Protein AF-A0A1Q9C215-F1 (afdb_monomer_lite)

Organism: Symbiodinium microadriaticum (NCBI:txid2951)

Secondary structure (DSSP, 8-state):
-PPPHHHH------GGGS-TTTTBTTTTTTTTSSPPSS-EEEEEEEEB-TTS-B-TT-EEEEE---TTS--SSTT---SS---TT---EEEEE--TT-EEEEEEEPPPPEEETTSSSEEEPSEEEEEEE-SSTT-EEEEEEEETT-GGGGG-TTGGG---HHHHHTTEEPB-TTT-BTTTEEEEEEEE------TT----TTHHHHH-TTTTT-TTSSSS-TTS-SB-SS-SS-EEEEEEEEE-TTS-B-TT-EEEEE---TTS--TTSTT--TTB--EEEEE--TTT-EEEEEEE-PPPEE-GGGPEEPSEEEEEEE-TT--SPEEEEEEETTS--TT-TTGGG-SSTHHHHTTEEEEEETTEEE--EESSSSSS-SS-HHHHHHHHHHHHT----HHHHHHHHHHHSSSHHHHHHHHHTTSPTTTTTTT--HHHHHHHHHHHHHHHHHHHHHHHHHHHHHHHHHHHHHHTTSEEEEEETTEEEEEEEHHHHHHHHHHHHHHHHHHHHHHHHHHSB-----TTSS-GGGGGGHHHHHHHHHHHHT-B--SS--SS--HHHHHHHHHHHHHHHHHHHHHHHHHHHTSTTT--EEESS-EE-SS-TT-EE-HHHHHHHHHHHHHHHHHHHHHHTT---TT--HHHHHHHHHHHHHHHHHHHHHHHHHHHHHHTEEEESPPP-

pLDDT: mean 89.18, std 11.11, range [39.22, 98.88]

Sequence (681 aa):
MESSPSEETGPTFGHSKLGPLDNNLVLNWTKGAAPAVGERILMHGRVLDEMGRPVRNTLIEIWQANAGGRYRHKKDTYFAPLDPNFGGCGRTVTDENGYYEFLTVRPGAYPWPNGGNDWRPMHIHISIYGNSFGQRLITQMYFEGDPLINHCPIAATIKDRSQLDRLVAPLDFSKSRPLDFLAYKFKLDILIETPSQTAGPYVHIGLMPTYAGNAGYYDEEIGTTPIQGDVKGDIIEIVGSVYDGTGWAMRDALIESWQCDAGGIFPGTEGADPAFTGHCRFAADADSGEFTLRTVKPGRYKGRGGVESAPHISLWVVSRGINIGLNTRLYLEDEDNSKDPLLNRIEQRHRVETLVAKKTGEGKYRFDIRLQGEGVGLFDADTAETAAEAIETAEIDLDDIARGMSQDGVPVPRLVDQLKAVAPDNVVHKGATSQDVMDTALALTLREASDLLSQRLVALYRSFEDVEKRFGDEPLMGRTRMQAATKIKVRDRVQTWRLPLNDHLARLSELRPRVEKVQIGGASGDRKALGQKADRVVAEIAAALRLAPTDKAWHATRDGVAEYAGYLSLVSGTLGKFGQDVALMTQQGIEEITLSGGGGSSAMPHKKNPVGAELLVTLAQFNAVQVSAMHHSVVHEQERSGKAWTLEWMVLPQMLMATARAIAVAHTICESIDHIGSVQS

Foldseek 3Di:
DPDWPQFQAAFFDDQVQFDPCQQEQQALLVVNPGGADAAKEKEKEFAAEPVQAGQFRKKKKKFAAGQQRFAPFPPTPFPGDDTPRGLGMGMDTAHNRRMDIHIHHFHQKDFDPPDPTAIDWTKMWMWIDGRHPVLTDIAIAAEPPTPNCVRHPLNVQQPDVVVSVLSYWYWDPVPADPPHHTYTYRYNRYSDDTSSQAPDLCVCSTQPVVLSVNPPSTPDHPQQAQFQDDAPADKAKEKEFEAEALRDTFQSKKKKKAAAGQQRHHPPDPPGTPRGRRIHIWGQHNPPRMIMHIHHFGHWYATPVRQIAKGKMWMWMDGVVCSDIDIAIAHEPPTPRPRHPVLVPPPPVVVSVLRYWDDPDDSYTYHYHYPHHDVADPDRNVLVVQLVVQLVPFDDDPVQLVVCCVVPVASVVSVQVSSCVRGDPQPGQQQFDRVLVVLLVVLLVVVVLLVVLLVLLVVLLVLLVVVCVVFQQFWAFDDDPNDTDDIDGPVVVSCLLRVVSVVLSVLSVVLSLVRSAGAGQGPQFPSPSVPPSSQVVQVVVCVVSVGHGDPTGCQLQCVSVLSVLVSLLSLLLSLLVVLVVVQVCVDPVNVQWDFDDFDADPVDRPDGHSVLSVLSNVLSVLSVVLSVLLVVLSDADHRHRSVSVVSSVVRSVSSSVSSSVSSVSSSVRSVGTPHGHGDDD

Radius of gyration: 33.39 Å; chains: 1; bounding box: 75×53×101 Å

Structure (mmCIF, N/CA/C/O backbone):
data_AF-A0A1Q9C215-F1
#
_entry.id   AF-A0A1Q9C215-F1
#
loop_
_atom_site.group_PDB
_atom_site.id
_atom_site.type_symbol
_atom_site.label_atom_id
_atom_site.label_alt_id
_atom_site.label_comp_id
_atom_site.label_asym_id
_atom_site.label_entity_id
_atom_site.label_seq_id
_atom_site.pdbx_PDB_ins_code
_atom_site.Cartn_x
_atom_site.Cartn_y
_atom_site.Cartn_z
_atom_site.occupancy
_atom_site.B_iso_or_equiv
_atom_site.auth_seq_id
_atom_site.auth_comp_id
_atom_site.auth_asym_id
_atom_site.auth_atom_id
_atom_site.pdbx_PDB_model_num
ATOM 1 N N . MET A 1 1 ? -6.775 21.787 17.202 1.00 45.78 1 MET A N 1
ATOM 2 C CA . MET A 1 1 ? -7.801 21.643 18.259 1.00 45.78 1 MET A CA 1
ATOM 3 C C . MET A 1 1 ? -7.055 21.700 19.581 1.00 45.78 1 MET A C 1
ATOM 5 O O . MET A 1 1 ? -5.932 21.216 19.595 1.00 45.78 1 MET A O 1
ATOM 9 N N . GLU A 1 2 ? -7.605 22.302 20.636 1.00 51.81 2 GLU A N 1
ATOM 10 C CA . GLU A 1 2 ? -7.108 21.978 21.981 1.00 51.81 2 GLU A CA 1
ATOM 11 C C . GLU A 1 2 ? -7.575 20.557 22.308 1.00 51.81 2 GLU A C 1
ATOM 13 O O . GLU A 1 2 ? -8.730 20.213 22.047 1.00 51.81 2 GLU A O 1
ATOM 18 N N . SER A 1 3 ? -6.654 19.722 22.772 1.00 57.09 3 SER A N 1
ATOM 19 C CA . SER A 1 3 ? -6.893 18.342 23.183 1.00 57.09 3 SER A CA 1
ATOM 20 C C . SER A 1 3 ? -7.773 18.298 24.439 1.00 57.09 3 SER A C 1
ATOM 22 O O . SER A 1 3 ? -7.721 19.183 25.294 1.00 57.09 3 SER A O 1
ATOM 24 N N . SER A 1 4 ? -8.653 17.302 24.542 1.00 66.50 4 SER A N 1
ATOM 25 C CA . SER A 1 4 ? -9.504 17.137 25.727 1.00 66.50 4 SER A CA 1
ATOM 26 C C . SER A 1 4 ? -8.744 16.433 26.862 1.00 66.50 4 SER A C 1
ATOM 28 O O . SER A 1 4 ? -7.839 15.657 26.583 1.00 66.50 4 SER A O 1
ATOM 30 N N . PRO A 1 5 ? -9.104 16.622 28.147 1.00 68.81 5 PRO A N 1
ATOM 31 C CA . PRO A 1 5 ? -8.491 15.885 29.255 1.00 68.81 5 PRO A CA 1
ATOM 32 C C . PRO A 1 5 ? -8.407 14.362 29.069 1.00 68.81 5 PRO A C 1
ATOM 34 O O . PRO A 1 5 ? -7.411 13.771 29.473 1.00 68.81 5 PRO A O 1
ATOM 37 N N . SER A 1 6 ? -9.381 13.721 28.411 1.00 70.12 6 SER A N 1
ATOM 38 C CA . SER A 1 6 ? -9.317 12.284 28.094 1.00 70.12 6 SER A CA 1
ATOM 39 C C . SER A 1 6 ? -8.244 11.921 27.052 1.00 70.12 6 SER A C 1
ATOM 41 O O . SER A 1 6 ? -7.842 10.764 26.971 1.00 70.12 6 SER A O 1
ATOM 43 N N . GLU A 1 7 ? -7.758 12.901 26.286 1.00 70.62 7 GLU A N 1
ATOM 44 C CA . GLU A 1 7 ? -6.697 12.799 25.271 1.00 70.62 7 GLU A CA 1
ATOM 45 C C . GLU A 1 7 ? -5.353 13.375 25.742 1.00 70.62 7 GLU A C 1
ATOM 47 O O . GLU A 1 7 ? -4.335 13.138 25.094 1.00 70.62 7 GLU A O 1
ATOM 52 N N . GLU A 1 8 ? -5.341 14.137 26.840 1.00 74.19 8 GLU A N 1
ATOM 53 C CA . GLU A 1 8 ? -4.144 14.735 27.455 1.00 74.19 8 GLU A CA 1
ATOM 54 C C . GLU A 1 8 ? -3.658 13.962 28.685 1.00 74.19 8 GLU A C 1
ATOM 56 O O . GLU A 1 8 ? -2.496 14.088 29.066 1.00 74.19 8 GLU A O 1
ATOM 61 N N . THR A 1 9 ? -4.531 13.166 29.305 1.00 79.00 9 THR A N 1
ATOM 62 C CA . THR A 1 9 ? -4.205 12.313 30.454 1.00 79.00 9 THR A CA 1
ATOM 63 C C . THR A 1 9 ? -4.104 10.853 30.038 1.00 79.00 9 THR A C 1
ATOM 65 O O . THR A 1 9 ? -4.641 10.435 29.010 1.00 79.00 9 THR A O 1
ATOM 68 N N . GLY A 1 10 ? -3.396 10.064 30.834 1.00 81.69 10 GLY A N 1
ATOM 69 C CA . GLY A 1 10 ? -3.265 8.631 30.641 1.00 81.69 10 GLY A CA 1
ATOM 70 C C . GLY A 1 10 ? -3.068 7.913 31.972 1.00 81.69 10 GLY A C 1
ATOM 71 O O . GLY A 1 10 ? -2.892 8.562 33.009 1.00 81.69 10 GLY A O 1
ATOM 72 N N . PRO A 1 11 ? -3.098 6.574 31.953 1.00 81.19 11 PRO A N 1
ATOM 73 C CA . PRO A 1 11 ? -2.863 5.782 33.146 1.00 81.19 11 PRO A CA 1
ATOM 74 C C . PRO A 1 11 ? -1.467 6.028 33.716 1.00 81.19 11 PRO A C 1
ATOM 76 O O . PRO A 1 11 ? -0.482 6.121 32.986 1.00 81.19 11 PRO A O 1
ATOM 79 N N . THR A 1 12 ? -1.384 6.087 35.044 1.00 75.50 12 THR A N 1
ATOM 80 C CA . THR A 1 12 ? -0.114 6.193 35.764 1.00 75.50 12 THR A CA 1
ATOM 81 C C . THR A 1 12 ? 0.219 4.863 36.430 1.00 75.50 12 THR A C 1
ATOM 83 O O . THR A 1 12 ? -0.612 4.246 37.105 1.00 75.50 12 THR A O 1
ATOM 86 N N . PHE A 1 13 ? 1.454 4.406 36.237 1.00 77.69 13 PHE A N 1
ATOM 87 C CA . PHE A 1 13 ? 1.935 3.137 36.772 1.00 77.69 13 PHE A CA 1
ATOM 88 C C . PHE A 1 13 ? 3.093 3.411 37.731 1.00 77.69 13 PHE A C 1
ATOM 90 O O . PHE A 1 13 ? 4.128 3.945 37.346 1.00 77.69 13 PHE A O 1
ATOM 97 N N . GLY A 1 14 ? 2.898 3.090 39.010 1.00 65.94 14 GLY A N 1
ATOM 98 C CA . GLY A 1 14 ? 3.939 3.230 40.027 1.00 65.94 14 GLY A CA 1
ATOM 99 C C . GLY A 1 14 ? 4.871 2.018 40.058 1.00 65.94 14 GLY A C 1
ATOM 100 O O . GLY A 1 14 ? 4.427 0.892 39.839 1.00 65.94 14 GLY A O 1
ATOM 101 N N . HIS A 1 15 ? 6.141 2.234 40.416 1.00 69.69 15 HIS A N 1
ATOM 102 C CA . HIS A 1 15 ? 7.137 1.162 40.578 1.00 69.69 15 HIS A CA 1
ATOM 103 C C . HIS A 1 15 ? 6.714 0.071 41.578 1.00 69.69 15 HIS A C 1
ATOM 105 O O . HIS A 1 15 ? 7.126 -1.074 41.437 1.00 69.69 15 HIS A O 1
ATOM 111 N N . SER A 1 16 ? 5.873 0.398 42.564 1.00 70.50 16 SER A N 1
ATOM 112 C CA . SER A 1 16 ? 5.394 -0.546 43.581 1.00 70.50 16 SER A CA 1
ATOM 113 C C . SER A 1 16 ? 4.451 -1.630 43.051 1.00 70.50 16 SER A C 1
ATOM 115 O O . SER A 1 16 ? 4.222 -2.604 43.759 1.00 70.50 16 SER A O 1
ATOM 117 N N . LYS A 1 17 ? 3.907 -1.475 41.835 1.00 73.62 17 LYS A N 1
ATOM 118 C CA . LYS A 1 17 ? 3.015 -2.461 41.198 1.00 73.62 17 LYS A CA 1
ATOM 119 C C . LYS A 1 17 ? 3.767 -3.553 40.424 1.00 73.62 17 LYS A C 1
ATOM 121 O O . LYS A 1 17 ? 3.137 -4.458 39.884 1.00 73.62 17 LYS A O 1
ATOM 126 N N . LEU A 1 18 ? 5.095 -3.448 40.308 1.00 87.12 18 LEU A N 1
ATOM 127 C CA . LEU A 1 18 ? 5.924 -4.380 39.541 1.00 87.12 18 LEU A CA 1
ATOM 128 C C . LEU A 1 18 ? 6.739 -5.287 40.464 1.00 87.12 18 LEU A C 1
ATOM 130 O O . LEU A 1 18 ? 7.278 -4.841 41.477 1.00 87.12 18 LEU A O 1
ATOM 134 N N . GLY A 1 19 ? 6.857 -6.558 40.086 1.00 88.25 19 GLY A N 1
ATOM 135 C CA . GLY A 1 19 ? 7.698 -7.523 40.783 1.00 88.25 19 GLY A CA 1
ATOM 136 C C . GLY A 1 19 ? 9.192 -7.233 40.580 1.00 88.25 19 GLY A C 1
ATOM 137 O O . GLY A 1 19 ? 9.591 -6.705 39.539 1.00 88.25 19 GLY A O 1
ATOM 138 N N . PRO A 1 20 ? 10.063 -7.623 41.531 1.00 90.00 20 PRO A N 1
ATOM 139 C CA . PRO A 1 20 ? 11.499 -7.325 41.480 1.00 90.00 20 PRO A CA 1
ATOM 140 C C . PRO A 1 20 ? 12.235 -7.993 40.308 1.00 90.00 20 PRO A C 1
ATOM 142 O O . PRO A 1 20 ? 13.363 -7.617 40.001 1.00 90.00 20 PRO A O 1
ATOM 145 N N . LEU A 1 21 ? 11.624 -9.001 39.677 1.00 93.44 21 LEU A N 1
ATOM 146 C CA . LEU A 1 21 ? 12.174 -9.700 38.518 1.00 93.44 21 LEU A CA 1
ATOM 147 C C . LEU A 1 21 ? 11.455 -9.346 37.212 1.00 93.44 21 LEU A C 1
ATOM 149 O O . LEU A 1 21 ? 11.858 -9.855 36.175 1.00 93.44 21 LEU A O 1
ATOM 153 N N . ASP A 1 22 ? 10.432 -8.488 37.206 1.00 94.38 22 ASP A N 1
ATOM 154 C CA . ASP A 1 22 ? 9.565 -8.289 36.033 1.00 94.38 22 ASP A CA 1
ATOM 155 C C . ASP A 1 22 ? 10.322 -7.801 34.783 1.00 94.38 22 ASP A C 1
ATOM 157 O O . ASP A 1 22 ? 9.926 -8.129 33.660 1.00 94.38 22 ASP A O 1
ATOM 161 N N . ASN A 1 23 ? 11.441 -7.093 34.963 1.00 95.44 23 ASN A N 1
ATOM 162 C CA . ASN A 1 23 ? 12.329 -6.641 33.889 1.00 95.44 23 ASN A CA 1
ATOM 163 C C . ASN A 1 23 ? 13.528 -7.582 33.622 1.00 95.44 23 ASN A C 1
ATOM 165 O O . ASN A 1 23 ? 14.365 -7.302 32.765 1.00 95.44 23 ASN A O 1
ATOM 169 N N . ASN A 1 24 ? 13.623 -8.709 34.328 1.00 97.06 24 ASN A N 1
ATOM 170 C CA . ASN A 1 24 ? 14.667 -9.719 34.181 1.00 97.06 24 ASN A CA 1
ATOM 171 C C . ASN A 1 24 ? 14.078 -11.019 33.616 1.00 97.06 24 ASN A C 1
ATOM 173 O O . ASN A 1 24 ? 13.837 -11.990 34.335 1.00 97.06 24 ASN A O 1
ATOM 177 N N . LEU A 1 25 ? 13.886 -11.048 32.299 1.00 96.44 25 LEU A N 1
ATOM 178 C CA . LEU A 1 25 ? 13.333 -12.180 31.554 1.00 96.44 25 LEU A CA 1
ATOM 179 C C . LEU A 1 25 ? 14.208 -13.436 31.617 1.00 96.44 25 LEU A C 1
ATOM 181 O O . LEU A 1 25 ? 13.744 -14.528 31.300 1.00 96.44 25 LEU A O 1
ATOM 185 N N . VAL A 1 26 ? 15.467 -13.306 32.045 1.00 96.81 26 VAL A N 1
ATOM 186 C CA . VAL A 1 26 ? 16.323 -14.469 32.299 1.00 96.81 26 VAL A CA 1
ATOM 187 C C . VAL A 1 26 ? 15.824 -15.270 33.504 1.00 96.81 26 VAL A C 1
ATOM 189 O O . VAL A 1 26 ? 16.043 -16.475 33.541 1.00 96.81 26 VAL A O 1
ATOM 192 N N . LEU A 1 27 ? 15.173 -14.630 34.483 1.00 96.31 27 LEU A N 1
ATOM 193 C CA . LEU A 1 27 ? 14.804 -15.256 35.759 1.00 96.31 27 LEU A CA 1
ATOM 194 C C . LEU A 1 27 ? 13.320 -15.137 36.125 1.00 96.31 27 LEU A C 1
ATOM 196 O O . LEU A 1 27 ? 12.880 -15.846 37.029 1.00 96.31 27 LEU A O 1
ATOM 200 N N . ASN A 1 28 ? 12.554 -14.255 35.480 1.00 94.19 28 ASN A N 1
ATOM 201 C CA . ASN A 1 28 ? 11.190 -13.933 35.904 1.00 94.19 28 ASN A CA 1
ATOM 202 C C . ASN A 1 28 ? 10.240 -15.131 35.840 1.00 94.19 28 ASN A C 1
ATOM 204 O O . ASN A 1 28 ? 9.531 -15.400 36.804 1.00 94.19 28 ASN A O 1
ATOM 208 N N . TRP A 1 29 ? 10.301 -15.908 34.762 1.00 93.06 29 TRP A N 1
ATOM 209 C CA . TRP A 1 29 ? 9.425 -17.051 34.538 1.00 93.06 29 TRP A CA 1
ATOM 210 C C . TRP A 1 29 ? 9.592 -18.150 35.587 1.00 93.06 29 TRP A C 1
ATOM 212 O O . TRP A 1 29 ? 8.617 -18.707 36.083 1.00 93.06 29 TRP A O 1
ATOM 222 N N . THR A 1 30 ? 10.834 -18.449 35.963 1.00 92.12 30 THR A N 1
ATOM 223 C CA . THR A 1 30 ? 11.145 -19.477 36.964 1.00 92.12 30 THR A CA 1
ATOM 224 C C . THR A 1 30 ? 11.215 -18.913 38.380 1.00 92.12 30 THR A C 1
ATOM 226 O O . THR A 1 30 ? 11.571 -19.640 39.308 1.00 92.12 30 THR A O 1
ATOM 229 N N . LYS A 1 31 ? 10.934 -17.614 38.553 1.00 90.75 31 LYS A N 1
ATOM 230 C CA . LYS A 1 31 ? 11.094 -16.870 39.809 1.00 90.75 31 LYS A CA 1
ATOM 231 C C . LYS A 1 31 ? 12.471 -17.108 40.452 1.00 90.75 31 LYS A C 1
ATOM 233 O O . LYS A 1 31 ? 12.595 -17.281 41.661 1.00 90.75 31 LYS A O 1
ATOM 238 N N . GLY A 1 32 ? 13.514 -17.145 39.618 1.00 90.69 32 GLY A N 1
ATOM 239 C CA . GLY A 1 32 ? 14.905 -17.345 40.031 1.00 90.69 32 GLY A CA 1
ATOM 240 C C . GLY A 1 32 ? 15.370 -18.800 40.162 1.00 90.69 32 GLY A C 1
ATOM 241 O O . GLY A 1 32 ? 16.547 -19.011 40.448 1.00 90.69 32 GLY A O 1
ATOM 242 N N . ALA A 1 33 ? 14.512 -19.801 39.935 1.00 92.75 33 ALA A N 1
ATOM 243 C CA . ALA A 1 33 ? 14.892 -21.209 40.092 1.00 92.75 33 ALA A CA 1
ATOM 244 C C . ALA A 1 33 ? 15.869 -21.708 39.011 1.00 92.75 33 ALA A C 1
ATOM 246 O O . ALA A 1 33 ? 16.728 -22.541 39.295 1.00 92.75 33 ALA A O 1
ATOM 247 N N . ALA A 1 34 ? 15.753 -21.206 37.778 1.00 95.19 34 ALA A N 1
ATOM 248 C CA . ALA A 1 34 ? 16.660 -21.547 36.683 1.00 95.19 34 ALA A CA 1
ATOM 249 C C . ALA A 1 34 ? 16.709 -20.434 35.621 1.00 95.19 34 ALA A C 1
ATOM 251 O O . ALA A 1 34 ? 15.662 -19.875 35.288 1.00 95.19 34 ALA A O 1
ATOM 252 N N . PRO A 1 35 ? 17.888 -20.110 35.061 1.00 96.50 35 PRO A N 1
ATOM 253 C CA . PRO A 1 35 ? 17.991 -19.100 34.020 1.00 96.50 35 PRO A CA 1
ATOM 254 C C . PRO A 1 35 ? 17.468 -19.603 32.670 1.00 96.50 35 PRO A C 1
ATOM 256 O O . PRO A 1 35 ? 17.592 -20.786 32.335 1.00 96.50 35 PRO A O 1
ATOM 259 N N . ALA A 1 36 ? 16.939 -18.673 31.878 1.00 96.62 36 ALA A N 1
ATOM 260 C CA . ALA A 1 36 ? 16.670 -18.869 30.458 1.00 96.62 36 ALA A CA 1
ATOM 261 C C . ALA A 1 36 ? 17.938 -19.255 29.678 1.00 96.62 36 ALA A C 1
ATOM 263 O O . ALA A 1 36 ? 19.052 -18.831 30.002 1.00 96.62 36 ALA A O 1
ATOM 264 N N . VAL A 1 37 ? 17.756 -20.044 28.624 1.00 96.00 37 VAL A N 1
ATOM 265 C CA . VAL A 1 37 ? 18.805 -20.554 27.745 1.00 96.00 37 VAL A CA 1
ATOM 266 C C . VAL A 1 37 ? 18.940 -19.646 26.525 1.00 96.00 37 VAL A C 1
ATOM 268 O O . VAL A 1 37 ? 18.013 -19.477 25.734 1.00 96.00 37 VAL A O 1
ATOM 271 N N . GLY A 1 38 ? 20.132 -19.083 26.345 1.00 95.50 38 GLY A N 1
ATOM 272 C CA . GLY A 1 38 ? 20.459 -18.229 25.210 1.00 95.50 38 GLY A CA 1
ATOM 273 C C . GLY A 1 38 ? 21.568 -17.239 25.536 1.00 95.50 38 GLY A C 1
ATOM 274 O O . GLY A 1 38 ? 22.023 -17.137 26.675 1.00 95.50 38 GLY A O 1
ATOM 275 N N . GLU A 1 39 ? 22.001 -16.494 24.525 1.00 96.19 39 GLU A N 1
ATOM 276 C CA . GLU A 1 39 ? 22.910 -15.367 24.717 1.00 96.19 39 GLU A CA 1
ATOM 277 C C . GLU A 1 39 ? 22.205 -14.279 25.527 1.00 96.19 39 GLU A C 1
ATOM 279 O O . GLU A 1 39 ? 21.186 -13.752 25.086 1.00 96.19 39 GLU A O 1
ATOM 284 N N . ARG A 1 40 ? 22.719 -13.945 26.712 1.00 97.88 40 ARG A N 1
ATOM 285 C CA . ARG A 1 40 ? 22.117 -12.910 27.556 1.00 97.88 40 ARG A CA 1
ATOM 286 C C . ARG A 1 40 ? 22.404 -11.534 26.970 1.00 97.88 40 ARG A C 1
ATOM 288 O O . ARG A 1 40 ? 23.525 -11.254 26.544 1.00 97.88 40 ARG A O 1
ATOM 295 N N . ILE A 1 41 ? 21.400 -10.668 27.006 1.00 98.12 41 ILE A N 1
ATOM 296 C CA . ILE A 1 41 ? 21.505 -9.284 26.561 1.00 98.12 41 ILE A CA 1
ATOM 297 C C . ILE A 1 41 ? 20.871 -8.326 27.568 1.00 98.12 41 ILE A C 1
ATOM 299 O O . ILE A 1 41 ? 19.859 -8.643 28.196 1.00 98.12 41 ILE A O 1
ATOM 303 N N . LEU A 1 42 ? 21.451 -7.134 27.682 1.00 98.25 42 LEU A N 1
ATOM 304 C CA . LEU A 1 42 ? 20.843 -5.986 28.343 1.00 98.25 42 LEU A CA 1
ATOM 305 C C . LEU A 1 42 ? 20.259 -5.057 27.277 1.00 98.25 42 LEU A C 1
ATOM 307 O O . LEU A 1 42 ? 20.991 -4.367 26.571 1.00 98.25 42 LEU A O 1
ATOM 311 N N . MET A 1 43 ? 18.939 -5.021 27.166 1.00 97.31 43 MET A N 1
ATOM 312 C CA . MET A 1 43 ? 18.245 -4.009 26.377 1.00 97.31 43 MET A CA 1
ATOM 313 C C . MET A 1 43 ? 18.034 -2.782 27.260 1.00 97.31 43 MET A C 1
ATOM 315 O O . MET A 1 43 ? 17.453 -2.906 28.333 1.00 97.31 43 MET A O 1
ATOM 319 N N . HIS A 1 44 ? 18.471 -1.601 26.833 1.00 96.44 44 HIS A N 1
ATOM 320 C CA . HIS A 1 44 ? 18.267 -0.378 27.614 1.00 96.44 44 HIS A CA 1
ATOM 321 C C . HIS A 1 44 ? 18.075 0.849 26.728 1.00 96.44 44 HIS A C 1
ATOM 323 O O . HIS A 1 44 ? 18.462 0.863 25.560 1.00 96.44 44 HIS A O 1
ATOM 329 N N . GLY A 1 45 ? 17.507 1.914 27.287 1.00 93.69 45 GLY A N 1
ATOM 330 C CA . GLY A 1 45 ? 17.234 3.121 26.518 1.00 93.69 45 GLY A CA 1
ATOM 331 C C . GLY A 1 45 ? 16.675 4.261 27.351 1.00 93.69 45 GLY A C 1
ATOM 332 O O . GLY A 1 45 ? 16.701 4.229 28.579 1.00 93.69 45 GLY A O 1
ATOM 333 N N . ARG A 1 46 ? 16.186 5.289 26.657 1.00 91.44 46 ARG A N 1
ATOM 334 C CA . ARG A 1 46 ? 15.370 6.359 27.236 1.00 91.44 46 ARG A CA 1
ATOM 335 C C . ARG A 1 46 ? 14.125 6.556 26.390 1.00 91.44 46 ARG A C 1
ATOM 337 O O . ARG A 1 46 ? 14.207 6.404 25.173 1.00 91.44 46 ARG A O 1
ATOM 344 N N . VAL A 1 47 ? 13.019 6.908 27.034 1.00 88.56 47 VAL A N 1
ATOM 345 C CA . VAL A 1 47 ? 11.798 7.375 26.372 1.00 88.56 47 VAL A CA 1
ATOM 346 C C . VAL A 1 47 ? 11.765 8.892 26.460 1.00 88.56 47 VAL A C 1
ATOM 348 O O . VAL A 1 47 ? 11.757 9.452 27.560 1.00 88.56 47 VAL A O 1
ATOM 351 N N . LEU A 1 48 ? 11.773 9.550 25.304 1.00 85.69 48 LEU A N 1
ATOM 352 C CA . LEU A 1 48 ? 11.715 11.004 25.192 1.00 85.69 48 LEU A CA 1
ATOM 353 C C . LEU A 1 48 ? 10.452 11.418 24.427 1.00 85.69 48 LEU A C 1
ATOM 355 O O . LEU A 1 48 ? 9.993 10.704 23.535 1.00 85.69 48 LEU A O 1
ATOM 359 N N . ASP A 1 49 ? 9.883 12.566 24.785 1.00 79.94 49 ASP A N 1
ATOM 360 C CA . ASP A 1 49 ? 8.809 13.184 24.009 1.00 79.94 49 ASP A CA 1
ATOM 361 C C . ASP A 1 49 ? 9.353 13.918 22.769 1.00 79.94 49 ASP A C 1
ATOM 363 O O . ASP A 1 49 ? 10.560 14.008 22.548 1.00 79.94 49 ASP A O 1
ATOM 367 N N . GLU A 1 50 ? 8.458 14.478 21.952 1.00 74.38 50 GLU A N 1
ATOM 368 C CA . GLU A 1 50 ? 8.813 15.204 20.720 1.00 74.38 50 GLU A CA 1
ATOM 369 C C . GLU A 1 50 ? 9.723 16.430 20.939 1.00 74.38 50 GLU A C 1
ATOM 371 O O . GLU A 1 50 ? 10.366 16.899 20.002 1.00 74.38 50 GLU A O 1
ATOM 376 N N . MET A 1 51 ? 9.806 16.935 22.174 1.00 79.44 51 MET A N 1
ATOM 377 C CA . MET A 1 51 ? 10.665 18.052 22.574 1.00 79.44 51 MET A CA 1
ATOM 378 C C . MET A 1 51 ? 11.978 17.569 23.213 1.00 79.44 51 MET A C 1
ATOM 380 O O . MET A 1 51 ? 12.745 18.377 23.741 1.00 79.44 51 MET A O 1
ATOM 384 N N . GLY A 1 52 ? 12.240 16.258 23.202 1.00 80.81 52 GLY A N 1
ATOM 385 C CA . GLY A 1 52 ? 13.414 15.637 23.811 1.00 80.81 52 GLY A CA 1
ATOM 386 C C . GLY A 1 52 ? 13.362 15.572 25.340 1.00 80.81 52 GLY A C 1
ATOM 387 O O . GLY A 1 52 ? 14.397 15.354 25.975 1.00 80.81 52 GLY A O 1
ATOM 388 N N . ARG A 1 53 ? 12.192 15.780 25.959 1.00 86.81 53 ARG A N 1
ATOM 389 C CA . ARG A 1 53 ? 12.036 15.722 27.419 1.00 86.81 53 ARG A CA 1
ATOM 390 C C . ARG A 1 53 ? 11.794 14.279 27.868 1.00 86.81 53 ARG A C 1
ATOM 392 O O . ARG A 1 53 ? 11.045 13.564 27.205 1.00 86.81 53 ARG A O 1
ATOM 399 N N . PRO A 1 54 ? 12.366 13.846 29.003 1.00 88.62 54 PRO A N 1
ATOM 400 C CA . PRO A 1 54 ? 12.106 12.520 29.546 1.00 88.62 54 PRO A CA 1
ATOM 401 C C . PRO A 1 54 ? 10.630 12.233 29.831 1.00 88.62 54 PRO A C 1
ATOM 403 O O . PRO A 1 54 ? 9.970 12.993 30.543 1.00 88.62 54 PRO A O 1
ATOM 406 N N . VAL A 1 55 ? 10.143 11.088 29.348 1.00 87.31 55 VAL A N 1
ATOM 407 C CA . VAL A 1 55 ? 8.847 10.526 29.745 1.00 87.31 55 VAL A CA 1
ATOM 408 C C . VAL A 1 55 ? 9.078 9.622 30.955 1.00 87.31 55 VAL A C 1
ATOM 410 O O . VAL A 1 55 ? 9.481 8.465 30.830 1.00 87.31 55 VAL A O 1
ATOM 413 N N . ARG A 1 56 ? 8.885 10.185 32.147 1.00 88.38 56 ARG A N 1
ATOM 414 C CA . ARG A 1 56 ? 9.050 9.502 33.441 1.00 88.38 56 ARG A CA 1
ATOM 415 C C . ARG A 1 56 ? 7.807 8.713 33.842 1.00 88.38 56 ARG A C 1
ATOM 417 O O . ARG A 1 56 ? 6.700 9.094 33.468 1.00 88.38 56 ARG A O 1
ATOM 424 N N . ASN A 1 57 ? 7.983 7.698 34.686 1.00 86.88 57 ASN A N 1
ATOM 425 C CA . ASN A 1 57 ? 6.901 6.881 35.241 1.00 86.88 57 ASN A CA 1
ATOM 426 C C . ASN A 1 57 ? 5.981 6.249 34.177 1.00 86.88 57 ASN A C 1
ATOM 428 O O . ASN A 1 57 ? 4.804 6.002 34.447 1.00 86.88 57 ASN A O 1
ATOM 432 N N . THR A 1 58 ? 6.499 5.998 32.969 1.00 87.56 58 THR A N 1
ATOM 433 C CA . THR A 1 58 ? 5.738 5.299 31.930 1.00 87.56 58 THR A CA 1
ATOM 434 C C . THR A 1 58 ? 6.021 3.807 31.956 1.00 87.56 58 THR A C 1
ATOM 436 O O . THR A 1 58 ? 7.166 3.385 32.130 1.00 87.56 58 THR A O 1
ATOM 439 N N . LEU A 1 59 ? 4.966 3.013 31.787 1.00 90.56 59 LEU A N 1
ATOM 440 C CA . LEU A 1 59 ? 5.049 1.566 31.682 1.00 90.56 59 LEU A CA 1
ATOM 441 C C . LEU A 1 59 ? 5.582 1.178 30.303 1.00 90.56 59 LEU A C 1
ATOM 443 O O . LEU A 1 59 ? 5.031 1.565 29.270 1.00 90.56 59 LEU A O 1
ATOM 447 N N . ILE A 1 60 ? 6.639 0.374 30.318 1.00 91.62 60 ILE A N 1
ATOM 448 C CA . ILE A 1 60 ? 7.191 -0.296 29.150 1.00 91.62 60 ILE A CA 1
ATOM 449 C C . ILE A 1 60 ? 7.002 -1.789 29.340 1.00 91.62 60 ILE A C 1
ATOM 451 O O . ILE A 1 60 ? 7.411 -2.357 30.352 1.00 91.62 60 ILE A O 1
ATOM 455 N N . GLU A 1 61 ? 6.420 -2.424 28.338 1.00 93.06 61 GLU A N 1
ATOM 456 C CA . GLU A 1 61 ? 6.185 -3.861 28.301 1.00 93.06 61 GLU A CA 1
ATOM 457 C C . GLU A 1 61 ? 6.823 -4.433 27.049 1.00 93.06 61 GLU A C 1
ATOM 459 O O . GLU A 1 61 ? 6.703 -3.859 25.968 1.00 93.06 61 GLU A O 1
ATOM 464 N N . ILE A 1 62 ? 7.500 -5.566 27.185 1.00 93.81 62 ILE A N 1
ATOM 465 C CA . ILE A 1 62 ? 8.145 -6.242 26.067 1.00 93.81 62 ILE A CA 1
ATOM 466 C C . ILE A 1 62 ? 7.674 -7.680 25.949 1.00 93.81 62 ILE A C 1
ATOM 468 O O . ILE A 1 62 ? 7.347 -8.327 26.945 1.00 93.81 62 ILE A O 1
ATOM 472 N N . TRP A 1 63 ? 7.688 -8.196 24.724 1.00 93.50 63 TRP A N 1
ATOM 473 C CA . TRP A 1 63 ? 7.544 -9.623 24.466 1.00 93.50 63 TRP A CA 1
ATOM 474 C C . TRP A 1 63 ? 8.409 -10.063 23.289 1.00 93.50 63 TRP A C 1
ATOM 476 O O . TRP A 1 63 ? 8.663 -9.307 22.351 1.00 93.50 63 TRP A O 1
ATOM 486 N N . GLN A 1 64 ? 8.892 -11.299 23.342 1.00 94.50 64 GLN A N 1
ATOM 487 C CA . GLN A 1 64 ? 9.820 -11.841 22.357 1.00 94.50 64 GLN A CA 1
ATOM 488 C C . GLN A 1 64 ? 9.778 -13.370 22.308 1.00 94.50 64 GLN A C 1
ATOM 490 O O . GLN A 1 64 ? 9.334 -14.039 23.244 1.00 94.50 64 GLN A O 1
ATOM 495 N N . ALA A 1 65 ? 10.311 -13.915 21.217 1.00 94.81 65 ALA A N 1
ATOM 496 C CA . ALA A 1 65 ? 10.648 -15.323 21.125 1.00 94.81 65 ALA A CA 1
ATOM 497 C C . ALA A 1 65 ? 11.844 -15.679 22.029 1.00 94.81 65 ALA A C 1
ATOM 499 O O . ALA A 1 65 ? 12.625 -14.816 22.449 1.00 94.81 65 ALA A O 1
ATOM 500 N N . ASN A 1 66 ? 12.013 -16.972 22.301 1.00 96.25 66 ASN A N 1
ATOM 501 C CA . ASN A 1 66 ? 13.236 -17.496 22.904 1.00 96.25 66 ASN A CA 1
ATOM 502 C C . ASN A 1 66 ? 14.418 -17.470 21.912 1.00 96.25 66 ASN A C 1
ATOM 504 O O . ASN A 1 66 ? 14.265 -17.095 20.747 1.00 96.25 66 ASN A O 1
ATOM 508 N N . ALA A 1 67 ? 15.598 -17.919 22.347 1.00 97.19 67 ALA A N 1
ATOM 509 C CA . ALA A 1 67 ? 16.805 -17.943 21.512 1.00 97.19 67 ALA A CA 1
ATOM 510 C C . ALA A 1 67 ? 16.687 -18.809 20.239 1.00 97.19 67 ALA A C 1
ATOM 512 O O . ALA A 1 67 ? 17.433 -18.605 19.285 1.00 97.19 67 ALA A O 1
ATOM 513 N N . GLY A 1 68 ? 15.745 -19.756 20.199 1.00 95.62 68 GLY A N 1
ATOM 514 C CA . GLY A 1 68 ? 15.446 -20.567 19.017 1.00 95.62 68 GLY A CA 1
ATOM 515 C C . GLY A 1 68 ? 14.441 -19.932 18.051 1.00 95.62 68 GLY A C 1
ATOM 516 O O . GLY A 1 68 ? 14.214 -20.493 16.985 1.00 95.62 68 GLY A O 1
ATOM 517 N N . GLY A 1 69 ? 13.829 -18.797 18.402 1.00 94.44 69 GLY A N 1
ATOM 518 C CA . GLY A 1 69 ? 12.801 -18.142 17.589 1.00 94.44 69 GLY A CA 1
ATOM 519 C C . GLY A 1 69 ? 11.377 -18.640 17.855 1.00 94.44 69 GLY A C 1
ATOM 520 O O . GLY A 1 69 ? 10.493 -18.409 17.041 1.00 94.44 69 GLY A O 1
ATOM 521 N N . ARG A 1 70 ? 11.122 -19.307 18.988 1.00 93.06 70 ARG A N 1
ATOM 522 C CA . ARG A 1 70 ? 9.778 -19.775 19.365 1.00 93.06 70 ARG A CA 1
ATOM 523 C C . ARG A 1 70 ? 9.173 -18.956 20.502 1.00 93.06 70 ARG A C 1
ATOM 525 O O . ARG A 1 70 ? 9.824 -18.748 21.529 1.00 93.06 70 ARG A O 1
ATOM 532 N N . TYR A 1 71 ? 7.921 -18.534 20.350 1.00 91.69 71 TYR A N 1
ATOM 533 C CA . TYR A 1 71 ? 7.134 -17.905 21.410 1.00 91.69 71 TYR A CA 1
ATOM 534 C C . TYR A 1 71 ? 6.492 -18.956 22.318 1.00 91.69 71 TYR A C 1
ATOM 536 O O . TYR A 1 71 ? 6.071 -20.031 21.881 1.00 91.69 71 TYR A O 1
ATOM 544 N N . ARG A 1 72 ? 6.341 -18.619 23.604 1.00 90.19 72 ARG A N 1
ATOM 545 C CA . ARG A 1 72 ? 5.528 -19.395 24.549 1.00 90.19 72 ARG A CA 1
ATOM 546 C C . ARG A 1 72 ? 4.043 -19.121 24.303 1.00 90.19 72 ARG A C 1
ATOM 548 O O . ARG A 1 72 ? 3.394 -18.383 25.042 1.00 90.19 72 ARG A O 1
ATOM 555 N N . HIS A 1 73 ? 3.519 -19.698 23.228 1.00 85.38 73 HIS A N 1
ATOM 556 C CA . HIS A 1 73 ? 2.124 -19.545 22.845 1.00 85.38 73 HIS A CA 1
ATOM 557 C C . HIS A 1 73 ? 1.578 -20.815 22.196 1.00 85.38 73 HIS A C 1
ATOM 559 O O . HIS A 1 73 ? 2.223 -21.415 21.341 1.00 85.38 73 HIS A O 1
ATOM 565 N N . LYS A 1 74 ? 0.344 -21.193 22.546 1.00 80.81 74 LYS A N 1
ATOM 566 C CA . LYS A 1 74 ? -0.307 -22.427 22.061 1.00 80.81 74 LYS A CA 1
ATOM 567 C C . LYS A 1 74 ? -0.441 -22.521 20.534 1.00 80.81 74 LYS A C 1
ATOM 569 O O . LYS A 1 74 ? -0.495 -23.618 19.996 1.00 80.81 74 LYS A O 1
ATOM 574 N N . LYS A 1 75 ? -0.511 -21.375 19.847 1.00 79.56 75 LYS A N 1
ATOM 575 C CA . LYS A 1 75 ? -0.595 -21.284 18.374 1.00 79.56 75 LYS A CA 1
ATOM 576 C C . LYS A 1 75 ? 0.769 -21.235 17.670 1.00 79.56 75 LYS A C 1
ATOM 578 O O . LYS A 1 75 ? 0.790 -21.233 16.446 1.00 79.56 75 LYS A O 1
ATOM 583 N N . ASP A 1 76 ? 1.881 -21.172 18.405 1.00 83.06 76 ASP A N 1
ATOM 584 C CA . ASP A 1 76 ? 3.211 -21.196 17.792 1.00 83.06 76 ASP A CA 1
ATOM 585 C C . ASP A 1 76 ? 3.669 -22.646 17.559 1.00 83.06 76 ASP A C 1
ATOM 587 O O . ASP A 1 76 ? 4.018 -23.391 18.487 1.00 83.06 76 ASP A O 1
ATOM 591 N N . THR A 1 77 ? 3.641 -23.041 16.288 1.00 84.25 77 THR A N 1
ATOM 592 C CA . THR A 1 77 ? 3.987 -24.382 15.810 1.00 84.25 77 THR A CA 1
ATOM 593 C C . THR A 1 77 ? 5.385 -24.459 15.198 1.00 84.25 77 THR A C 1
ATOM 595 O O . THR A 1 77 ? 5.702 -25.458 14.550 1.00 84.25 77 THR A O 1
ATOM 598 N N . TYR A 1 78 ? 6.231 -23.433 15.358 1.00 89.44 78 TYR A N 1
ATOM 599 C CA . TYR A 1 78 ? 7.593 -23.480 14.835 1.00 89.44 78 TYR A CA 1
ATOM 600 C C . TYR A 1 78 ? 8.402 -24.607 15.502 1.00 89.44 78 TYR A C 1
ATOM 602 O O . TYR A 1 78 ? 8.296 -24.857 16.704 1.00 89.44 78 TYR A O 1
ATOM 610 N N . PHE A 1 79 ? 9.216 -25.308 14.707 1.00 90.62 79 PHE A N 1
ATOM 611 C CA . PHE A 1 79 ? 9.921 -26.523 15.127 1.00 90.62 79 PHE A CA 1
ATOM 612 C C . PHE A 1 79 ? 11.040 -26.274 16.152 1.00 90.62 79 PHE A C 1
ATOM 614 O O . PHE A 1 79 ? 11.506 -27.217 16.792 1.00 90.62 79 PHE A O 1
ATOM 621 N N . ALA A 1 80 ? 11.466 -25.023 16.343 1.00 92.25 80 ALA A N 1
ATOM 622 C CA . ALA A 1 80 ? 12.466 -24.689 17.348 1.00 92.25 80 ALA A CA 1
ATOM 623 C C . ALA A 1 80 ? 12.049 -25.163 18.762 1.00 92.25 80 ALA A C 1
ATOM 625 O O . ALA A 1 80 ? 10.858 -25.183 19.106 1.00 92.25 80 ALA A O 1
ATOM 626 N N . PRO A 1 81 ? 13.009 -25.565 19.612 1.00 93.31 81 PRO A N 1
ATOM 627 C CA . PRO A 1 81 ? 12.702 -26.004 20.965 1.00 93.31 81 PRO A CA 1
ATOM 628 C C . PRO A 1 81 ? 12.124 -24.851 21.790 1.00 93.31 81 PRO A C 1
ATOM 630 O O . PRO A 1 81 ? 12.610 -23.718 21.743 1.00 93.31 81 PRO A O 1
ATOM 633 N N . LEU A 1 82 ? 11.089 -25.145 22.577 1.00 93.19 82 LEU A N 1
ATOM 634 C CA . LEU A 1 82 ? 10.607 -24.219 23.592 1.00 93.19 82 LEU A CA 1
ATOM 635 C C . LEU A 1 82 ? 11.493 -24.348 24.836 1.00 93.19 82 LEU A C 1
ATOM 637 O O . LEU A 1 82 ? 11.496 -25.387 25.490 1.00 93.19 82 LEU A O 1
ATOM 641 N N . ASP A 1 83 ? 12.234 -23.295 25.161 1.00 95.31 83 ASP A N 1
ATOM 642 C CA . ASP A 1 83 ? 12.970 -23.184 26.420 1.00 95.31 83 ASP A CA 1
ATOM 643 C C . ASP A 1 83 ? 12.007 -23.264 27.624 1.00 95.31 83 ASP A C 1
ATOM 645 O O . ASP A 1 83 ? 11.134 -22.402 27.749 1.00 95.31 83 ASP A O 1
ATOM 649 N N . PRO A 1 84 ? 12.134 -24.258 28.525 1.00 93.81 84 PRO A N 1
ATOM 650 C CA . PRO A 1 84 ? 11.265 -24.392 29.694 1.00 93.81 84 PRO A CA 1
ATOM 651 C C . PRO A 1 84 ? 11.426 -23.254 30.715 1.00 93.81 84 PRO A C 1
ATOM 653 O O . PRO A 1 84 ? 10.494 -23.009 31.480 1.00 93.81 84 PRO A O 1
ATOM 656 N N . ASN A 1 85 ? 12.558 -22.545 30.699 1.00 96.06 85 ASN A N 1
ATOM 657 C CA . ASN A 1 85 ? 12.914 -21.516 31.674 1.00 96.06 85 ASN A CA 1
ATOM 658 C C . ASN A 1 85 ? 12.609 -20.089 31.195 1.00 96.06 85 ASN A C 1
ATOM 660 O O . ASN A 1 85 ? 12.776 -19.147 31.964 1.00 96.06 85 ASN A O 1
ATOM 664 N N . PHE A 1 86 ? 12.152 -19.914 29.951 1.00 95.56 86 PHE A N 1
ATOM 665 C CA . PHE A 1 86 ? 11.894 -18.594 29.378 1.00 95.56 86 PHE A CA 1
ATOM 666 C C . PHE A 1 86 ? 10.406 -18.326 29.171 1.00 95.56 86 PHE A C 1
ATOM 668 O O . PHE A 1 86 ? 9.710 -19.066 28.469 1.00 95.56 86 PHE A O 1
ATOM 675 N N . GLY A 1 87 ? 9.925 -17.243 29.773 1.00 91.00 87 GLY A N 1
ATOM 676 C CA . GLY A 1 87 ? 8.532 -16.816 29.710 1.00 91.00 87 GLY A CA 1
ATOM 677 C C . GLY A 1 87 ? 8.195 -15.972 28.480 1.00 91.00 87 GLY A C 1
ATOM 678 O O . GLY A 1 87 ? 7.111 -16.106 27.920 1.00 91.00 87 GLY A O 1
ATOM 679 N N . GLY A 1 88 ? 9.150 -15.162 28.016 1.00 92.31 88 GLY A N 1
ATOM 680 C CA . GLY A 1 88 ? 9.018 -14.378 26.788 1.00 92.31 88 GLY A CA 1
ATOM 681 C C . GLY A 1 88 ? 8.374 -13.004 26.933 1.00 92.31 88 GLY A C 1
ATOM 682 O O . GLY A 1 88 ? 8.241 -12.334 25.916 1.00 92.31 88 GLY A O 1
ATOM 683 N N . CYS A 1 89 ? 8.021 -12.547 28.138 1.00 94.25 89 CYS A N 1
ATOM 684 C CA . CYS A 1 89 ? 7.558 -11.174 28.366 1.00 94.25 89 CYS A CA 1
ATOM 685 C C . CYS A 1 89 ? 8.126 -10.534 29.640 1.00 94.25 89 CYS A C 1
ATOM 687 O O . CYS A 1 89 ? 8.611 -11.203 30.553 1.00 94.25 89 CYS A O 1
ATOM 689 N N . GLY A 1 90 ? 8.107 -9.210 29.705 1.00 94.50 90 GLY A N 1
ATOM 690 C CA . GLY A 1 90 ? 8.588 -8.464 30.863 1.00 94.50 90 GLY A CA 1
ATOM 691 C C . GLY A 1 90 ? 8.082 -7.038 30.860 1.00 94.50 90 GLY A C 1
ATOM 692 O O . GLY A 1 90 ? 7.603 -6.544 29.841 1.00 94.50 90 GLY A O 1
ATOM 693 N N . ARG A 1 91 ? 8.190 -6.376 32.009 1.00 94.50 91 ARG A N 1
ATOM 694 C CA . ARG A 1 91 ? 7.718 -5.001 32.176 1.00 94.50 91 ARG A CA 1
ATOM 695 C C . ARG A 1 91 ? 8.588 -4.201 33.136 1.00 94.50 91 ARG A C 1
ATOM 697 O O . ARG A 1 91 ? 9.171 -4.756 34.062 1.00 94.50 91 ARG A O 1
ATOM 704 N N . THR A 1 92 ? 8.677 -2.900 32.897 1.00 94.00 92 THR A N 1
ATOM 705 C CA . THR A 1 92 ? 9.360 -1.937 33.766 1.00 94.00 92 THR A CA 1
ATOM 706 C C . THR A 1 92 ? 8.687 -0.575 33.669 1.00 94.00 92 THR A C 1
ATOM 708 O O . THR A 1 92 ? 7.937 -0.309 32.734 1.00 94.00 92 THR A O 1
ATOM 711 N N . VAL A 1 93 ? 8.974 0.303 34.623 1.00 92.56 93 VAL A N 1
ATOM 712 C CA . VAL A 1 93 ? 8.569 1.711 34.590 1.00 92.56 93 VAL A CA 1
ATOM 713 C C . VAL A 1 93 ? 9.818 2.571 34.406 1.00 92.56 93 VAL A C 1
ATOM 715 O O . VAL A 1 93 ? 10.873 2.239 34.953 1.00 92.56 93 VAL A O 1
ATOM 718 N N . THR A 1 94 ? 9.724 3.635 33.607 1.00 91.81 94 THR A N 1
ATOM 719 C CA . THR A 1 94 ? 10.845 4.561 33.402 1.00 91.81 94 THR A CA 1
ATOM 720 C C . THR A 1 94 ? 11.148 5.397 34.641 1.00 91.81 94 THR A C 1
ATOM 722 O O . THR A 1 94 ? 10.237 5.840 35.342 1.00 91.81 94 THR A O 1
ATOM 725 N N . ASP A 1 95 ? 12.431 5.675 34.873 1.00 92.12 95 ASP A N 1
ATOM 726 C CA . ASP A 1 95 ? 12.870 6.560 35.956 1.00 92.12 95 ASP A CA 1
ATOM 727 C C . ASP A 1 95 ? 12.622 8.058 35.657 1.00 92.12 95 ASP A C 1
ATOM 729 O O . ASP A 1 95 ? 12.043 8.439 34.635 1.00 92.12 95 ASP A O 1
ATOM 733 N N . GLU A 1 96 ? 13.098 8.944 36.539 1.00 91.50 96 GLU A N 1
ATOM 734 C CA . GLU A 1 96 ? 12.985 10.404 36.382 1.00 91.50 96 GLU A CA 1
ATOM 735 C C . GLU A 1 96 ? 13.646 10.951 35.103 1.00 91.50 96 GLU A C 1
ATOM 737 O O . GLU A 1 96 ? 13.256 12.009 34.610 1.00 91.50 96 GLU A O 1
ATOM 742 N N . ASN A 1 97 ? 14.622 10.226 34.550 1.00 91.44 97 ASN A N 1
ATOM 743 C CA . ASN A 1 97 ? 15.330 10.553 33.315 1.00 91.44 97 ASN A CA 1
ATOM 744 C C . ASN A 1 97 ? 14.761 9.810 32.096 1.00 91.44 97 ASN A C 1
ATOM 746 O O . ASN A 1 97 ? 15.362 9.857 31.016 1.00 91.44 97 ASN A O 1
ATOM 750 N N . GLY A 1 98 ? 13.616 9.136 32.250 1.00 90.19 98 GLY A N 1
ATOM 751 C CA . GLY A 1 98 ? 12.978 8.353 31.197 1.00 90.19 98 GLY A CA 1
ATOM 752 C C . GLY A 1 98 ? 13.727 7.059 30.877 1.00 90.19 98 GLY A C 1
ATOM 753 O O . GLY A 1 98 ? 13.464 6.454 29.840 1.00 90.19 98 GLY A O 1
ATOM 754 N N . TYR A 1 99 ? 14.696 6.654 31.704 1.00 93.69 99 TYR A N 1
ATOM 755 C CA . TYR A 1 99 ? 15.536 5.484 31.469 1.00 93.69 99 TYR A CA 1
ATOM 756 C C . TYR A 1 99 ? 14.806 4.191 31.820 1.00 93.69 99 TYR A C 1
ATOM 758 O O . TYR A 1 99 ? 14.042 4.133 32.782 1.00 93.69 99 TYR A O 1
ATOM 766 N N . TYR A 1 100 ? 15.084 3.146 31.046 1.00 94.38 100 TYR A N 1
ATOM 767 C CA . TYR A 1 100 ? 14.588 1.798 31.280 1.00 94.38 100 TYR A CA 1
ATOM 768 C C . TYR A 1 100 ? 15.628 0.756 30.877 1.00 94.38 100 TYR A C 1
ATOM 770 O O . TYR A 1 100 ? 16.495 1.015 30.033 1.00 94.38 100 TYR A O 1
ATOM 778 N N . GLU A 1 101 ? 15.500 -0.444 31.439 1.00 96.25 101 GLU A N 1
ATOM 779 C CA . GLU A 1 101 ? 16.312 -1.592 31.055 1.00 96.25 101 GLU A CA 1
ATOM 780 C C . GLU A 1 101 ? 15.604 -2.929 31.284 1.00 96.25 101 GLU A C 1
ATOM 782 O O . GLU A 1 101 ? 14.767 -3.065 32.179 1.00 96.25 101 GLU A O 1
ATOM 787 N N . PHE A 1 102 ? 15.995 -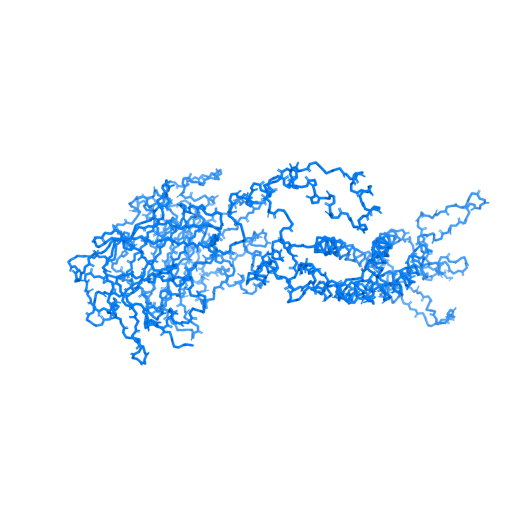3.911 30.475 1.00 97.88 102 PHE A N 1
ATOM 788 C CA . PHE A 1 102 ? 15.578 -5.302 30.542 1.00 97.88 102 PHE A CA 1
ATOM 789 C C . PHE A 1 102 ? 16.787 -6.222 30.400 1.00 97.88 102 PHE A C 1
ATOM 791 O O . PHE A 1 102 ? 17.571 -6.087 29.459 1.00 97.88 102 PHE A O 1
ATOM 798 N N . LEU A 1 103 ? 16.901 -7.206 31.290 1.00 98.19 103 LEU A N 1
ATOM 799 C CA . LEU A 1 103 ? 17.849 -8.307 31.137 1.00 98.19 103 LEU A CA 1
ATOM 800 C C . LEU A 1 103 ? 17.110 -9.507 30.543 1.00 98.19 103 LEU A C 1
ATOM 802 O O . LEU A 1 103 ? 16.210 -10.056 31.171 1.00 98.19 103 LEU A O 1
ATOM 806 N N . THR A 1 104 ? 17.474 -9.919 29.334 1.00 98.06 104 THR A N 1
ATOM 807 C CA . THR A 1 104 ? 16.784 -10.982 28.583 1.00 98.06 104 THR A CA 1
ATOM 808 C C . THR A 1 104 ? 17.790 -11.852 27.824 1.00 98.06 104 THR A C 1
ATOM 810 O O . THR A 1 104 ? 18.999 -11.721 28.016 1.00 98.06 104 THR A O 1
ATOM 813 N N . VAL A 1 105 ? 17.310 -12.771 26.990 1.00 97.69 105 VAL A N 1
ATOM 814 C CA . VAL A 1 105 ? 18.123 -13.500 26.008 1.00 97.69 105 VAL A CA 1
ATOM 815 C C . VAL A 1 105 ? 17.898 -12.926 24.612 1.00 97.69 105 VAL A C 1
ATOM 817 O O . VAL A 1 105 ? 16.803 -12.451 24.307 1.00 97.69 105 VAL A O 1
ATOM 820 N N . ARG A 1 106 ? 18.908 -12.968 23.742 1.00 97.31 106 ARG A N 1
ATOM 821 C CA . ARG A 1 106 ? 18.757 -12.570 22.341 1.00 97.31 106 ARG A CA 1
ATOM 822 C C . ARG A 1 106 ? 17.766 -13.524 21.655 1.00 97.31 106 ARG A C 1
ATOM 824 O O . ARG A 1 106 ? 18.004 -14.733 21.677 1.00 97.31 106 ARG A O 1
ATOM 831 N N . PRO A 1 107 ? 16.660 -13.021 21.079 1.00 97.19 107 PRO A N 1
ATOM 832 C CA . PRO A 1 107 ? 15.674 -13.865 20.417 1.00 97.19 107 PRO A CA 1
ATOM 833 C C . PRO A 1 107 ? 16.244 -14.452 19.124 1.00 97.19 107 PRO A C 1
ATOM 835 O O . PRO A 1 107 ? 17.068 -13.822 18.465 1.00 97.19 107 PRO A O 1
ATOM 838 N N . GLY A 1 108 ? 15.780 -15.640 18.745 1.00 96.44 108 GLY A N 1
ATOM 839 C CA . GLY A 1 108 ? 16.070 -16.223 17.436 1.00 96.44 108 GLY A CA 1
ATOM 840 C C . GLY A 1 108 ? 15.175 -15.645 16.337 1.00 96.44 108 GLY A C 1
ATOM 841 O O . GLY A 1 108 ? 14.053 -15.207 16.596 1.00 96.44 108 GLY A O 1
ATOM 842 N N . ALA A 1 109 ? 15.665 -15.673 15.097 1.00 95.06 109 ALA A N 1
ATOM 843 C CA . ALA A 1 109 ? 14.844 -15.442 13.911 1.00 95.06 109 ALA A CA 1
ATOM 844 C C . ALA A 1 109 ? 13.851 -16.597 13.702 1.00 95.06 109 ALA A C 1
ATOM 846 O O . ALA A 1 109 ? 14.112 -17.732 14.113 1.00 95.06 109 ALA A O 1
ATOM 847 N N . TYR A 1 110 ? 12.723 -16.326 13.046 1.00 92.12 110 TYR A N 1
ATOM 848 C CA . TYR A 1 110 ? 11.674 -17.331 12.853 1.00 92.12 110 TYR A CA 1
ATOM 849 C C . TYR A 1 110 ? 10.931 -17.173 11.520 1.00 92.12 110 TYR A C 1
ATOM 851 O O . TYR A 1 110 ? 10.841 -16.058 10.996 1.00 92.12 110 TYR A O 1
ATOM 859 N N . PRO A 1 111 ? 10.399 -18.269 10.948 1.00 89.00 111 PRO A N 1
ATOM 860 C CA . PRO A 1 111 ? 9.675 -18.229 9.682 1.00 89.00 111 PRO A CA 1
ATOM 861 C C . PRO A 1 111 ? 8.330 -17.506 9.818 1.00 89.00 111 PRO A C 1
ATOM 863 O O . PRO A 1 111 ? 7.643 -17.609 10.835 1.00 89.00 111 PRO A O 1
ATOM 866 N N . TRP A 1 112 ? 7.928 -16.801 8.763 1.00 83.50 112 TRP A N 1
ATOM 867 C CA . TRP A 1 112 ? 6.649 -16.106 8.664 1.00 83.50 112 TRP A CA 1
ATOM 868 C C . TRP A 1 112 ? 5.808 -16.728 7.541 1.00 83.50 112 TRP A C 1
ATOM 870 O O . TRP A 1 112 ? 6.121 -16.534 6.369 1.00 83.50 112 TRP A O 1
ATOM 880 N N . PRO A 1 113 ? 4.744 -17.485 7.858 1.00 70.38 113 PRO A N 1
ATOM 881 C CA . PRO A 1 113 ? 4.080 -18.377 6.902 1.00 70.38 113 PRO A CA 1
ATOM 882 C C . PRO A 1 113 ? 3.134 -17.669 5.912 1.00 70.38 113 PRO A C 1
ATOM 884 O O . PRO A 1 113 ? 2.227 -18.300 5.377 1.00 70.38 113 PRO A O 1
ATOM 887 N N . ASN A 1 114 ? 3.314 -16.368 5.668 1.00 69.44 114 ASN A N 1
ATOM 888 C CA . ASN A 1 114 ? 2.473 -15.598 4.746 1.00 69.44 114 ASN A CA 1
ATOM 889 C C . ASN A 1 114 ? 3.025 -15.582 3.307 1.00 69.44 114 ASN A C 1
ATOM 891 O O . ASN A 1 114 ? 2.293 -15.238 2.382 1.00 69.44 114 ASN A O 1
ATOM 895 N N . GLY A 1 115 ? 4.290 -15.966 3.119 1.00 68.00 115 GLY A N 1
ATOM 896 C CA . GLY A 1 115 ? 4.934 -16.156 1.818 1.00 68.00 115 GLY A CA 1
ATOM 897 C C . GLY A 1 115 ? 5.610 -17.525 1.714 1.00 68.00 115 GLY A C 1
ATOM 898 O O . GLY A 1 115 ? 5.600 -18.314 2.658 1.00 68.00 115 GLY A O 1
ATOM 899 N N . GLY A 1 116 ? 6.211 -17.826 0.558 1.00 74.69 116 GLY A N 1
ATOM 900 C CA . GLY A 1 116 ? 6.813 -19.143 0.298 1.00 74.69 116 GLY A CA 1
ATOM 901 C C . GLY A 1 116 ? 8.044 -19.471 1.159 1.00 74.69 116 GLY A C 1
ATOM 902 O O . GLY A 1 116 ? 8.268 -20.637 1.470 1.00 74.69 116 GLY A O 1
ATOM 903 N N . ASN A 1 117 ? 8.841 -18.466 1.546 1.00 85.44 117 ASN A N 1
ATOM 904 C CA . ASN A 1 117 ? 9.998 -18.617 2.440 1.00 85.44 117 ASN A CA 1
ATOM 905 C C . ASN A 1 117 ? 10.360 -17.280 3.108 1.00 85.44 117 ASN A C 1
ATOM 907 O O . ASN A 1 117 ? 11.485 -16.787 2.993 1.00 85.44 117 ASN A O 1
ATOM 911 N N . ASP A 1 118 ? 9.387 -16.671 3.775 1.00 88.94 118 ASP A N 1
ATOM 912 C CA . ASP A 1 118 ? 9.606 -15.409 4.471 1.00 88.94 118 ASP A CA 1
ATOM 913 C C . ASP A 1 118 ? 10.085 -15.641 5.904 1.00 88.94 118 ASP A C 1
ATOM 915 O O . ASP A 1 118 ? 9.681 -16.592 6.575 1.00 88.94 118 ASP A O 1
ATOM 919 N N . TRP A 1 119 ? 10.936 -14.740 6.394 1.00 92.31 119 TRP A N 1
ATOM 920 C CA . TRP A 1 119 ? 11.520 -14.814 7.731 1.00 92.31 119 TRP A CA 1
ATOM 921 C C . TRP A 1 119 ? 11.397 -13.482 8.460 1.00 92.31 119 TRP A C 1
ATOM 923 O O . TRP A 1 119 ? 11.555 -12.407 7.875 1.00 92.31 119 TRP A O 1
ATOM 933 N N . ARG A 1 120 ? 11.150 -13.554 9.769 1.00 92.12 120 ARG A N 1
ATOM 934 C CA . ARG A 1 120 ? 11.305 -12.422 10.680 1.00 92.12 120 ARG A CA 1
ATOM 935 C C . ARG A 1 120 ? 12.724 -12.440 11.264 1.00 92.12 120 ARG A C 1
ATOM 937 O O . ARG A 1 120 ? 13.153 -13.494 11.735 1.00 92.12 120 ARG A O 1
ATOM 944 N N . PRO A 1 121 ? 13.435 -11.297 11.265 1.00 94.69 121 PRO A N 1
ATOM 945 C CA . PRO A 1 121 ? 14.742 -11.157 11.902 1.00 94.69 121 PRO A CA 1
ATOM 946 C C . PRO A 1 121 ? 14.597 -11.302 13.418 1.00 94.69 121 PRO A C 1
ATOM 948 O O . PRO A 1 121 ? 13.482 -11.326 13.945 1.00 94.69 121 PRO A O 1
ATOM 951 N N . MET A 1 122 ? 15.709 -11.347 14.139 1.00 95.31 122 MET A N 1
ATOM 952 C CA . MET A 1 122 ? 15.705 -11.247 15.595 1.00 95.31 122 MET A CA 1
ATOM 953 C C . MET A 1 122 ? 15.061 -9.910 15.997 1.00 95.31 122 MET A C 1
ATOM 955 O O . MET A 1 122 ? 15.460 -8.851 15.508 1.00 95.31 122 MET A O 1
ATOM 959 N N . HIS A 1 123 ? 14.043 -9.940 16.859 1.00 93.94 123 HIS A N 1
ATOM 960 C CA . HIS A 1 123 ? 13.403 -8.718 17.349 1.00 93.94 123 HIS A CA 1
ATOM 961 C C . HIS A 1 123 ? 12.734 -8.887 18.710 1.00 93.94 123 HIS A C 1
ATOM 963 O O . HIS A 1 123 ? 12.332 -9.985 19.096 1.00 93.94 123 HIS A O 1
ATOM 969 N N . ILE A 1 124 ? 12.590 -7.764 19.413 1.00 94.06 124 ILE A N 1
ATOM 970 C CA . ILE A 1 124 ? 11.821 -7.639 20.654 1.00 94.06 124 ILE A CA 1
ATOM 971 C C . ILE A 1 124 ? 10.669 -6.679 20.388 1.00 94.06 124 ILE A C 1
ATOM 973 O O . ILE A 1 124 ? 10.893 -5.565 19.921 1.00 94.06 124 ILE A O 1
ATOM 977 N N . HIS A 1 125 ? 9.440 -7.093 20.674 1.00 91.56 125 HIS A N 1
ATOM 978 C CA . HIS A 1 125 ? 8.295 -6.193 20.618 1.00 91.56 125 HIS A CA 1
ATOM 979 C C . HIS A 1 125 ? 8.210 -5.356 21.882 1.00 91.56 125 HIS A C 1
ATOM 981 O O . HIS A 1 125 ? 8.563 -5.823 22.964 1.00 91.56 125 HIS A O 1
ATOM 987 N N . ILE A 1 126 ? 7.736 -4.124 21.734 1.00 89.69 126 ILE A N 1
ATOM 988 C CA . ILE A 1 126 ? 7.754 -3.117 22.786 1.00 89.69 126 ILE A CA 1
ATOM 989 C C . ILE A 1 126 ? 6.429 -2.368 22.764 1.00 89.69 126 ILE A C 1
ATOM 991 O O . ILE A 1 126 ? 5.975 -1.915 21.718 1.00 89.69 126 ILE A O 1
ATOM 995 N N . SER A 1 127 ? 5.840 -2.221 23.938 1.00 89.00 127 SER A N 1
ATOM 996 C CA . SER A 1 127 ? 4.620 -1.488 24.234 1.00 89.00 127 SER A CA 1
ATOM 997 C C . SER A 1 127 ? 4.958 -0.362 25.204 1.00 89.00 127 SER A C 1
ATOM 999 O O . SER A 1 127 ? 5.614 -0.605 26.215 1.00 89.00 127 SER A O 1
ATOM 1001 N N . ILE A 1 128 ? 4.532 0.861 24.890 1.00 87.31 128 ILE A N 1
ATOM 1002 C CA . ILE A 1 128 ? 4.823 2.065 25.677 1.00 87.31 128 ILE A CA 1
ATOM 1003 C C . ILE A 1 128 ? 3.562 2.930 25.756 1.00 87.31 128 ILE A C 1
ATOM 1005 O O . ILE A 1 128 ? 2.802 3.022 24.783 1.00 87.31 128 ILE A O 1
ATOM 1009 N N . TYR A 1 129 ? 3.359 3.578 26.902 1.00 79.38 129 TYR A N 1
ATOM 1010 C CA . TYR A 1 129 ? 2.412 4.684 27.051 1.00 79.38 129 TYR A CA 1
ATOM 1011 C C . TYR A 1 129 ? 3.145 6.027 26.933 1.00 79.38 129 TYR A C 1
ATOM 1013 O O . TYR A 1 129 ? 4.213 6.223 27.513 1.00 79.38 129 TYR A O 1
ATOM 1021 N N . GLY A 1 130 ? 2.593 6.974 26.184 1.00 75.69 130 GLY A N 1
ATOM 1022 C CA . GLY A 1 130 ? 3.015 8.369 26.256 1.00 75.69 130 GLY A CA 1
ATOM 1023 C C . GLY A 1 130 ? 2.468 9.062 27.506 1.00 75.69 130 GLY A C 1
ATOM 1024 O O . GLY A 1 130 ? 2.033 8.418 28.460 1.00 75.69 130 GLY A O 1
ATOM 1025 N N . ASN A 1 131 ? 2.454 10.396 27.491 1.00 74.94 131 ASN A N 1
ATOM 1026 C CA . ASN A 1 131 ? 1.866 11.179 28.586 1.00 74.94 131 ASN A CA 1
ATOM 1027 C C . ASN A 1 131 ? 0.332 11.102 28.598 1.00 74.94 131 ASN A C 1
ATOM 1029 O O . ASN A 1 131 ? -0.292 11.402 29.615 1.00 74.94 131 ASN A O 1
ATOM 1033 N N . SER A 1 132 ? -0.267 10.702 27.475 1.00 80.19 132 SER A N 1
ATOM 1034 C CA . SER A 1 132 ? -1.704 10.517 27.352 1.00 80.19 132 SER A CA 1
ATOM 1035 C C . SER A 1 132 ? -2.083 9.145 26.817 1.00 80.19 132 SER A C 1
ATOM 1037 O O . SER A 1 132 ? -1.292 8.475 26.152 1.00 80.19 132 SER A O 1
ATOM 1039 N N . PHE A 1 133 ? -3.321 8.732 27.092 1.00 82.69 133 PHE A N 1
ATOM 1040 C CA . PHE A 1 133 ? -3.853 7.443 26.656 1.00 82.69 133 PHE A CA 1
ATOM 1041 C C . PHE A 1 133 ? -3.807 7.273 25.130 1.00 82.69 133 PHE A C 1
ATOM 1043 O O . PHE A 1 133 ? -3.462 6.202 24.642 1.00 82.69 133 PHE A O 1
ATOM 1050 N N . GLY A 1 134 ? -4.067 8.349 24.377 1.00 76.38 134 GLY A N 1
ATOM 1051 C CA . GLY A 1 134 ? -3.992 8.339 22.913 1.00 76.38 134 GLY A CA 1
ATOM 1052 C C . GLY A 1 134 ? -2.570 8.196 22.354 1.00 76.38 134 GLY A C 1
ATOM 1053 O O . GLY A 1 134 ? -2.407 7.848 21.189 1.00 76.38 134 GLY A O 1
ATOM 1054 N N . GLN A 1 135 ? -1.529 8.418 23.164 1.00 78.56 135 GLN A N 1
ATOM 1055 C CA . GLN A 1 135 ? -0.126 8.222 22.781 1.00 78.56 135 GLN A CA 1
ATOM 1056 C C . GLN A 1 135 ? 0.326 6.781 23.063 1.00 78.56 135 GLN A C 1
ATOM 1058 O O . GLN A 1 135 ? 1.328 6.540 23.739 1.00 78.56 135 GLN A O 1
ATOM 1063 N N . ARG A 1 136 ? -0.431 5.802 22.569 1.00 80.75 136 ARG A N 1
ATOM 1064 C CA . ARG A 1 136 ? -0.141 4.378 22.750 1.00 80.75 136 ARG A CA 1
ATOM 1065 C C . ARG A 1 136 ? 0.747 3.870 21.616 1.00 80.75 136 ARG A C 1
ATOM 1067 O O . ARG A 1 136 ? 0.312 3.827 20.472 1.00 80.75 136 ARG A O 1
ATOM 1074 N N . LEU A 1 137 ? 1.978 3.454 21.922 1.00 80.62 137 LEU A N 1
ATOM 1075 C CA . LEU A 1 137 ? 2.926 2.956 20.919 1.00 80.62 137 LEU A CA 1
ATOM 1076 C C . LEU A 1 137 ? 3.188 1.461 21.108 1.00 80.62 137 LEU A C 1
ATOM 1078 O O . LEU A 1 137 ? 3.660 1.042 22.165 1.00 80.62 137 LEU A O 1
ATOM 1082 N N . ILE A 1 138 ? 2.955 0.673 20.056 1.00 83.44 138 ILE A N 1
ATOM 1083 C CA . ILE A 1 138 ? 3.463 -0.698 19.931 1.00 83.44 138 ILE A CA 1
ATOM 1084 C C . ILE A 1 138 ? 4.441 -0.753 18.767 1.00 83.44 138 ILE A C 1
ATOM 1086 O O . ILE A 1 138 ? 4.068 -0.504 17.631 1.00 83.44 138 ILE A O 1
ATOM 1090 N N . THR A 1 139 ? 5.691 -1.105 19.033 1.00 83.62 139 THR A N 1
ATOM 1091 C CA . THR A 1 139 ? 6.750 -1.184 18.024 1.00 83.62 139 THR A CA 1
ATOM 1092 C C . THR A 1 139 ? 7.603 -2.436 18.223 1.00 83.62 139 THR A C 1
ATOM 1094 O O . THR A 1 139 ? 7.298 -3.299 19.047 1.00 83.62 139 THR A O 1
ATOM 1097 N N . GLN A 1 140 ? 8.671 -2.560 17.445 1.00 87.25 140 GLN A N 1
ATOM 1098 C CA . GLN A 1 140 ? 9.655 -3.624 17.562 1.00 87.25 140 GLN A CA 1
ATOM 1099 C C . GLN A 1 140 ? 11.071 -3.063 17.444 1.00 87.25 140 GLN A C 1
ATOM 1101 O O . GLN A 1 140 ? 11.333 -2.166 16.645 1.00 87.25 140 GLN A O 1
ATOM 1106 N N . MET A 1 141 ? 11.975 -3.615 18.242 1.00 91.81 141 MET A N 1
ATOM 1107 C CA . MET A 1 141 ? 13.411 -3.392 18.172 1.00 91.81 141 MET A CA 1
ATOM 1108 C C . MET A 1 141 ? 14.059 -4.524 17.383 1.00 91.81 141 MET A C 1
ATOM 1110 O O . MET A 1 141 ? 13.902 -5.690 17.741 1.00 91.81 141 MET A O 1
ATOM 1114 N N . TYR A 1 142 ? 14.832 -4.169 16.364 1.00 93.50 142 TYR A N 1
ATOM 1115 C CA . TYR A 1 142 ? 15.755 -5.040 15.647 1.00 93.50 142 TYR A CA 1
ATOM 1116 C C . TYR A 1 142 ? 17.178 -4.900 16.193 1.00 93.50 142 TYR A C 1
ATOM 1118 O O . TYR A 1 142 ? 17.493 -3.951 16.910 1.00 93.50 142 TYR A O 1
ATOM 1126 N N . PHE A 1 143 ? 18.055 -5.829 15.825 1.00 95.44 143 PHE A N 1
ATOM 1127 C CA . PHE A 1 143 ? 19.448 -5.845 16.270 1.00 95.44 143 PHE A CA 1
ATOM 1128 C C . PHE A 1 143 ? 20.393 -5.382 15.165 1.00 95.44 143 PHE A C 1
ATOM 1130 O O . PHE A 1 143 ? 20.260 -5.784 14.007 1.00 95.44 143 PHE A O 1
ATOM 1137 N N . GLU A 1 144 ? 21.372 -4.556 15.527 1.00 94.62 144 GLU A N 1
ATOM 1138 C CA . GLU A 1 144 ? 22.454 -4.177 14.621 1.00 94.62 144 GLU A CA 1
ATOM 1139 C C . GLU A 1 144 ? 23.156 -5.417 14.044 1.00 94.62 144 GLU A C 1
ATOM 1141 O O . GLU A 1 144 ? 23.520 -6.345 14.768 1.00 94.62 144 GLU A O 1
ATOM 1146 N N . GLY A 1 145 ? 23.340 -5.420 12.720 1.00 92.31 145 GLY A N 1
ATOM 1147 C CA . GLY A 1 145 ? 24.035 -6.484 11.998 1.00 92.31 145 GLY A CA 1
ATOM 1148 C C . GLY A 1 145 ? 23.182 -7.697 11.617 1.00 92.31 145 GLY A C 1
ATOM 1149 O O . GLY A 1 145 ? 23.717 -8.601 10.980 1.00 92.31 145 GLY A O 1
ATOM 1150 N N . ASP A 1 146 ? 21.885 -7.738 11.946 1.00 95.25 146 ASP A N 1
ATOM 1151 C CA . ASP A 1 146 ? 21.016 -8.840 11.514 1.00 95.25 146 ASP A CA 1
ATOM 1152 C C . ASP A 1 146 ? 20.750 -8.770 9.990 1.00 95.25 146 ASP A C 1
ATOM 1154 O O . ASP A 1 146 ? 20.098 -7.830 9.513 1.00 95.25 146 ASP A O 1
ATOM 1158 N N . PRO A 1 147 ? 21.221 -9.755 9.198 1.00 94.31 147 PRO A N 1
ATOM 1159 C CA . PRO A 1 147 ? 21.069 -9.733 7.745 1.00 94.31 147 PRO A CA 1
ATOM 1160 C C . PRO A 1 147 ? 19.612 -9.893 7.292 1.00 94.31 147 PRO A C 1
ATOM 1162 O O . PRO A 1 147 ? 19.266 -9.464 6.190 1.00 94.31 147 PRO A O 1
ATOM 1165 N N . LEU A 1 148 ? 18.739 -10.477 8.120 1.00 95.12 148 LEU A N 1
ATOM 1166 C CA . LEU A 1 148 ? 17.345 -10.740 7.761 1.00 95.12 148 LEU A CA 1
ATOM 1167 C C . LEU A 1 148 ? 16.481 -9.476 7.761 1.00 95.12 148 LEU A C 1
ATOM 1169 O O . LEU A 1 148 ? 15.392 -9.497 7.193 1.00 95.12 148 LEU A O 1
ATOM 1173 N N . ILE A 1 149 ? 16.954 -8.357 8.322 1.00 92.62 149 ILE A N 1
ATOM 1174 C CA . ILE A 1 149 ? 16.212 -7.086 8.317 1.00 92.62 149 ILE A CA 1
ATOM 1175 C C . ILE A 1 149 ? 15.854 -6.666 6.884 1.00 92.62 149 ILE A C 1
ATOM 1177 O O . ILE A 1 149 ? 14.723 -6.263 6.630 1.00 92.62 149 ILE A O 1
ATOM 1181 N N . ASN A 1 150 ? 16.778 -6.823 5.931 1.00 90.44 150 ASN A N 1
ATOM 1182 C CA . ASN A 1 150 ? 16.566 -6.427 4.532 1.00 90.44 150 ASN A CA 1
ATOM 1183 C C . ASN A 1 150 ? 15.640 -7.375 3.752 1.00 90.44 150 ASN A C 1
ATOM 1185 O O . ASN A 1 150 ? 15.201 -7.032 2.658 1.00 90.44 150 ASN A O 1
ATOM 1189 N N . HIS A 1 151 ? 15.352 -8.553 4.305 1.00 90.00 151 HIS A N 1
ATOM 1190 C CA . HIS A 1 151 ? 14.478 -9.566 3.708 1.00 90.00 151 HIS A CA 1
ATOM 1191 C C . HIS A 1 151 ? 13.136 -9.685 4.438 1.00 90.00 151 HIS A C 1
ATOM 1193 O O . HIS A 1 151 ? 12.235 -10.371 3.968 1.00 90.00 151 HIS A O 1
ATOM 1199 N N . CYS A 1 152 ? 13.000 -9.022 5.587 1.00 87.50 152 CYS A N 1
ATOM 1200 C CA . CYS A 1 152 ? 11.825 -9.071 6.438 1.00 87.50 152 CYS A CA 1
ATOM 1201 C C . CYS A 1 152 ? 10.634 -8.379 5.762 1.00 87.50 152 CYS A C 1
ATOM 1203 O O . CYS A 1 152 ? 10.683 -7.160 5.563 1.00 87.50 152 CYS A O 1
ATOM 1205 N N . PRO A 1 153 ? 9.517 -9.082 5.514 1.00 82.62 153 PRO A N 1
ATOM 1206 C CA . PRO A 1 153 ? 8.348 -8.463 4.893 1.00 82.62 153 PRO A CA 1
ATOM 1207 C C . PRO A 1 153 ? 7.741 -7.334 5.728 1.00 82.62 153 PRO A C 1
ATOM 1209 O O . PRO A 1 153 ? 7.234 -6.367 5.170 1.00 82.62 153 PRO A O 1
ATOM 1212 N N . ILE A 1 154 ? 7.836 -7.405 7.063 1.00 80.75 154 ILE A N 1
ATOM 1213 C CA . ILE A 1 154 ? 7.372 -6.317 7.937 1.00 80.75 154 ILE A CA 1
ATOM 1214 C C . ILE A 1 154 ? 8.319 -5.120 7.897 1.00 80.75 154 ILE A C 1
ATOM 1216 O O . ILE A 1 154 ? 7.845 -3.990 7.818 1.00 80.75 154 ILE A O 1
ATOM 1220 N N . ALA A 1 155 ? 9.639 -5.328 7.893 1.00 83.50 155 ALA A N 1
ATOM 1221 C CA . ALA A 1 155 ? 10.579 -4.214 7.760 1.00 83.50 155 ALA A CA 1
ATOM 1222 C C . ALA A 1 155 ? 10.429 -3.526 6.393 1.00 83.50 155 ALA A C 1
ATOM 1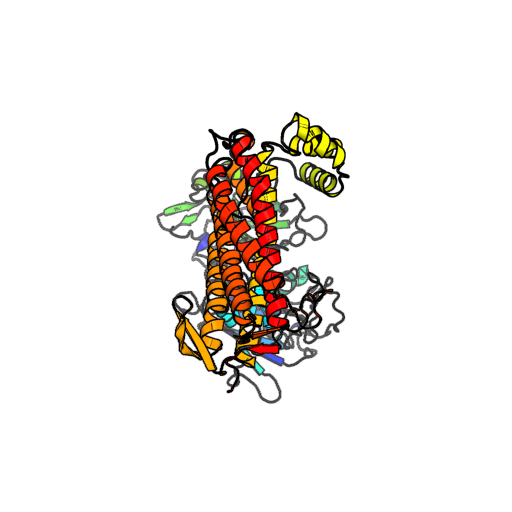224 O O . ALA A 1 155 ? 10.499 -2.303 6.314 1.00 83.50 155 ALA A O 1
ATOM 1225 N N . ALA A 1 156 ? 10.128 -4.295 5.339 1.00 84.31 156 ALA A N 1
ATOM 1226 C CA . ALA A 1 156 ? 9.870 -3.786 3.994 1.00 84.31 156 ALA A CA 1
ATOM 1227 C C . ALA A 1 156 ? 8.613 -2.895 3.889 1.00 84.31 156 ALA A C 1
ATOM 1229 O O . ALA A 1 156 ? 8.483 -2.143 2.923 1.00 84.31 156 ALA A O 1
ATOM 1230 N N . THR A 1 157 ? 7.704 -2.925 4.874 1.00 76.44 157 THR A N 1
ATOM 1231 C CA . THR A 1 157 ? 6.569 -1.979 4.930 1.00 76.44 157 THR A CA 1
ATOM 1232 C C . THR A 1 157 ? 7.005 -0.548 5.261 1.00 76.44 157 THR A C 1
ATOM 1234 O O . THR A 1 157 ? 6.294 0.407 4.935 1.00 76.44 157 THR A O 1
ATOM 1237 N N . ILE A 1 158 ? 8.189 -0.374 5.860 1.00 76.31 158 ILE A N 1
ATOM 1238 C CA . ILE A 1 158 ? 8.772 0.935 6.152 1.00 76.31 158 ILE A CA 1
ATOM 1239 C C . ILE A 1 158 ? 9.480 1.443 4.894 1.00 76.31 158 ILE A C 1
ATOM 1241 O O . ILE A 1 158 ? 10.602 1.051 4.582 1.00 76.31 158 ILE A O 1
ATOM 1245 N N . LYS A 1 159 ? 8.812 2.339 4.162 1.00 75.81 159 LYS A N 1
ATOM 1246 C CA . LYS A 1 159 ? 9.326 2.876 2.891 1.00 75.81 159 LYS A CA 1
ATOM 1247 C C . LYS A 1 159 ? 10.576 3.747 3.060 1.00 75.81 159 LYS A C 1
ATOM 1249 O O . LYS A 1 159 ? 11.402 3.807 2.155 1.00 75.81 159 LYS A O 1
ATOM 1254 N N . ASP A 1 160 ? 10.700 4.432 4.196 1.00 80.50 160 ASP A N 1
ATOM 1255 C CA . ASP A 1 160 ? 11.845 5.287 4.510 1.00 80.50 160 ASP A CA 1
ATOM 1256 C C . ASP A 1 160 ? 12.880 4.512 5.332 1.00 80.50 160 ASP A C 1
ATOM 1258 O O . ASP A 1 160 ? 12.656 4.168 6.495 1.00 80.50 160 ASP A O 1
ATOM 1262 N N . ARG A 1 161 ? 14.054 4.276 4.738 1.00 83.56 161 ARG A N 1
ATOM 1263 C CA . ARG A 1 161 ? 15.133 3.540 5.400 1.00 83.56 161 ARG A CA 1
ATOM 1264 C C . ARG A 1 161 ? 15.574 4.191 6.713 1.00 83.56 161 ARG A C 1
ATOM 1266 O O . ARG A 1 161 ? 15.875 3.476 7.664 1.00 83.56 161 ARG A O 1
ATOM 1273 N N . SER A 1 162 ? 15.542 5.520 6.798 1.00 82.50 162 SER A N 1
ATOM 1274 C CA . SER A 1 162 ? 15.932 6.244 8.009 1.00 82.50 162 SER A CA 1
ATOM 1275 C C . SER A 1 162 ? 14.989 5.980 9.189 1.00 82.50 162 SER A C 1
ATOM 1277 O O . SER A 1 162 ? 15.413 6.063 10.341 1.00 82.50 162 SER A O 1
ATOM 1279 N N . GLN A 1 163 ? 13.727 5.625 8.924 1.00 80.12 163 GLN A N 1
ATOM 1280 C CA . GLN A 1 163 ? 12.771 5.211 9.952 1.00 80.12 163 GLN A CA 1
ATOM 1281 C C . GLN A 1 163 ? 13.051 3.783 10.427 1.00 80.12 163 GLN A C 1
ATOM 1283 O O . GLN A 1 163 ? 12.995 3.526 11.627 1.00 80.12 163 GLN A O 1
ATOM 1288 N N . LEU A 1 164 ? 13.410 2.874 9.513 1.00 84.38 164 LEU A N 1
ATOM 1289 C CA . LEU A 1 164 ? 13.800 1.506 9.864 1.00 84.38 164 LEU A CA 1
ATOM 1290 C C . LEU A 1 164 ? 15.085 1.484 10.698 1.00 84.38 164 LEU A C 1
ATOM 1292 O O . LEU A 1 164 ? 15.144 0.773 11.695 1.00 84.38 164 LEU A O 1
ATOM 1296 N N . ASP A 1 165 ? 16.085 2.295 10.347 1.00 85.88 165 ASP A N 1
ATOM 1297 C CA . ASP A 1 165 ? 17.352 2.351 11.085 1.00 85.88 165 ASP A CA 1
ATOM 1298 C C . ASP A 1 165 ? 17.166 2.843 12.535 1.00 85.88 165 ASP A C 1
ATOM 1300 O O . ASP A 1 165 ? 17.934 2.461 13.414 1.00 85.88 165 ASP A O 1
ATOM 1304 N N . ARG A 1 166 ? 16.107 3.614 12.835 1.00 85.56 166 ARG A N 1
ATOM 1305 C CA . ARG A 1 166 ? 15.742 3.979 14.222 1.00 85.56 166 ARG A CA 1
ATOM 1306 C C . ARG A 1 166 ? 15.218 2.797 15.037 1.00 85.56 166 ARG A C 1
ATOM 1308 O O . ARG A 1 166 ? 15.274 2.840 16.261 1.00 85.56 166 ARG A O 1
ATOM 1315 N N . LEU A 1 167 ? 14.714 1.757 14.374 1.00 88.19 167 LEU A N 1
ATOM 1316 C CA . LEU A 1 167 ? 14.270 0.525 15.021 1.00 88.19 167 LEU A CA 1
ATOM 1317 C C . LEU A 1 167 ? 15.422 -0.459 15.255 1.00 88.19 167 LEU A C 1
ATOM 1319 O O . LEU A 1 167 ? 15.227 -1.463 15.932 1.00 88.19 167 LEU A O 1
ATOM 1323 N N . VAL A 1 168 ? 16.616 -0.194 14.721 1.00 92.19 168 VAL A N 1
ATOM 1324 C CA . VAL A 1 168 ? 17.797 -1.042 14.902 1.00 92.19 168 VAL A CA 1
ATOM 1325 C C . VAL A 1 168 ? 18.572 -0.566 16.129 1.00 92.19 168 VAL A C 1
ATOM 1327 O O . VAL A 1 168 ? 19.114 0.536 16.144 1.00 92.19 168 VAL A O 1
ATOM 1330 N N . ALA A 1 169 ? 18.634 -1.394 17.172 1.00 94.62 169 ALA A N 1
ATOM 1331 C CA . ALA A 1 169 ? 19.400 -1.095 18.372 1.00 94.62 169 ALA A CA 1
ATOM 1332 C C . ALA A 1 169 ? 20.903 -1.325 18.127 1.00 94.62 169 ALA A C 1
ATOM 1334 O O . ALA A 1 169 ? 21.299 -2.473 17.889 1.00 94.62 169 ALA A O 1
ATOM 1335 N N . PRO A 1 170 ? 21.746 -0.277 18.206 1.00 95.38 170 PRO A N 1
ATOM 1336 C CA . PRO A 1 170 ? 23.193 -0.429 18.167 1.00 95.38 170 PRO A CA 1
ATOM 1337 C C . PRO A 1 170 ? 23.730 -1.132 19.415 1.00 95.38 170 PRO A C 1
ATOM 1339 O O . PRO A 1 170 ? 23.187 -0.991 20.520 1.00 95.38 170 PRO A O 1
ATOM 1342 N N . LEU A 1 171 ? 24.837 -1.845 19.235 1.00 96.06 171 LEU A N 1
ATOM 1343 C CA . LEU A 1 171 ? 25.596 -2.464 20.315 1.00 96.06 171 LEU A CA 1
ATOM 1344 C C . LEU A 1 171 ? 26.255 -1.393 21.208 1.00 96.06 171 LEU A C 1
ATOM 1346 O O . LEU A 1 171 ? 26.885 -0.454 20.722 1.00 96.06 171 LEU A O 1
ATOM 1350 N N . ASP A 1 172 ? 26.152 -1.552 22.528 1.00 96.62 172 ASP A N 1
ATOM 1351 C CA . ASP A 1 172 ? 26.731 -0.656 23.533 1.00 96.62 172 ASP A CA 1
ATOM 1352 C C . ASP A 1 172 ? 27.712 -1.412 24.447 1.00 96.62 172 ASP A C 1
ATOM 1354 O O . ASP A 1 172 ? 27.368 -1.986 25.486 1.00 96.62 172 ASP A O 1
ATOM 1358 N N . PHE A 1 173 ? 28.996 -1.391 24.085 1.00 95.69 173 PHE A N 1
ATOM 1359 C CA . PHE A 1 173 ? 30.043 -2.000 24.908 1.00 95.69 173 PHE A CA 1
ATOM 1360 C C . PHE A 1 173 ? 30.204 -1.336 26.282 1.00 95.69 173 PHE A C 1
ATOM 1362 O O . PHE A 1 173 ? 30.677 -1.995 27.204 1.00 95.69 173 PHE A O 1
ATOM 1369 N N . SER A 1 174 ? 29.785 -0.076 26.459 1.00 96.94 174 SER A N 1
ATOM 1370 C CA . SER A 1 174 ? 29.927 0.627 27.744 1.00 96.94 174 SER A CA 1
ATOM 1371 C C . SER A 1 174 ? 28.999 0.080 28.831 1.00 96.94 174 SER A C 1
ATOM 1373 O O . SER A 1 174 ? 29.270 0.239 30.022 1.00 96.94 174 SER A O 1
ATOM 1375 N N . LYS A 1 175 ? 27.914 -0.584 28.419 1.00 96.69 175 LYS A N 1
ATOM 1376 C CA . LYS A 1 175 ? 26.936 -1.232 29.295 1.00 96.69 175 LYS A CA 1
ATOM 1377 C C . LYS A 1 175 ? 27.016 -2.755 29.265 1.00 96.69 175 LYS A C 1
ATOM 1379 O O . LYS A 1 175 ? 26.322 -3.397 30.042 1.00 96.69 175 LYS A O 1
ATOM 1384 N N . SER A 1 176 ? 27.861 -3.330 28.412 1.00 96.38 176 SER A N 1
ATOM 1385 C CA . SER A 1 176 ? 28.073 -4.778 28.324 1.00 96.38 176 SER A CA 1
ATOM 1386 C C . SER A 1 176 ? 28.890 -5.303 29.511 1.00 96.38 176 SER A C 1
ATOM 1388 O O . SER A 1 176 ? 29.724 -4.590 30.073 1.00 96.38 176 SER A O 1
ATOM 1390 N N . ARG A 1 177 ? 28.698 -6.577 29.870 1.00 97.44 177 ARG A N 1
ATOM 1391 C CA . ARG A 1 177 ? 29.459 -7.255 30.927 1.00 97.44 177 ARG A CA 1
ATOM 1392 C C . ARG A 1 177 ? 30.228 -8.449 30.350 1.00 97.44 177 ARG A C 1
ATOM 1394 O O . ARG A 1 177 ? 29.592 -9.421 29.936 1.00 97.44 177 ARG A O 1
ATOM 1401 N N . PRO A 1 178 ? 31.578 -8.418 30.341 1.00 95.00 178 PRO A N 1
ATOM 1402 C CA . PRO A 1 178 ? 32.383 -9.546 29.880 1.00 95.00 178 PRO A CA 1
ATOM 1403 C C . PRO A 1 178 ? 31.999 -10.850 30.583 1.00 95.00 178 PRO A C 1
ATOM 1405 O O . PRO A 1 178 ? 31.759 -10.852 31.789 1.00 95.00 178 PRO A O 1
ATOM 1408 N N . LEU A 1 179 ? 31.982 -11.948 29.820 1.00 92.94 179 LEU A N 1
ATOM 1409 C CA . LEU A 1 179 ? 31.595 -13.292 30.276 1.00 92.94 179 LEU A CA 1
ATOM 1410 C C . LEU A 1 179 ? 30.141 -13.417 30.762 1.00 92.94 179 LEU A C 1
ATOM 1412 O O . LEU A 1 179 ? 29.814 -14.393 31.434 1.00 92.94 179 LEU A O 1
ATOM 1416 N N . ASP A 1 180 ? 29.270 -12.462 30.424 1.00 94.62 180 ASP A N 1
ATOM 1417 C CA . ASP A 1 180 ? 27.867 -12.529 30.819 1.00 94.62 180 ASP A CA 1
ATOM 1418 C C . ASP A 1 180 ? 26.890 -12.039 29.745 1.00 94.62 180 ASP A C 1
ATOM 1420 O O . ASP A 1 180 ? 26.162 -12.861 29.194 1.00 94.62 180 ASP A O 1
ATOM 1424 N N . PHE A 1 181 ? 26.867 -10.740 29.419 1.00 97.38 181 PHE A N 1
ATOM 1425 C CA . PHE A 1 181 ? 25.916 -10.201 28.440 1.00 97.38 181 PHE A CA 1
ATOM 1426 C C . PHE A 1 181 ? 26.480 -9.066 27.584 1.00 97.38 181 PHE A C 1
ATOM 1428 O O . PHE A 1 181 ? 27.317 -8.273 28.026 1.00 97.38 181 PHE A O 1
ATOM 1435 N N . LEU A 1 182 ? 25.947 -8.950 26.368 1.00 97.56 182 LEU A N 1
ATOM 1436 C CA . LEU A 1 182 ? 26.076 -7.763 25.521 1.00 97.56 182 LEU A CA 1
ATOM 1437 C C . LEU A 1 182 ? 24.937 -6.783 25.810 1.00 97.56 182 LEU A C 1
ATOM 1439 O O . LEU A 1 182 ? 23.840 -7.201 26.170 1.00 97.56 182 LEU A O 1
ATOM 1443 N N . ALA A 1 183 ? 25.167 -5.485 25.655 1.00 97.88 183 ALA A N 1
ATOM 1444 C CA . ALA A 1 183 ? 24.122 -4.478 25.809 1.00 97.88 183 ALA A CA 1
ATOM 1445 C C . ALA A 1 183 ? 23.752 -3.852 24.463 1.00 97.88 183 ALA A C 1
ATOM 1447 O O . ALA A 1 183 ? 24.622 -3.594 23.638 1.00 97.88 183 ALA A O 1
ATOM 1448 N N . TYR A 1 184 ? 22.464 -3.596 24.260 1.00 97.38 184 TYR A N 1
ATOM 1449 C CA . TYR A 1 184 ? 21.920 -2.957 23.067 1.00 97.38 184 TYR A CA 1
ATOM 1450 C C . TYR A 1 184 ? 21.117 -1.728 23.479 1.00 97.38 184 TYR A C 1
ATOM 1452 O O . TYR A 1 184 ? 20.197 -1.814 24.302 1.00 97.38 184 TYR A O 1
ATOM 1460 N N . LYS A 1 185 ? 21.471 -0.576 22.904 1.00 95.00 185 LYS A N 1
ATOM 1461 C CA . LYS A 1 185 ? 20.859 0.705 23.248 1.00 95.00 185 LYS A CA 1
ATOM 1462 C C . LYS A 1 185 ? 19.714 1.020 22.296 1.00 95.00 185 LYS A C 1
ATOM 1464 O O . LYS A 1 185 ? 19.946 1.495 21.187 1.00 95.00 185 LYS A O 1
ATOM 1469 N N . PHE A 1 186 ? 18.478 0.843 22.742 1.00 90.56 186 PHE A N 1
ATOM 1470 C CA . PHE A 1 186 ? 17.304 1.160 21.940 1.00 90.56 186 PHE A CA 1
ATOM 1471 C C . PHE A 1 186 ? 16.822 2.592 22.185 1.00 90.56 186 PHE A C 1
ATOM 1473 O O . PHE A 1 186 ? 16.343 2.943 23.268 1.00 90.56 186 PHE A O 1
ATOM 1480 N N . LYS A 1 187 ? 16.995 3.445 21.173 1.00 75.81 187 LYS A N 1
ATOM 1481 C CA . LYS A 1 187 ? 16.650 4.868 21.242 1.00 75.81 187 LYS A CA 1
ATOM 1482 C C . LYS A 1 187 ? 15.183 5.086 20.872 1.00 75.81 187 LYS A C 1
ATOM 1484 O O . LYS A 1 187 ? 14.821 5.001 19.703 1.00 75.81 187 LYS A O 1
ATOM 1489 N N . LEU A 1 188 ? 14.359 5.430 21.857 1.00 71.50 188 LEU A N 1
ATOM 1490 C CA . LEU A 1 188 ? 12.972 5.863 21.665 1.00 71.50 188 LEU A CA 1
ATOM 1491 C C . LEU A 1 188 ? 12.914 7.396 21.722 1.00 71.50 188 LEU A C 1
ATOM 1493 O O . LEU A 1 188 ? 12.256 7.979 22.580 1.00 71.50 188 LEU A O 1
ATOM 1497 N N . ASP A 1 189 ? 13.681 8.039 20.835 1.00 60.72 189 ASP A N 1
ATOM 1498 C CA . ASP A 1 189 ? 13.904 9.491 20.863 1.00 60.72 189 ASP A CA 1
ATOM 1499 C C . ASP A 1 189 ? 12.732 10.284 20.252 1.00 60.72 189 ASP A C 1
ATOM 1501 O O . ASP A 1 189 ? 12.602 11.472 20.523 1.00 60.72 189 ASP A O 1
ATOM 1505 N N . ILE A 1 190 ? 11.886 9.650 19.423 1.00 55.34 190 ILE A N 1
ATOM 1506 C CA . ILE A 1 190 ? 10.653 10.252 18.898 1.00 55.34 190 ILE A CA 1
ATOM 1507 C C . ILE A 1 190 ? 9.566 9.175 18.790 1.00 55.34 190 ILE A C 1
ATOM 1509 O O . ILE A 1 190 ? 9.711 8.217 18.026 1.00 55.34 190 ILE A O 1
ATOM 1513 N N . LEU A 1 191 ? 8.466 9.354 19.524 1.00 52.25 191 LEU A N 1
ATOM 1514 C CA . LEU A 1 191 ? 7.247 8.539 19.443 1.00 52.25 191 LEU A CA 1
ATOM 1515 C C . LEU A 1 191 ? 6.491 8.821 18.126 1.00 52.25 191 LEU A C 1
ATOM 1517 O O . LEU A 1 191 ? 5.393 9.365 18.140 1.00 52.25 191 LEU A O 1
ATOM 1521 N N . ILE A 1 192 ? 7.087 8.505 16.972 1.00 48.56 192 ILE A N 1
ATOM 1522 C CA . ILE A 1 192 ? 6.372 8.526 15.688 1.00 48.56 192 ILE A CA 1
ATOM 1523 C C . ILE A 1 192 ? 5.810 7.132 15.436 1.00 48.56 192 ILE A C 1
ATOM 1525 O O . ILE A 1 192 ? 6.540 6.141 15.374 1.00 48.56 192 ILE A O 1
ATOM 1529 N N . GLU A 1 193 ? 4.498 7.083 15.258 1.00 50.88 193 GLU A N 1
ATOM 1530 C CA . GLU A 1 193 ? 3.785 5.948 14.697 1.00 50.88 193 GLU A CA 1
ATOM 1531 C C . GLU A 1 193 ? 4.332 5.643 13.296 1.00 50.88 193 GLU A C 1
ATOM 1533 O O . GLU A 1 193 ? 4.187 6.424 12.357 1.00 50.88 193 GLU A O 1
ATOM 1538 N N . THR A 1 194 ? 5.055 4.530 13.173 1.00 44.03 194 THR A N 1
ATOM 1539 C CA . THR A 1 194 ? 5.610 4.052 11.901 1.00 44.03 194 THR A CA 1
ATOM 1540 C C . THR A 1 194 ? 4.734 2.920 11.358 1.00 44.03 194 THR A C 1
ATOM 1542 O O . THR A 1 194 ? 4.135 2.190 12.145 1.00 44.03 194 THR A O 1
ATOM 1545 N N . PRO A 1 195 ? 4.690 2.685 10.033 1.00 39.22 195 PRO A N 1
ATOM 1546 C CA . PRO A 1 195 ? 3.952 1.562 9.433 1.00 39.22 195 PRO A CA 1
ATOM 1547 C C . PRO A 1 195 ? 4.334 0.169 9.975 1.00 39.22 195 PRO A C 1
ATOM 1549 O O . PRO A 1 195 ? 3.637 -0.808 9.724 1.00 39.22 195 PRO A O 1
ATOM 1552 N N . SER A 1 196 ? 5.443 0.080 10.715 1.00 43.34 196 SER A N 1
ATOM 1553 C CA . SER A 1 196 ? 5.963 -1.109 11.393 1.00 43.34 196 SER A CA 1
ATOM 1554 C C . SER A 1 196 ? 5.413 -1.369 12.793 1.00 43.34 196 SER A C 1
ATOM 1556 O O . SER A 1 196 ? 5.859 -2.327 13.435 1.00 43.34 196 SER A O 1
ATOM 1558 N N . GLN A 1 197 ? 4.475 -0.558 13.285 1.00 55.03 197 GLN A N 1
ATOM 1559 C CA . GLN A 1 197 ? 3.670 -0.981 14.419 1.00 55.03 197 GLN A CA 1
ATOM 1560 C C . GLN A 1 197 ? 2.924 -2.248 13.995 1.00 55.03 197 GLN A C 1
ATOM 1562 O O . GLN A 1 197 ? 2.162 -2.250 13.035 1.00 55.03 197 GLN A O 1
ATOM 1567 N N . THR A 1 198 ? 3.233 -3.370 14.635 1.00 51.72 198 THR A N 1
ATOM 1568 C CA . THR A 1 198 ? 2.485 -4.607 14.437 1.00 51.72 198 THR A CA 1
ATOM 1569 C C . THR A 1 198 ? 2.119 -5.111 15.814 1.00 51.72 198 THR A C 1
ATOM 1571 O O . THR A 1 198 ? 2.960 -5.633 16.547 1.00 51.72 198 THR A O 1
ATOM 1574 N N . ALA A 1 199 ? 0.849 -4.978 16.177 1.00 53.78 199 ALA A N 1
ATOM 1575 C CA . ALA A 1 199 ? 0.277 -5.896 17.139 1.00 53.78 199 ALA A CA 1
ATOM 1576 C C . ALA A 1 199 ? 0.158 -7.247 16.435 1.00 53.78 199 ALA A C 1
ATOM 1578 O O . ALA A 1 199 ? -0.832 -7.572 15.784 1.00 53.78 199 ALA A O 1
ATOM 1579 N N . GLY A 1 200 ? 1.240 -8.024 16.477 1.00 54.16 200 GLY A N 1
ATOM 1580 C CA . GLY A 1 200 ? 1.169 -9.416 16.060 1.00 54.16 200 GLY A CA 1
ATOM 1581 C C . GLY A 1 200 ? 0.074 -10.148 16.854 1.00 54.16 200 GLY A C 1
ATOM 1582 O O . GLY A 1 200 ? -0.328 -9.684 17.925 1.00 54.16 200 GLY A O 1
ATOM 1583 N N . PRO A 1 201 ? -0.352 -11.345 16.417 1.00 55.56 201 PRO A N 1
ATOM 1584 C CA . PRO A 1 201 ? -1.352 -12.153 17.137 1.00 55.56 201 PRO A CA 1
ATOM 1585 C C . PRO A 1 201 ? -0.949 -12.476 18.593 1.00 55.56 201 PRO A C 1
ATOM 1587 O O . PRO A 1 201 ? -1.758 -12.949 19.388 1.00 55.56 201 PRO A O 1
ATOM 1590 N N . TYR A 1 202 ? 0.312 -12.219 18.938 1.00 70.69 202 TYR A N 1
ATOM 1591 C CA . TYR A 1 202 ? 0.954 -12.484 20.214 1.00 70.69 202 TYR A CA 1
ATOM 1592 C C . TYR A 1 202 ? 0.996 -11.288 21.176 1.00 70.69 202 TYR A C 1
ATOM 1594 O O . TYR A 1 202 ? 1.627 -11.404 22.221 1.00 70.69 202 TYR A O 1
ATOM 1602 N N . VAL A 1 203 ? 0.331 -10.163 20.885 1.00 80.88 203 VAL A N 1
ATOM 1603 C CA . VAL A 1 203 ? 0.285 -9.003 21.805 1.00 80.88 203 VAL A CA 1
ATOM 1604 C C . VAL A 1 203 ? -0.205 -9.385 23.212 1.00 80.88 203 VAL A C 1
ATOM 1606 O O . VAL A 1 203 ? 0.334 -8.912 24.213 1.00 80.88 203 VAL A O 1
ATOM 1609 N N . HIS A 1 204 ? -1.139 -10.339 23.302 1.00 83.75 204 HIS A N 1
ATOM 1610 C CA . HIS A 1 204 ? -1.628 -10.894 24.566 1.00 83.75 204 HIS A CA 1
ATOM 1611 C C . HIS A 1 204 ? -0.519 -11.518 25.425 1.00 83.75 204 HIS A C 1
ATOM 1613 O O . HIS A 1 204 ? -0.629 -11.494 26.643 1.00 83.75 204 HIS A O 1
ATOM 1619 N N . ILE A 1 205 ? 0.562 -12.041 24.828 1.00 81.56 205 ILE A N 1
ATOM 1620 C CA . ILE A 1 205 ? 1.695 -12.603 25.586 1.00 81.56 205 ILE A CA 1
ATOM 1621 C C . ILE A 1 205 ? 2.329 -11.527 26.469 1.00 81.56 205 ILE A C 1
ATOM 1623 O O . ILE A 1 205 ? 2.675 -11.804 27.613 1.00 81.56 205 ILE A O 1
ATOM 1627 N N . GLY A 1 206 ? 2.491 -10.316 25.929 1.00 84.31 206 GLY A N 1
ATOM 1628 C CA . GLY A 1 206 ? 3.078 -9.195 26.655 1.00 84.31 206 GLY A CA 1
ATOM 1629 C C . GLY A 1 206 ? 2.099 -8.543 27.626 1.00 84.31 206 GLY A C 1
ATOM 1630 O O . GLY A 1 206 ? 2.457 -8.287 28.769 1.00 84.31 206 GLY A O 1
ATOM 1631 N N . LEU A 1 207 ? 0.870 -8.279 27.171 1.00 87.81 207 LEU A N 1
ATOM 1632 C CA . LEU A 1 207 ? -0.057 -7.393 27.888 1.00 87.81 207 LEU A CA 1
ATOM 1633 C C . LEU A 1 207 ? -1.071 -8.113 28.785 1.00 87.81 207 LEU A C 1
ATOM 1635 O O . LEU A 1 207 ? -1.583 -7.492 29.717 1.00 87.81 207 LEU A O 1
ATOM 1639 N N . MET A 1 208 ? -1.383 -9.383 28.497 1.00 89.19 208 MET A N 1
ATOM 1640 C CA . MET A 1 208 ? -2.359 -10.206 29.231 1.00 89.19 208 MET A CA 1
ATOM 1641 C C . MET A 1 208 ? -1.902 -11.684 29.318 1.00 89.19 208 MET A C 1
ATOM 1643 O O . MET A 1 208 ? -2.543 -12.566 28.730 1.00 89.19 208 MET A O 1
ATOM 1647 N N . PRO A 1 209 ? -0.792 -12.000 30.020 1.00 88.25 209 PRO A N 1
ATOM 1648 C CA . PRO A 1 209 ? -0.212 -13.346 30.035 1.00 88.25 209 PRO A CA 1
ATOM 1649 C C . PRO A 1 209 ? -1.191 -14.442 30.468 1.00 88.25 209 PRO A C 1
ATOM 1651 O O . PRO A 1 209 ? -1.217 -15.503 29.841 1.00 88.25 209 PRO A O 1
ATOM 1654 N N . THR A 1 210 ? -2.039 -14.191 31.474 1.00 87.81 210 THR A N 1
ATOM 1655 C CA . THR A 1 210 ? -3.084 -15.146 31.883 1.00 87.81 210 THR A CA 1
ATOM 1656 C C . THR A 1 210 ? -4.030 -15.485 30.732 1.00 87.81 210 THR A C 1
ATOM 1658 O O . THR A 1 210 ? -4.270 -16.666 30.474 1.00 87.81 210 THR A O 1
ATOM 1661 N N . TYR A 1 211 ? -4.498 -14.486 29.976 1.00 85.25 211 TYR A N 1
ATOM 1662 C CA . TYR A 1 211 ? -5.353 -14.705 28.802 1.00 85.25 211 TYR A CA 1
ATOM 1663 C C . TYR A 1 211 ? -4.624 -15.492 27.698 1.00 85.25 211 TYR A C 1
ATOM 1665 O O . TYR A 1 211 ? -5.202 -16.372 27.058 1.00 85.25 211 TYR A O 1
ATOM 1673 N N . ALA A 1 212 ? -3.321 -15.259 27.519 1.00 83.81 212 ALA A N 1
ATOM 1674 C CA . ALA A 1 212 ? -2.489 -16.019 26.584 1.00 83.81 212 ALA A CA 1
ATOM 1675 C C . ALA A 1 212 ? -2.220 -17.482 27.019 1.00 83.81 212 ALA A C 1
ATOM 1677 O O . ALA A 1 212 ? -1.581 -18.232 26.277 1.00 83.81 212 ALA A O 1
ATOM 1678 N N . GLY A 1 213 ? -2.716 -17.908 28.189 1.00 84.56 213 GLY A N 1
ATOM 1679 C CA . GLY A 1 213 ? -2.511 -19.246 28.752 1.00 84.56 213 GLY A CA 1
ATOM 1680 C C . GLY A 1 213 ? -1.252 -19.382 29.614 1.00 84.56 213 GLY A C 1
ATOM 1681 O O . GLY A 1 213 ? -0.864 -20.498 29.949 1.00 84.56 213 GLY A O 1
ATOM 1682 N N . ASN A 1 214 ? -0.627 -18.265 29.987 1.00 85.81 214 ASN A N 1
ATOM 1683 C CA . ASN A 1 214 ? 0.580 -18.191 30.810 1.00 85.81 214 ASN A CA 1
ATOM 1684 C C . ASN A 1 214 ? 0.254 -17.606 32.197 1.00 85.81 214 ASN A C 1
ATOM 1686 O O . ASN A 1 214 ? 0.905 -16.670 32.654 1.00 85.81 214 ASN A O 1
ATOM 1690 N N . ALA A 1 215 ? -0.791 -18.121 32.849 1.00 84.94 215 ALA A N 1
ATOM 1691 C CA . ALA A 1 215 ? -1.251 -17.618 34.144 1.00 84.94 215 ALA A CA 1
ATOM 1692 C C . ALA A 1 215 ? -0.179 -17.718 35.243 1.00 84.94 215 ALA A C 1
ATOM 1694 O O . ALA A 1 215 ? 0.646 -18.632 35.245 1.00 84.94 215 ALA A O 1
ATOM 1695 N N . GLY A 1 216 ? -0.216 -16.784 36.199 1.00 82.56 216 GLY A N 1
ATOM 1696 C CA . GLY A 1 216 ? 0.736 -16.731 37.317 1.00 82.56 216 GLY A CA 1
ATOM 1697 C C . GLY A 1 216 ? 2.124 -16.194 36.947 1.00 82.56 216 GLY A C 1
ATOM 1698 O O . GLY A 1 216 ? 3.052 -16.315 37.751 1.00 82.56 216 GLY A O 1
ATOM 1699 N N . TYR A 1 217 ? 2.259 -15.609 35.749 1.00 86.06 217 TYR A N 1
ATOM 1700 C CA . TYR A 1 217 ? 3.488 -14.974 35.272 1.00 86.06 217 TYR A CA 1
ATOM 1701 C C . TYR A 1 217 ? 3.940 -13.838 36.190 1.00 86.06 217 TYR A C 1
ATOM 1703 O O . TYR A 1 217 ? 5.082 -13.805 36.641 1.00 86.06 217 TYR A O 1
ATOM 1711 N N . TYR A 1 218 ? 3.019 -12.917 36.467 1.00 89.12 218 TYR A N 1
ATOM 1712 C CA . TYR A 1 218 ? 3.209 -11.806 37.386 1.00 89.12 218 TYR A CA 1
ATOM 1713 C C . TYR A 1 218 ? 2.471 -12.090 38.690 1.00 89.12 218 TYR A C 1
ATOM 1715 O O . TYR A 1 218 ? 1.426 -12.741 38.685 1.00 89.12 218 TYR A O 1
ATOM 1723 N N . ASP A 1 219 ? 2.994 -11.567 39.798 1.00 87.00 219 ASP A N 1
ATOM 1724 C CA . ASP A 1 219 ? 2.291 -11.633 41.083 1.00 87.00 219 ASP A CA 1
ATOM 1725 C C . ASP A 1 219 ? 1.014 -10.765 41.058 1.00 87.00 219 ASP A C 1
ATOM 1727 O O . ASP A 1 219 ? -0.003 -11.146 41.631 1.00 87.00 219 ASP A O 1
ATOM 1731 N N . GLU A 1 220 ? 1.045 -9.643 40.326 1.00 86.75 220 GLU A N 1
ATOM 1732 C CA . GLU A 1 220 ? -0.111 -8.778 40.052 1.00 86.75 220 GLU A CA 1
ATOM 1733 C C . GLU A 1 220 ? -0.175 -8.417 38.557 1.00 86.75 220 GLU A C 1
ATOM 1735 O O . GLU A 1 220 ? 0.748 -7.806 38.005 1.00 86.75 220 GLU A O 1
ATOM 1740 N N . GLU A 1 221 ? -1.269 -8.769 37.875 1.00 87.56 221 GLU A N 1
ATOM 1741 C CA . GLU A 1 221 ? -1.521 -8.326 36.498 1.00 87.56 221 GLU A CA 1
ATOM 1742 C C . GLU A 1 221 ? -2.154 -6.930 36.466 1.00 87.56 221 GLU A C 1
ATOM 1744 O O . GLU A 1 221 ? -3.138 -6.645 37.149 1.00 87.56 221 GLU A O 1
ATOM 1749 N N . ILE A 1 222 ? -1.584 -6.050 35.640 1.00 88.25 222 ILE A N 1
ATOM 1750 C CA . ILE A 1 222 ? -1.993 -4.648 35.546 1.00 88.25 222 ILE A CA 1
ATOM 1751 C C . ILE A 1 222 ? -3.247 -4.521 34.685 1.00 88.25 222 ILE A C 1
ATOM 1753 O O . ILE A 1 222 ? -3.336 -5.087 33.600 1.00 88.25 222 ILE A O 1
ATOM 1757 N N . GLY A 1 223 ? -4.188 -3.691 35.140 1.00 87.94 223 GLY A N 1
ATOM 1758 C CA . GLY A 1 223 ? -5.362 -3.318 34.352 1.00 87.94 223 GLY A CA 1
ATOM 1759 C C . GLY A 1 223 ? -6.441 -4.397 34.286 1.00 87.94 223 GLY A C 1
ATOM 1760 O O . GLY A 1 223 ? -7.368 -4.257 33.504 1.00 87.94 223 GLY A O 1
ATOM 1761 N N . THR A 1 224 ? -6.389 -5.442 35.110 1.00 89.56 224 THR A N 1
ATOM 1762 C CA . THR A 1 224 ? -7.455 -6.463 35.165 1.00 89.56 224 THR A CA 1
ATOM 1763 C C . THR A 1 224 ? -8.808 -5.900 35.618 1.00 89.56 224 THR A C 1
ATOM 1765 O O . THR A 1 224 ? -9.853 -6.450 35.285 1.00 89.56 224 THR A O 1
ATOM 1768 N N . THR A 1 225 ? -8.805 -4.788 36.356 1.00 91.88 225 THR A N 1
ATOM 1769 C CA . THR A 1 225 ? -9.998 -4.042 36.774 1.00 91.88 225 THR A CA 1
ATOM 1770 C C . THR A 1 225 ? -9.642 -2.569 37.005 1.00 91.88 225 THR A C 1
ATOM 1772 O O . THR A 1 225 ? -8.554 -2.283 37.520 1.00 91.88 225 THR A O 1
ATOM 1775 N N . PRO A 1 226 ? -10.544 -1.620 36.685 1.00 92.94 226 PRO A N 1
ATOM 1776 C CA . PRO A 1 226 ? -10.356 -0.220 37.041 1.00 92.94 226 PRO A CA 1
ATOM 1777 C C . PRO A 1 226 ? -10.761 0.083 38.502 1.00 92.94 226 PRO A C 1
ATOM 1779 O O . PRO A 1 226 ? -10.560 1.197 38.976 1.00 92.94 226 PRO A O 1
ATOM 1782 N N . ILE A 1 227 ? -11.335 -0.888 39.224 1.00 93.62 227 ILE A N 1
ATOM 1783 C CA . ILE A 1 227 ? -11.865 -0.765 40.594 1.00 93.62 227 ILE A CA 1
ATOM 1784 C C . ILE A 1 227 ? -10.930 -1.491 41.572 1.00 93.62 227 ILE A C 1
ATOM 1786 O O . ILE A 1 227 ? -10.711 -2.693 41.420 1.00 93.62 227 ILE A O 1
ATOM 1790 N N . GLN A 1 228 ? -10.416 -0.784 42.584 1.00 87.19 228 GLN A N 1
ATOM 1791 C CA . GLN A 1 228 ? -9.477 -1.300 43.598 1.00 87.19 228 GLN A CA 1
ATOM 1792 C C . GLN A 1 228 ? -10.081 -1.428 45.011 1.00 87.19 228 GLN A C 1
ATOM 1794 O O . GLN A 1 228 ? -9.373 -1.782 45.951 1.00 87.19 228 GLN A O 1
ATOM 1799 N N . GLY A 1 229 ? -11.379 -1.162 45.176 1.00 87.56 229 GLY A N 1
ATOM 1800 C CA . GLY A 1 229 ? -12.073 -1.239 46.462 1.00 87.56 229 GLY A CA 1
ATOM 1801 C C . GLY A 1 229 ? -13.478 -0.643 46.393 1.00 87.56 229 GLY A C 1
ATOM 1802 O O . GLY A 1 229 ? -14.149 -0.753 45.364 1.00 87.56 229 GLY A O 1
ATOM 1803 N N . ASP A 1 230 ? -13.897 0.009 47.478 1.00 91.31 230 ASP A N 1
ATOM 1804 C CA . ASP A 1 230 ? -15.177 0.715 47.558 1.00 91.31 230 ASP A CA 1
ATOM 1805 C C . ASP A 1 230 ? -15.109 2.036 46.779 1.00 91.31 230 ASP A C 1
ATOM 1807 O O . ASP A 1 230 ? -14.595 3.044 47.266 1.00 91.31 230 ASP A O 1
ATOM 1811 N N . VAL A 1 231 ? -15.614 2.008 45.547 1.00 94.19 231 VAL A N 1
ATOM 1812 C CA . VAL A 1 231 ? -15.674 3.161 44.637 1.00 94.19 231 VAL A CA 1
ATOM 1813 C C . VAL A 1 231 ? -16.944 3.983 44.826 1.00 94.19 231 VAL A C 1
ATOM 1815 O O . VAL A 1 231 ? -17.996 3.472 45.211 1.00 94.19 231 VAL A O 1
ATOM 1818 N N . LYS A 1 232 ? -16.857 5.275 44.509 1.00 93.12 232 LYS A N 1
ATOM 1819 C CA . LYS A 1 232 ? -17.996 6.192 44.450 1.00 93.12 232 LYS A CA 1
ATOM 1820 C C . LYS A 1 232 ? -18.708 6.086 43.101 1.00 93.12 232 LYS A C 1
ATOM 1822 O O . LYS A 1 232 ? -18.071 6.068 42.052 1.00 93.12 232 LYS A O 1
ATOM 1827 N N . GLY A 1 233 ? -20.038 6.140 43.140 1.00 93.62 233 GLY A N 1
ATOM 1828 C CA . GLY A 1 233 ? -20.897 6.116 41.955 1.00 93.62 233 GLY A CA 1
ATOM 1829 C C . GLY A 1 233 ? -21.359 4.715 41.561 1.00 93.62 233 GLY A C 1
ATOM 1830 O O . GLY A 1 233 ? -21.058 3.727 42.229 1.00 93.62 233 GLY A O 1
ATOM 1831 N N . ASP A 1 234 ? -22.126 4.650 40.477 1.00 95.38 234 ASP A N 1
ATOM 1832 C CA . ASP A 1 234 ? -22.757 3.409 40.037 1.00 95.38 234 ASP A CA 1
ATOM 1833 C C . ASP A 1 234 ? -21.774 2.537 39.257 1.00 95.38 234 ASP A C 1
ATOM 1835 O O . ASP A 1 234 ? -21.072 3.005 38.358 1.00 95.38 234 ASP A O 1
ATOM 1839 N N . ILE A 1 235 ? -21.757 1.243 39.569 1.00 96.94 235 ILE A N 1
ATOM 1840 C CA . ILE A 1 235 ? -21.000 0.255 38.802 1.00 96.94 235 ILE A CA 1
ATOM 1841 C C . ILE A 1 235 ? -21.839 -0.176 37.601 1.00 96.94 235 ILE A C 1
ATOM 1843 O O . ILE A 1 235 ? -23.001 -0.555 37.748 1.00 96.94 235 ILE A O 1
ATOM 1847 N N . ILE A 1 236 ? -21.224 -0.154 36.424 1.00 97.75 236 ILE A N 1
ATOM 1848 C CA . ILE A 1 236 ? -21.828 -0.573 35.164 1.00 97.75 236 ILE A CA 1
ATOM 1849 C C . ILE A 1 236 ? -21.056 -1.733 34.537 1.00 97.75 236 ILE A C 1
ATOM 1851 O O . ILE A 1 236 ? -19.850 -1.897 34.736 1.00 97.75 236 ILE A O 1
ATOM 1855 N N . GLU A 1 237 ? -21.772 -2.530 33.756 1.00 98.06 237 GLU A N 1
ATOM 1856 C CA . GLU A 1 237 ? -21.252 -3.637 32.964 1.00 98.06 237 GLU A CA 1
ATOM 1857 C C . GLU A 1 237 ? -21.566 -3.388 31.487 1.00 98.06 237 GLU A C 1
ATOM 1859 O O . GLU A 1 237 ? -22.710 -3.120 31.112 1.00 98.06 237 GLU A O 1
ATOM 1864 N N . ILE A 1 238 ? -20.535 -3.451 30.650 1.00 98.19 238 ILE A N 1
ATOM 1865 C CA . ILE A 1 238 ? -20.618 -3.243 29.207 1.00 98.19 238 ILE A CA 1
ATOM 1866 C C . ILE A 1 238 ? -20.165 -4.532 28.531 1.00 98.19 238 ILE A C 1
ATOM 1868 O O . ILE A 1 238 ? -19.022 -4.952 28.712 1.00 98.19 238 ILE A O 1
ATOM 1872 N N . VAL A 1 239 ? -21.048 -5.135 27.740 1.00 97.75 239 VAL A N 1
ATOM 1873 C CA . VAL A 1 239 ? -20.761 -6.332 26.936 1.00 97.75 239 VAL A CA 1
ATOM 1874 C C . VAL A 1 239 ? -20.780 -5.962 25.455 1.00 97.75 239 VAL A C 1
ATOM 1876 O O . VAL A 1 239 ? -21.557 -5.103 25.038 1.00 97.75 239 VAL A O 1
ATOM 1879 N N . GLY A 1 240 ? -19.953 -6.590 24.631 1.00 96.00 240 GLY A N 1
ATOM 1880 C CA . GLY A 1 240 ? -19.983 -6.341 23.192 1.00 96.00 240 GLY A CA 1
ATOM 1881 C C . GLY A 1 240 ? -19.021 -7.206 22.406 1.00 96.00 240 GLY A C 1
ATOM 1882 O O . GLY A 1 240 ? -18.296 -8.005 22.982 1.00 96.00 240 GLY A O 1
ATOM 1883 N N . SER A 1 241 ? -18.996 -7.029 21.091 1.00 94.25 241 SER A N 1
ATOM 1884 C CA . SER A 1 241 ? -18.050 -7.711 20.203 1.00 94.25 241 SER A CA 1
ATOM 1885 C C . SER A 1 241 ? -17.346 -6.727 19.277 1.00 94.25 241 SER A C 1
ATOM 1887 O O . SER A 1 241 ? -17.865 -5.652 18.974 1.00 94.25 241 SER A O 1
ATOM 1889 N N . VAL A 1 242 ? -16.153 -7.103 18.815 1.00 91.31 242 VAL A N 1
ATOM 1890 C CA . VAL A 1 242 ? -15.437 -6.388 17.751 1.00 91.31 242 VAL A CA 1
ATOM 1891 C C . VAL A 1 242 ? -15.681 -7.126 16.442 1.00 91.31 242 VAL A C 1
ATOM 1893 O O . VAL A 1 242 ? -15.355 -8.301 16.358 1.00 91.31 242 VAL A O 1
ATOM 1896 N N . TYR A 1 243 ? -16.236 -6.464 15.433 1.00 85.62 243 TYR A N 1
ATOM 1897 C CA . TYR A 1 243 ? -16.558 -7.052 14.133 1.00 85.62 243 TYR A CA 1
ATOM 1898 C C . TYR A 1 243 ? -15.630 -6.527 13.038 1.00 85.62 243 TYR A C 1
ATOM 1900 O O . TYR A 1 243 ? -15.371 -5.321 12.967 1.00 85.62 243 TYR A O 1
ATOM 1908 N N . ASP A 1 244 ? -15.153 -7.420 12.174 1.00 78.38 244 ASP A N 1
ATOM 1909 C CA . ASP A 1 244 ? -14.415 -7.053 10.966 1.00 78.38 244 ASP A CA 1
ATOM 1910 C C . ASP A 1 244 ? -15.344 -6.642 9.804 1.00 78.38 244 ASP A C 1
ATOM 1912 O O . ASP A 1 244 ? -16.566 -6.563 9.947 1.00 78.38 244 ASP A O 1
ATOM 1916 N N . GLY A 1 245 ? -14.756 -6.357 8.636 1.00 65.38 245 GLY A N 1
ATOM 1917 C CA . GLY A 1 245 ? -15.492 -5.920 7.443 1.00 65.38 245 GLY A CA 1
ATOM 1918 C C . GLY A 1 245 ? -16.484 -6.929 6.877 1.00 65.38 245 GLY A C 1
ATOM 1919 O O . GLY A 1 245 ? -17.410 -6.522 6.178 1.00 65.38 245 GLY A O 1
ATOM 1920 N N . THR A 1 246 ? -16.316 -8.204 7.216 1.00 60.28 246 THR A N 1
ATOM 1921 C CA . THR A 1 246 ? -17.182 -9.312 6.804 1.00 60.28 246 THR A CA 1
ATOM 1922 C C . THR A 1 246 ? -18.279 -9.603 7.831 1.00 60.28 246 THR A C 1
ATOM 1924 O O . THR A 1 246 ? -19.098 -10.488 7.624 1.00 60.28 246 THR A O 1
ATOM 1927 N N . GLY A 1 247 ? -18.321 -8.853 8.940 1.00 69.44 247 GLY A N 1
ATOM 1928 C CA . GLY A 1 247 ? -19.268 -9.082 10.031 1.00 69.44 247 GLY A CA 1
ATOM 1929 C C . GLY A 1 247 ? -18.847 -10.200 10.987 1.00 69.44 247 GLY A C 1
ATOM 1930 O O . GLY A 1 247 ? -19.619 -10.554 11.877 1.00 69.44 247 GLY A O 1
ATOM 1931 N N . TRP A 1 248 ? -17.626 -10.733 10.864 1.00 75.44 248 TRP A N 1
ATOM 1932 C CA . TRP A 1 248 ? -17.110 -11.755 11.771 1.00 75.44 248 TRP A CA 1
ATOM 1933 C C . TRP A 1 248 ? -16.590 -11.141 13.071 1.00 75.44 248 TRP A C 1
ATOM 1935 O O . TRP A 1 248 ? -15.863 -10.145 13.071 1.00 75.44 248 TRP A O 1
ATOM 1945 N N . ALA A 1 249 ? -16.946 -11.759 14.201 1.00 85.00 249 ALA A N 1
ATOM 1946 C CA . ALA A 1 249 ? -16.453 -11.350 15.510 1.00 85.00 249 ALA A CA 1
ATOM 1947 C C . ALA A 1 249 ? -14.968 -11.716 15.674 1.00 85.00 249 ALA A C 1
ATOM 1949 O O . ALA A 1 249 ? -14.569 -12.884 15.613 1.00 85.00 249 ALA A O 1
ATOM 1950 N N . MET A 1 250 ? -14.143 -10.709 15.929 1.00 85.19 250 MET A N 1
ATOM 1951 C CA . MET A 1 250 ? -12.712 -10.832 16.149 1.00 85.19 250 MET A CA 1
ATOM 1952 C C . MET A 1 250 ? -12.420 -11.354 17.551 1.00 85.19 250 MET A C 1
ATOM 1954 O O . MET A 1 250 ? -12.335 -10.608 18.523 1.00 85.19 250 MET A O 1
ATOM 1958 N N . ARG A 1 251 ? -12.210 -12.666 17.637 1.00 86.06 251 ARG A N 1
ATOM 1959 C CA . ARG A 1 251 ? -11.933 -13.399 18.886 1.00 86.06 251 ARG A CA 1
ATOM 1960 C C . ARG A 1 251 ? -10.538 -13.161 19.470 1.00 86.06 251 ARG A C 1
ATOM 1962 O O . ARG A 1 251 ? -10.200 -13.732 20.497 1.00 86.06 251 ARG A O 1
ATOM 1969 N N . ASP A 1 252 ? -9.696 -12.389 18.788 1.00 82.50 252 ASP A N 1
ATOM 1970 C CA . ASP A 1 252 ? -8.367 -11.987 19.256 1.00 82.50 252 ASP A CA 1
ATOM 1971 C C . ASP A 1 252 ? -8.231 -10.466 19.402 1.00 82.50 252 ASP A C 1
ATOM 1973 O O . ASP A 1 252 ? -7.118 -9.940 19.371 1.00 82.50 252 ASP A O 1
ATOM 1977 N N . ALA A 1 253 ? -9.353 -9.756 19.551 1.00 89.19 253 ALA A N 1
ATOM 1978 C CA . ALA A 1 253 ? -9.328 -8.338 19.863 1.00 89.19 253 ALA A CA 1
ATOM 1979 C C . ALA A 1 253 ? -8.914 -8.105 21.324 1.00 89.19 253 ALA A C 1
ATOM 1981 O O . ALA A 1 253 ? -9.529 -8.649 22.242 1.00 89.19 253 ALA A O 1
ATOM 1982 N N . LEU A 1 254 ? -7.908 -7.254 21.521 1.00 90.56 254 LEU A N 1
ATOM 1983 C CA . LEU A 1 254 ? -7.519 -6.682 22.805 1.00 90.56 254 LEU A CA 1
ATOM 1984 C C . LEU A 1 254 ? -7.995 -5.231 22.849 1.00 90.56 254 LEU A C 1
ATOM 1986 O O . LEU A 1 254 ? -7.794 -4.468 21.901 1.00 90.56 254 LEU A O 1
ATOM 1990 N N . ILE A 1 255 ? -8.618 -4.860 23.962 1.00 93.31 255 ILE A N 1
ATOM 1991 C CA . ILE A 1 255 ? -9.143 -3.527 24.211 1.00 93.31 255 ILE A CA 1
ATOM 1992 C C . ILE A 1 255 ? -8.557 -2.997 25.521 1.00 93.31 255 ILE A C 1
ATOM 1994 O O . ILE A 1 255 ? -8.515 -3.692 26.537 1.00 93.31 255 ILE A O 1
ATOM 1998 N N . GLU A 1 256 ? -8.118 -1.745 25.500 1.00 93.75 256 GLU A N 1
ATOM 1999 C CA . GLU A 1 256 ? -7.804 -0.978 26.703 1.00 93.75 256 GLU A CA 1
ATOM 2000 C C . GLU A 1 256 ? -8.831 0.147 26.856 1.00 93.75 256 GLU A C 1
ATOM 2002 O O . GLU A 1 256 ? -9.222 0.769 25.867 1.00 93.75 256 GLU A O 1
ATOM 2007 N N . SER A 1 257 ? -9.272 0.423 28.081 1.00 95.06 257 SER A N 1
ATOM 2008 C CA . SER A 1 257 ? -10.158 1.546 28.393 1.00 95.06 257 SER A CA 1
ATOM 2009 C C . SER A 1 257 ? -9.480 2.573 29.290 1.00 95.06 257 SER A C 1
ATOM 2011 O O . SER A 1 257 ? -8.738 2.198 30.198 1.00 95.06 257 SER A O 1
ATOM 2013 N N . TRP A 1 258 ? -9.814 3.847 29.094 1.00 95.06 258 TRP A N 1
ATOM 2014 C CA . TRP A 1 258 ? -9.426 4.965 29.952 1.00 95.06 258 TRP A CA 1
ATOM 2015 C C . TRP A 1 258 ? -10.599 5.920 30.185 1.00 95.06 258 TRP A C 1
ATOM 2017 O O . TRP A 1 258 ? -11.288 6.307 29.239 1.00 95.06 258 TRP A O 1
ATOM 2027 N N . GLN A 1 259 ? -10.832 6.314 31.437 1.00 94.81 259 GLN A N 1
ATOM 2028 C CA . GLN A 1 259 ? -11.934 7.206 31.812 1.00 94.81 259 GLN A CA 1
ATOM 2029 C C . GLN A 1 259 ? -11.693 7.925 33.148 1.00 94.81 259 GLN A C 1
ATOM 2031 O O . GLN A 1 259 ? -10.835 7.535 33.942 1.00 94.81 259 GLN A O 1
ATOM 2036 N N . CYS A 1 260 ? -12.503 8.954 33.405 1.00 94.19 260 CYS A N 1
ATOM 2037 C CA . CYS A 1 260 ? -12.635 9.594 34.711 1.00 94.19 260 CYS A CA 1
ATOM 2038 C C . CYS A 1 260 ? -13.537 8.793 35.668 1.00 94.19 260 CYS A C 1
ATOM 2040 O O . CYS A 1 260 ? -14.235 7.855 35.264 1.00 94.19 260 CYS A O 1
ATOM 2042 N N . ASP A 1 261 ? -13.505 9.171 36.947 1.00 95.31 261 ASP A N 1
ATOM 2043 C CA . ASP A 1 261 ? -14.414 8.661 37.976 1.00 95.31 261 ASP A CA 1
ATOM 2044 C C . ASP A 1 261 ? -15.847 9.223 37.834 1.00 95.31 261 ASP A C 1
ATOM 2046 O O . ASP A 1 261 ? -16.148 10.021 36.940 1.00 95.31 261 ASP A O 1
ATOM 2050 N N . ALA A 1 262 ? -16.751 8.822 38.735 1.00 95.88 262 ALA A N 1
ATOM 2051 C CA . ALA A 1 262 ? -18.143 9.287 38.754 1.00 95.88 262 ALA A CA 1
ATOM 2052 C C . ALA A 1 262 ? -18.295 10.808 38.966 1.00 95.88 262 ALA A C 1
ATOM 2054 O O . ALA A 1 262 ? -19.326 11.383 38.618 1.00 95.88 262 ALA A O 1
ATOM 2055 N N . GLY A 1 263 ? -17.280 11.473 39.528 1.00 94.12 263 GLY A N 1
ATOM 2056 C CA . GLY A 1 263 ? -17.235 12.924 39.702 1.00 94.12 263 GLY A CA 1
ATOM 2057 C C . GLY A 1 263 ? -16.714 13.677 38.475 1.00 94.12 263 GLY A C 1
ATOM 2058 O O . GLY A 1 263 ? -16.694 14.907 38.492 1.00 94.12 263 GLY A O 1
ATOM 2059 N N . GLY A 1 264 ? -16.294 12.969 37.421 1.00 93.44 264 GLY A N 1
ATOM 2060 C CA . GLY A 1 264 ? -15.676 13.571 36.242 1.00 93.44 264 GLY A CA 1
ATOM 2061 C C . GLY A 1 264 ? -14.202 13.927 36.443 1.00 93.44 264 GLY A C 1
ATOM 2062 O O . GLY A 1 264 ? -13.664 14.751 35.703 1.00 93.44 264 GLY A O 1
ATOM 2063 N N . ILE A 1 265 ? -13.541 13.334 37.440 1.00 92.31 265 ILE A N 1
ATOM 2064 C CA . ILE A 1 265 ? -12.150 13.619 37.791 1.00 92.31 265 ILE A CA 1
ATOM 2065 C C . ILE A 1 265 ? -11.271 12.449 37.327 1.00 92.31 265 ILE A C 1
ATOM 2067 O O . ILE A 1 265 ? -11.589 11.280 37.544 1.00 92.31 265 ILE A O 1
ATOM 2071 N N . PHE A 1 266 ? -10.174 12.743 36.622 1.00 91.25 266 PHE A N 1
ATOM 2072 C CA . PHE A 1 266 ? -9.278 11.703 36.106 1.00 91.25 266 PHE A CA 1
ATOM 2073 C C . PHE A 1 266 ? -8.324 11.199 37.204 1.00 91.25 266 PHE A C 1
ATOM 2075 O O . PHE A 1 266 ? -7.766 12.018 37.943 1.00 91.25 266 PHE A O 1
ATOM 2082 N N . PRO A 1 267 ? -8.081 9.881 37.304 1.00 89.00 267 PRO A N 1
ATOM 2083 C CA . PRO A 1 267 ? -7.124 9.320 38.256 1.00 89.00 267 PRO A CA 1
ATOM 2084 C C . PRO A 1 267 ? -5.742 9.980 38.160 1.00 89.00 267 PRO A C 1
ATOM 2086 O O . PRO A 1 267 ? -5.246 10.263 37.071 1.00 89.00 267 PRO A O 1
ATOM 2089 N N . GLY A 1 268 ? -5.117 10.239 39.312 1.00 83.25 268 GLY A N 1
ATOM 2090 C CA . GLY A 1 268 ? -3.852 10.983 39.404 1.00 83.25 268 GLY A CA 1
ATOM 2091 C C . GLY A 1 268 ? -4.007 12.506 39.522 1.00 83.25 268 GLY A C 1
ATOM 2092 O O . GLY A 1 268 ? -3.003 13.201 39.674 1.00 83.25 268 GLY A O 1
ATOM 2093 N N . THR A 1 269 ? -5.237 13.030 39.501 1.00 86.25 269 THR A N 1
ATOM 2094 C CA . THR A 1 269 ? -5.534 14.439 39.814 1.00 86.25 269 THR A CA 1
ATOM 2095 C C . THR A 1 269 ? -6.087 14.602 41.235 1.00 86.25 269 THR A C 1
ATOM 2097 O O . THR A 1 269 ? -6.613 13.660 41.830 1.00 86.25 269 THR A O 1
ATOM 2100 N N . GLU A 1 270 ? -5.925 15.792 41.821 1.00 87.44 270 GLU A N 1
ATOM 2101 C CA . GLU A 1 270 ? -6.402 16.078 43.178 1.00 87.44 270 GLU A CA 1
ATOM 2102 C C . GLU A 1 270 ? -7.931 15.945 43.262 1.00 87.44 270 GLU A C 1
ATOM 2104 O O . GLU A 1 270 ? -8.662 16.525 42.462 1.00 87.44 270 GLU A O 1
ATOM 2109 N N . GLY A 1 271 ? -8.415 15.175 44.240 1.00 88.62 271 GLY A N 1
ATOM 2110 C CA . GLY A 1 271 ? -9.844 14.917 44.440 1.00 88.62 271 GLY A CA 1
ATOM 2111 C C . GLY A 1 271 ? -10.403 13.704 43.689 1.00 88.62 271 GLY A C 1
ATOM 2112 O O . GLY A 1 271 ? -11.558 13.360 43.937 1.00 88.62 271 GLY A O 1
ATOM 2113 N N . ALA A 1 272 ? -9.604 13.040 42.843 1.00 91.44 272 ALA A N 1
ATOM 2114 C CA . ALA A 1 272 ? -9.989 11.784 42.198 1.00 91.44 272 ALA A CA 1
ATOM 2115 C C . ALA A 1 272 ? -10.256 10.682 43.235 1.00 91.44 272 ALA A C 1
ATOM 2117 O O . ALA A 1 272 ? -9.594 10.626 44.277 1.00 91.44 272 ALA A O 1
ATOM 2118 N N . ASP A 1 273 ? -11.202 9.790 42.946 1.00 93.19 273 ASP A N 1
ATOM 2119 C CA . ASP A 1 273 ? -11.471 8.630 43.794 1.00 93.19 273 ASP A CA 1
ATOM 2120 C C . ASP A 1 273 ? -10.237 7.703 43.889 1.00 93.19 273 ASP A C 1
ATOM 2122 O O . ASP A 1 273 ? -9.837 7.110 42.884 1.00 93.19 273 ASP A O 1
ATOM 2126 N N . PRO A 1 274 ? -9.625 7.525 45.079 1.00 90.50 274 PRO A N 1
ATOM 2127 C CA . PRO A 1 274 ? -8.448 6.674 45.233 1.00 90.50 274 PRO A CA 1
ATOM 2128 C C . PRO A 1 274 ? -8.739 5.184 45.005 1.00 90.50 274 PRO A C 1
ATOM 2130 O O . PRO A 1 274 ? -7.802 4.420 44.782 1.00 90.50 274 PRO A O 1
ATOM 2133 N N . ALA A 1 275 ? -10.006 4.757 45.062 1.00 93.25 275 ALA A N 1
ATOM 2134 C CA . ALA A 1 275 ? -10.406 3.381 44.780 1.00 93.25 275 ALA A CA 1
ATOM 2135 C C . ALA A 1 275 ? -10.614 3.112 43.276 1.00 93.25 275 ALA A C 1
ATOM 2137 O O . ALA A 1 275 ? -10.919 1.976 42.902 1.00 93.25 275 ALA A O 1
ATOM 2138 N N . PHE A 1 276 ? -10.443 4.119 42.409 1.00 93.81 276 PHE A N 1
ATOM 2139 C CA . PHE A 1 276 ? -10.661 4.015 40.968 1.00 93.81 276 PHE A CA 1
ATOM 2140 C C . PHE A 1 276 ? -9.412 4.402 40.165 1.00 93.81 276 PHE A C 1
ATOM 2142 O O . PHE A 1 276 ? -8.869 5.497 40.294 1.00 93.81 276 PHE A O 1
ATOM 2149 N N . THR A 1 277 ? -8.950 3.507 39.292 1.00 91.06 277 THR A N 1
ATOM 2150 C CA . THR A 1 277 ? -7.742 3.720 38.476 1.00 91.06 277 THR A CA 1
ATOM 2151 C C . THR A 1 277 ? -8.046 4.168 37.057 1.00 91.06 277 THR A C 1
ATOM 2153 O O . THR A 1 277 ? -7.121 4.579 36.364 1.00 91.06 277 THR A O 1
ATOM 2156 N N . GLY A 1 278 ? -9.301 4.067 36.602 1.00 91.31 278 GLY A N 1
ATOM 2157 C CA . GLY A 1 278 ? -9.745 4.474 35.262 1.00 91.31 278 GLY A CA 1
ATOM 2158 C C . GLY A 1 278 ? -9.239 3.616 34.103 1.00 91.31 278 GLY A C 1
ATOM 2159 O O . GLY A 1 278 ? -9.778 3.735 33.006 1.00 91.31 278 GLY A O 1
ATOM 2160 N N . HIS A 1 279 ? -8.252 2.744 34.327 1.00 93.69 279 HIS A N 1
ATOM 2161 C CA . HIS A 1 279 ? -7.628 1.915 33.301 1.00 93.69 279 HIS A CA 1
ATOM 2162 C C . HIS A 1 279 ? -8.010 0.445 33.430 1.00 93.69 279 HIS A C 1
ATOM 2164 O O . HIS A 1 279 ? -7.889 -0.142 34.507 1.00 93.69 279 HIS A O 1
ATOM 2170 N N . CYS A 1 280 ? -8.400 -0.168 32.315 1.00 94.31 280 CYS A N 1
ATOM 2171 C CA . CYS A 1 280 ? -8.679 -1.597 32.248 1.00 94.31 280 CYS A CA 1
ATOM 2172 C C . CYS A 1 280 ? -8.221 -2.182 30.910 1.00 94.31 280 CYS A C 1
ATOM 2174 O O . CYS A 1 280 ? -8.315 -1.515 29.885 1.00 94.31 280 CYS A O 1
ATOM 2176 N N . ARG A 1 281 ? -7.740 -3.425 30.930 1.00 92.88 281 ARG A N 1
ATOM 2177 C CA . ARG A 1 281 ? -7.428 -4.255 29.770 1.00 92.88 281 ARG A CA 1
ATOM 2178 C C . ARG A 1 281 ? -8.359 -5.449 29.762 1.00 92.88 281 ARG A C 1
ATOM 2180 O O . ARG A 1 281 ? -8.485 -6.153 30.762 1.00 92.88 281 ARG A O 1
ATOM 2187 N N . PHE A 1 282 ? -8.970 -5.695 28.621 1.00 93.56 282 PHE A N 1
ATOM 2188 C CA . PHE A 1 282 ? -9.868 -6.816 28.418 1.00 93.56 282 PHE A CA 1
ATOM 2189 C C . PHE A 1 282 ? -9.762 -7.284 26.970 1.00 93.56 282 PHE A C 1
ATOM 2191 O O . PHE A 1 282 ? -9.333 -6.547 26.086 1.00 93.56 282 PHE A O 1
ATOM 2198 N N . ALA A 1 283 ? -10.115 -8.537 26.728 1.00 91.75 283 ALA A N 1
ATOM 2199 C CA . ALA A 1 283 ? -10.050 -9.138 25.406 1.00 91.75 283 ALA A CA 1
ATOM 2200 C C . ALA A 1 283 ? -11.397 -9.763 25.056 1.00 91.75 283 ALA A C 1
ATOM 2202 O O . ALA A 1 283 ? -12.191 -10.085 25.945 1.00 91.75 283 ALA A O 1
ATOM 2203 N N . ALA A 1 284 ? -11.644 -9.933 23.761 1.00 91.25 284 ALA A N 1
ATOM 2204 C CA . ALA A 1 284 ? -12.740 -10.764 23.296 1.00 91.25 284 ALA A CA 1
ATOM 2205 C C . ALA A 1 284 ? -12.514 -12.211 23.755 1.00 91.25 284 ALA A C 1
ATOM 2207 O O . ALA A 1 284 ? -11.400 -12.734 23.696 1.00 91.25 284 ALA A O 1
ATOM 2208 N N . ASP A 1 285 ? -13.563 -12.869 24.221 1.00 88.94 285 ASP A N 1
ATOM 2209 C CA . ASP A 1 285 ? -13.519 -14.281 24.561 1.00 88.94 285 ASP A CA 1
ATOM 2210 C C . ASP A 1 285 ? -13.195 -15.126 23.318 1.00 88.94 285 ASP A C 1
ATOM 2212 O O . ASP A 1 285 ? -13.665 -14.862 22.206 1.00 88.94 285 ASP A O 1
ATOM 2216 N N . ALA A 1 286 ? -12.361 -16.149 23.503 1.00 79.94 286 ALA A N 1
ATOM 2217 C CA . ALA A 1 286 ? -11.800 -16.914 22.393 1.00 79.94 286 ALA A CA 1
ATOM 2218 C C . ALA A 1 286 ? -12.844 -17.784 21.671 1.00 79.94 286 ALA A C 1
ATOM 2220 O O . ALA A 1 286 ? -12.620 -18.164 20.516 1.00 79.94 286 ALA A O 1
ATOM 2221 N N . ASP A 1 287 ? -13.963 -18.092 22.331 1.00 81.44 287 ASP A N 1
ATOM 2222 C CA . ASP A 1 287 ? -15.016 -18.954 21.802 1.00 81.44 287 ASP A CA 1
ATOM 2223 C C . ASP A 1 287 ? -16.213 -18.134 21.305 1.00 81.44 287 ASP A C 1
ATOM 2225 O O . ASP A 1 287 ? -16.629 -18.288 20.153 1.00 81.44 287 ASP A O 1
ATOM 2229 N N . SER A 1 288 ? -16.734 -17.234 22.139 1.00 85.88 288 SER A N 1
ATOM 2230 C CA . SER A 1 288 ? -17.905 -16.401 21.835 1.00 85.88 288 SER A CA 1
ATOM 2231 C C . SER A 1 288 ? -17.578 -15.132 21.042 1.00 85.88 288 SER A C 1
ATOM 2233 O O . SER A 1 288 ? -18.418 -14.668 20.275 1.00 85.88 288 SER A O 1
ATOM 2235 N N . GLY A 1 289 ? -16.369 -14.575 21.177 1.00 88.00 289 GLY A N 1
ATOM 2236 C CA . GLY A 1 289 ? -16.012 -13.274 20.601 1.00 88.00 289 GLY A CA 1
ATOM 2237 C C . GLY A 1 289 ? -16.620 -12.072 21.335 1.00 88.00 289 GLY A C 1
ATOM 2238 O O . GLY A 1 289 ? -16.534 -10.949 20.832 1.00 88.00 289 GLY A O 1
ATOM 2239 N N . GLU A 1 290 ? -17.240 -12.278 22.501 1.00 94.06 290 GLU A N 1
ATOM 2240 C CA . GLU A 1 290 ? -17.733 -11.194 23.355 1.00 94.06 290 GLU A CA 1
ATOM 2241 C C . GLU A 1 290 ? -16.654 -10.735 24.342 1.00 94.06 290 GLU A C 1
ATOM 2243 O O . GLU A 1 290 ? -15.921 -11.535 24.915 1.00 94.06 290 GLU A O 1
ATOM 2248 N N . PHE A 1 291 ? -16.558 -9.429 24.557 1.00 95.62 291 PHE A N 1
ATOM 2249 C CA . PHE A 1 291 ? -15.777 -8.820 25.620 1.00 95.62 291 PHE A CA 1
ATOM 2250 C C . PHE A 1 291 ? -16.702 -8.300 26.723 1.00 95.62 291 PHE A C 1
ATOM 2252 O O . PHE A 1 291 ? -17.878 -8.016 26.491 1.00 95.62 291 PHE A O 1
ATOM 2259 N N . THR A 1 292 ? -16.168 -8.141 27.935 1.00 96.19 292 THR A N 1
ATOM 2260 C CA . THR A 1 292 ? -16.882 -7.527 29.063 1.00 96.19 292 THR A CA 1
ATOM 2261 C C . THR A 1 292 ? -15.989 -6.515 29.770 1.00 96.19 292 THR A C 1
ATOM 2263 O O . THR A 1 292 ? -14.853 -6.827 30.123 1.00 96.19 292 THR A O 1
ATOM 2266 N N . LEU A 1 293 ? -16.524 -5.319 30.017 1.00 97.31 293 LEU A N 1
ATOM 2267 C CA . LEU A 1 293 ? -15.919 -4.278 30.844 1.00 97.31 293 LEU A CA 1
ATOM 2268 C C . LEU A 1 293 ? -16.838 -3.977 32.030 1.00 97.31 293 LEU A C 1
ATOM 2270 O O . LEU A 1 293 ? -17.957 -3.497 31.853 1.00 97.31 293 LEU A O 1
ATOM 2274 N N . ARG A 1 294 ? -16.342 -4.209 33.248 1.00 97.19 294 ARG A N 1
ATOM 2275 C CA . ARG A 1 294 ? -16.991 -3.783 34.494 1.00 97.19 294 ARG A CA 1
ATOM 2276 C C . ARG A 1 294 ? -16.258 -2.567 35.055 1.00 97.19 294 ARG A C 1
ATOM 2278 O O . ARG A 1 294 ? -15.085 -2.662 35.404 1.00 97.19 294 ARG A O 1
ATOM 2285 N N . THR A 1 295 ? -16.941 -1.431 35.143 1.00 97.38 295 THR A N 1
ATOM 2286 C CA . THR A 1 295 ? -16.340 -0.134 35.503 1.00 97.38 295 THR A CA 1
ATOM 2287 C C . THR A 1 295 ? -17.329 0.748 36.270 1.00 97.38 295 THR A C 1
ATOM 2289 O O . THR A 1 295 ? -18.465 0.350 36.510 1.00 97.38 295 THR A O 1
ATOM 2292 N N . VAL A 1 296 ? -16.905 1.939 36.684 1.00 97.00 296 VAL A N 1
ATOM 2293 C CA . VAL A 1 296 ? -17.778 2.976 37.256 1.00 97.00 296 VAL A CA 1
ATOM 2294 C C . VAL A 1 296 ? -18.391 3.796 36.118 1.00 97.00 296 VAL A C 1
ATOM 2296 O O . VAL A 1 296 ? -17.702 4.087 35.139 1.00 97.00 296 VAL A O 1
ATOM 2299 N N . LYS A 1 297 ? -19.668 4.189 36.220 1.00 96.94 297 LYS A N 1
ATOM 2300 C CA . LYS A 1 297 ? -20.291 5.121 35.266 1.00 96.94 297 LYS A CA 1
ATOM 2301 C C . LYS A 1 297 ? -19.540 6.464 35.329 1.00 96.94 297 LYS A C 1
ATOM 2303 O O . LYS A 1 297 ? -19.550 7.086 36.392 1.00 96.94 297 LYS A O 1
ATOM 2308 N N . PRO A 1 298 ? -18.869 6.914 34.250 1.00 96.50 298 PRO A N 1
ATOM 2309 C CA . PRO A 1 298 ? -18.066 8.131 34.305 1.00 96.50 298 PRO A CA 1
ATOM 2310 C C . PRO A 1 298 ? -18.943 9.368 34.521 1.00 96.50 298 PRO A C 1
ATOM 2312 O O . PRO A 1 298 ? -20.086 9.427 34.069 1.00 96.50 298 PRO A O 1
ATOM 2315 N N . GLY A 1 299 ? -18.400 10.376 35.198 1.00 95.06 299 GLY A N 1
ATOM 2316 C CA . GLY A 1 299 ? -19.032 11.684 35.323 1.00 95.06 299 GLY A CA 1
ATOM 2317 C C . GLY A 1 299 ? -18.797 12.573 34.099 1.00 95.06 299 GLY A C 1
ATOM 2318 O O . GLY A 1 299 ? -17.937 12.316 33.254 1.00 95.06 299 GLY A O 1
ATOM 2319 N N . ARG A 1 300 ? -19.536 13.683 34.024 1.00 93.75 300 ARG A N 1
ATOM 2320 C CA . ARG A 1 300 ? -19.225 14.787 33.099 1.00 93.75 300 ARG A CA 1
ATOM 2321 C C . ARG A 1 300 ? -17.966 15.494 33.569 1.00 93.75 300 ARG A C 1
ATOM 2323 O O . ARG A 1 300 ? -17.836 15.774 34.756 1.00 93.75 300 ARG A O 1
ATOM 2330 N N . TYR A 1 301 ? -17.091 15.867 32.646 1.00 88.56 301 TYR A N 1
ATOM 2331 C CA . TYR A 1 301 ? -15.915 16.669 32.975 1.00 88.56 301 TYR A CA 1
ATOM 2332 C C . TYR A 1 301 ? -15.836 17.924 32.109 1.00 88.56 301 TYR A C 1
ATOM 2334 O O . TYR A 1 301 ? -16.356 17.978 30.992 1.00 88.56 301 TYR A O 1
ATOM 2342 N N . LYS A 1 302 ? -15.159 18.950 32.631 1.00 83.81 302 LYS A N 1
ATOM 2343 C CA . LYS A 1 302 ? -14.894 20.201 31.914 1.00 83.81 302 LYS A CA 1
ATOM 2344 C C . LYS A 1 302 ? -13.459 20.211 31.410 1.00 83.81 302 LYS A C 1
ATOM 2346 O O . LYS A 1 302 ? -12.523 20.093 32.195 1.00 83.81 302 LYS A O 1
ATOM 2351 N N . GLY A 1 303 ? -13.298 20.336 30.097 1.00 71.69 303 GLY A N 1
ATOM 2352 C CA . GLY A 1 303 ? -11.999 20.500 29.457 1.00 71.69 303 GLY A CA 1
ATOM 2353 C C . GLY A 1 303 ? -11.426 21.908 29.611 1.00 71.69 303 GLY A C 1
ATOM 2354 O O . GLY A 1 303 ? -12.049 22.807 30.191 1.00 71.69 303 GLY A O 1
ATOM 2355 N N . ARG A 1 304 ? -10.235 22.121 29.040 1.00 63.50 304 ARG A N 1
ATOM 2356 C CA . ARG A 1 304 ? -9.679 23.469 28.859 1.00 63.50 304 ARG A CA 1
ATOM 2357 C C . ARG A 1 304 ? -10.669 24.334 28.065 1.00 63.50 304 ARG A C 1
ATOM 2359 O O . ARG A 1 304 ? -11.354 23.854 27.166 1.00 63.50 304 ARG A O 1
ATOM 2366 N N . GLY A 1 305 ? -10.834 25.587 28.489 1.00 66.88 305 GLY A N 1
ATOM 2367 C CA . GLY A 1 305 ? -11.843 26.501 27.935 1.00 66.88 305 GLY A CA 1
ATOM 2368 C C . GLY A 1 305 ? -13.261 26.343 28.505 1.00 66.88 305 GLY A C 1
ATOM 2369 O O . GLY A 1 305 ? -14.167 27.040 28.060 1.00 66.88 305 GLY A O 1
ATOM 2370 N N . GLY A 1 306 ? -13.472 25.465 29.495 1.00 75.62 306 GLY A N 1
ATOM 2371 C CA . GLY A 1 306 ? -14.762 25.314 30.184 1.00 75.62 306 GLY A CA 1
ATOM 2372 C C . GLY A 1 306 ? -15.817 24.525 29.402 1.00 75.62 306 GLY A C 1
ATOM 2373 O O . GLY A 1 306 ? -16.969 24.469 29.831 1.00 75.62 306 GLY A O 1
ATOM 2374 N N . VAL A 1 307 ? -15.431 23.910 28.279 1.00 80.75 307 VAL A N 1
ATOM 2375 C CA . VAL A 1 307 ? -16.302 23.054 27.468 1.00 80.75 307 VAL A CA 1
ATOM 2376 C C . VAL A 1 307 ? -16.548 21.741 28.207 1.00 80.75 307 VAL A C 1
ATOM 2378 O O . VAL A 1 307 ? -15.609 21.036 28.576 1.00 80.75 307 VAL A O 1
ATOM 2381 N N . GLU A 1 308 ? -17.815 21.419 28.436 1.00 87.50 308 GLU A N 1
ATOM 2382 C CA . GLU A 1 308 ? -18.237 20.185 29.097 1.00 87.50 308 GLU A CA 1
ATOM 2383 C C . GLU A 1 308 ? -18.308 19.030 28.088 1.00 87.50 308 GLU A C 1
ATOM 2385 O O . GLU A 1 308 ? -18.839 19.196 26.991 1.00 87.50 308 GLU A O 1
ATOM 2390 N N . SER A 1 309 ? -17.767 17.867 28.454 1.00 90.62 309 SER A N 1
ATOM 2391 C CA . SER A 1 309 ? -17.901 16.620 27.687 1.00 90.62 309 SER A CA 1
ATOM 2392 C C . SER A 1 309 ? -18.925 15.701 28.349 1.00 90.62 309 SER A C 1
ATOM 2394 O O . SER A 1 309 ? -19.020 15.658 29.581 1.00 90.62 309 SER A O 1
ATOM 2396 N N . ALA A 1 310 ? -19.691 14.967 27.539 1.00 94.06 310 ALA A N 1
ATOM 2397 C CA . ALA A 1 310 ? -20.638 13.982 28.057 1.00 94.06 310 ALA A CA 1
ATOM 2398 C C . ALA A 1 310 ? -19.889 12.790 28.690 1.00 94.06 310 ALA A C 1
ATOM 2400 O O . ALA A 1 310 ? -18.723 12.567 28.346 1.00 94.06 310 ALA A O 1
ATOM 2401 N N . PRO A 1 311 ? -20.519 12.017 29.594 1.00 95.50 311 PRO A N 1
ATOM 2402 C CA . PRO A 1 311 ? -19.929 10.794 30.130 1.00 95.50 311 PRO A CA 1
ATOM 2403 C C . PRO A 1 311 ? -19.505 9.832 29.021 1.00 95.50 311 PRO A C 1
ATOM 2405 O O . PRO A 1 311 ? -20.329 9.409 28.208 1.00 95.50 311 PRO A O 1
ATOM 2408 N N . HIS A 1 312 ? -18.220 9.488 28.982 1.00 95.62 312 HIS A N 1
ATOM 2409 C CA . HIS A 1 312 ? -17.682 8.568 27.988 1.00 95.62 312 HIS A CA 1
ATOM 2410 C C . HIS A 1 312 ? -16.462 7.807 28.496 1.00 95.62 312 HIS A C 1
ATOM 2412 O O . HIS A 1 312 ? -15.816 8.197 29.469 1.00 95.62 312 HIS A O 1
ATOM 2418 N N . ILE A 1 313 ? -16.141 6.733 27.782 1.00 96.12 313 ILE A N 1
ATOM 2419 C CA . ILE A 1 313 ? -14.973 5.885 27.997 1.00 96.12 313 ILE A CA 1
ATOM 2420 C C . ILE A 1 313 ? -14.132 5.928 26.723 1.00 96.12 313 ILE A C 1
ATOM 2422 O O . ILE A 1 313 ? -14.637 5.638 25.637 1.00 96.12 313 ILE A O 1
ATOM 2426 N N . SER A 1 314 ? -12.859 6.300 26.836 1.00 94.88 314 SER A N 1
ATOM 2427 C CA . SER A 1 314 ? -11.903 6.197 25.732 1.00 94.88 314 SER A CA 1
ATOM 2428 C C . SER A 1 314 ? -11.462 4.748 25.583 1.00 94.88 314 SER A C 1
ATOM 2430 O O . SER A 1 314 ? -11.154 4.097 26.579 1.00 94.88 314 SER A O 1
ATOM 2432 N N . LEU A 1 315 ? -11.419 4.250 24.352 1.00 94.19 315 LEU A N 1
ATOM 2433 C CA . LEU A 1 315 ? -11.040 2.878 24.037 1.00 94.19 315 LEU A CA 1
ATOM 2434 C C . LEU A 1 315 ? -9.881 2.866 23.045 1.00 94.19 315 LEU A C 1
ATOM 2436 O O . LEU A 1 315 ? -9.900 3.594 22.051 1.00 94.19 315 LEU A O 1
ATOM 2440 N N . TRP A 1 316 ? -8.910 1.998 23.296 1.00 91.62 316 TRP A N 1
ATOM 2441 C CA . TRP A 1 316 ? -7.868 1.627 22.349 1.00 91.62 316 TRP A CA 1
ATOM 2442 C C . TRP A 1 316 ? -8.074 0.165 21.958 1.00 91.62 316 TRP A C 1
ATOM 2444 O O . TRP A 1 316 ? -8.228 -0.685 22.831 1.00 91.62 316 TRP A O 1
ATOM 2454 N N . VAL A 1 317 ? -8.136 -0.123 20.659 1.00 89.12 317 VAL A N 1
ATOM 2455 C CA . VAL A 1 317 ? -8.529 -1.429 20.114 1.00 89.12 317 VAL A CA 1
ATOM 2456 C C . VAL A 1 317 ? -7.449 -1.942 19.181 1.00 89.12 317 VAL A C 1
ATOM 2458 O O . VAL A 1 317 ? -7.009 -1.236 18.271 1.00 89.12 317 VAL A O 1
ATOM 2461 N N . VAL A 1 318 ? -7.072 -3.203 19.354 1.00 86.25 318 VAL A N 1
ATOM 2462 C CA . VAL A 1 318 ? -6.144 -3.878 18.457 1.00 86.25 318 VAL A CA 1
ATOM 2463 C C . VAL A 1 318 ? -6.522 -5.340 18.261 1.00 86.25 318 VAL A C 1
ATOM 2465 O O . VAL A 1 318 ? -7.077 -5.971 19.152 1.00 86.25 318 VAL A O 1
ATOM 2468 N N . SER A 1 319 ? -6.239 -5.891 17.087 1.00 81.31 319 SER A N 1
ATOM 2469 C CA . SER A 1 319 ? -6.527 -7.283 16.730 1.00 81.31 319 SER A CA 1
ATOM 2470 C C . SER A 1 319 ? -5.700 -7.696 15.509 1.00 81.31 319 SER A C 1
ATOM 2472 O O . SER A 1 319 ? -4.927 -6.905 14.959 1.00 81.31 319 SER A O 1
ATOM 2474 N N . ARG A 1 320 ? -5.857 -8.936 15.036 1.00 72.81 320 ARG A N 1
ATOM 2475 C CA . ARG A 1 320 ? -5.185 -9.382 13.809 1.00 72.81 320 ARG A CA 1
ATOM 2476 C C . ARG A 1 320 ? -5.637 -8.570 12.594 1.00 72.81 320 ARG A C 1
ATOM 2478 O O . ARG A 1 320 ? -6.816 -8.504 12.296 1.00 72.81 320 ARG A O 1
ATOM 2485 N N . GLY A 1 321 ? -4.694 -8.004 11.846 1.00 65.44 321 GLY A N 1
ATOM 2486 C CA . GLY A 1 321 ? -5.007 -7.133 10.703 1.00 65.44 321 GLY A CA 1
ATOM 2487 C C . GLY A 1 321 ? -5.143 -5.654 11.080 1.00 65.44 321 GLY A C 1
ATOM 2488 O O . GLY A 1 321 ? -5.076 -4.803 10.196 1.00 65.44 321 GLY A O 1
ATOM 2489 N N . ILE A 1 322 ? -5.216 -5.330 12.377 1.00 71.75 322 ILE A N 1
ATOM 2490 C CA . ILE A 1 322 ? -5.046 -3.972 12.902 1.00 71.75 322 ILE A CA 1
ATOM 2491 C C . ILE A 1 322 ? -3.583 -3.803 13.322 1.00 71.75 322 ILE A C 1
ATOM 2493 O O . ILE A 1 322 ? -3.193 -4.075 14.455 1.00 71.75 322 ILE A O 1
ATOM 2497 N N . ASN A 1 323 ? -2.745 -3.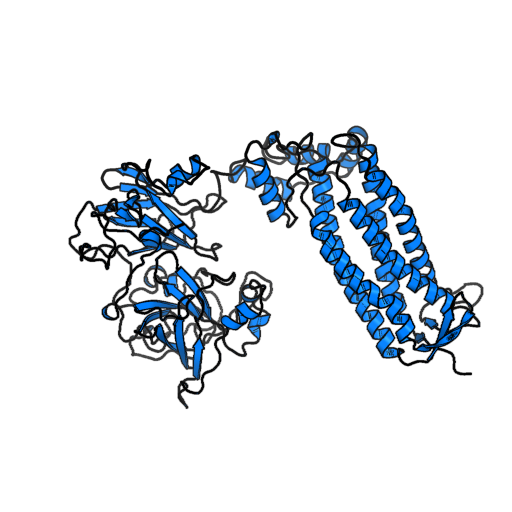375 12.380 1.00 62.47 323 ASN A N 1
ATOM 2498 C CA . ASN A 1 323 ? -1.318 -3.172 12.644 1.00 62.47 323 ASN A CA 1
ATOM 2499 C C . ASN A 1 323 ? -1.071 -1.954 13.556 1.00 62.47 323 ASN A C 1
ATOM 2501 O O . ASN A 1 323 ? -0.239 -2.020 14.459 1.00 62.47 323 ASN A O 1
ATOM 2505 N N . ILE A 1 324 ? -1.858 -0.891 13.362 1.00 72.25 324 ILE A N 1
ATOM 2506 C CA . ILE A 1 324 ? -1.850 0.344 14.153 1.00 72.25 324 ILE A CA 1
ATOM 2507 C C . ILE A 1 324 ? -3.097 0.354 15.034 1.00 72.25 324 ILE A C 1
ATOM 2509 O O . ILE A 1 324 ? -4.208 0.270 14.510 1.00 72.25 324 ILE A O 1
ATOM 2513 N N . GLY A 1 325 ? -2.925 0.444 16.353 1.00 78.31 325 GLY A N 1
ATOM 2514 C CA . GLY A 1 325 ? -4.046 0.409 17.292 1.00 78.31 325 GLY A CA 1
ATOM 2515 C C . GLY A 1 325 ? -5.032 1.560 17.067 1.00 78.31 325 GLY A C 1
ATOM 2516 O O . GLY A 1 325 ? -4.640 2.710 16.875 1.00 78.31 325 GLY A O 1
ATOM 2517 N N . LEU A 1 326 ? -6.326 1.250 17.080 1.00 85.25 326 LEU A N 1
ATOM 2518 C CA . LEU A 1 326 ? -7.390 2.205 16.789 1.00 85.25 326 LEU A CA 1
ATOM 2519 C C . LEU A 1 326 ? -7.883 2.865 18.072 1.00 85.25 326 LEU A C 1
ATOM 2521 O O . LEU A 1 326 ? -8.137 2.189 19.063 1.00 85.25 326 LEU A O 1
ATOM 2525 N N . ASN A 1 327 ? -8.091 4.177 18.030 1.00 87.75 327 ASN A N 1
ATOM 2526 C CA . ASN A 1 327 ? -8.678 4.929 19.135 1.00 87.75 327 ASN A CA 1
ATOM 2527 C C . ASN A 1 327 ? -10.152 5.230 18.839 1.00 87.75 327 ASN A C 1
ATOM 2529 O O . ASN A 1 327 ? -10.491 5.688 17.748 1.00 87.75 327 ASN A O 1
ATOM 2533 N N . THR A 1 328 ? -11.029 5.002 19.813 1.00 90.06 328 THR A N 1
ATOM 2534 C CA . THR A 1 328 ? -12.454 5.347 19.733 1.00 90.06 328 THR A CA 1
ATOM 2535 C C . THR A 1 328 ? -13.002 5.747 21.106 1.00 90.06 328 THR A C 1
ATOM 2537 O O . THR A 1 328 ? -12.277 5.755 22.101 1.00 90.06 328 THR A O 1
ATOM 2540 N N . ARG A 1 329 ? -14.283 6.120 21.172 1.00 92.44 329 ARG A N 1
ATOM 2541 C CA . ARG A 1 329 ? -14.990 6.443 22.416 1.00 92.44 329 ARG A CA 1
ATOM 2542 C C . ARG A 1 329 ? -16.322 5.710 22.490 1.00 92.44 329 ARG A C 1
ATOM 2544 O O . ARG A 1 329 ? -16.979 5.503 21.473 1.00 92.44 329 ARG A O 1
ATOM 2551 N N . LEU A 1 330 ? -16.720 5.385 23.710 1.00 95.62 330 LEU A N 1
ATOM 2552 C CA . LEU A 1 330 ? -18.020 4.833 24.063 1.00 95.62 330 LEU A CA 1
ATOM 2553 C C . LEU A 1 330 ? -18.783 5.855 24.904 1.00 95.62 330 LEU A C 1
ATOM 2555 O O . LEU A 1 330 ? -18.290 6.288 25.942 1.00 95.62 330 LEU A O 1
ATOM 2559 N N . TYR A 1 331 ? -19.990 6.203 24.472 1.00 97.00 331 TYR A N 1
ATOM 2560 C CA . TYR A 1 331 ? -20.956 7.047 25.179 1.00 97.00 331 TYR A CA 1
ATOM 2561 C C . TYR A 1 331 ? -22.129 6.202 25.682 1.00 97.00 331 TYR A C 1
ATOM 2563 O O . TYR A 1 331 ? -22.362 5.104 25.184 1.00 97.00 331 TYR A O 1
ATOM 2571 N N . LEU A 1 332 ? -22.889 6.703 26.653 1.00 97.19 332 LEU A N 1
ATOM 2572 C CA . LEU A 1 332 ? -23.995 5.962 27.269 1.00 97.19 332 LEU A CA 1
ATOM 2573 C C . LEU A 1 332 ? -25.346 6.476 26.758 1.00 97.19 332 LEU A C 1
ATOM 2575 O O . LEU A 1 332 ? -25.559 7.684 26.676 1.00 97.19 332 LEU A O 1
ATOM 2579 N N . GLU A 1 333 ? -26.257 5.568 26.396 1.00 96.06 333 GLU A N 1
ATOM 2580 C CA . GLU A 1 333 ? -27.569 5.920 25.824 1.00 96.06 333 GLU A CA 1
ATOM 2581 C C . GLU A 1 333 ? -28.471 6.710 26.779 1.00 96.06 333 GLU A C 1
ATOM 2583 O O . GLU A 1 333 ? -29.285 7.511 26.325 1.00 96.06 333 GLU A O 1
ATOM 2588 N N . ASP A 1 334 ? -28.326 6.513 28.088 1.00 93.94 334 ASP A N 1
ATOM 2589 C CA . ASP A 1 334 ? -29.146 7.179 29.101 1.00 93.94 334 ASP A CA 1
ATOM 2590 C C . ASP A 1 334 ? -28.568 8.520 29.593 1.00 93.94 334 ASP A C 1
ATOM 2592 O O . ASP A 1 334 ? -29.047 9.071 30.583 1.00 93.94 334 ASP A O 1
ATOM 2596 N N . GLU A 1 335 ? -27.572 9.063 28.886 1.00 95.06 335 GLU A N 1
ATOM 2597 C CA . GLU A 1 335 ? -26.960 10.370 29.142 1.00 95.06 335 GLU A CA 1
ATOM 2598 C C . GLU A 1 335 ? -27.307 11.403 28.060 1.00 95.06 335 GLU A C 1
ATOM 2600 O O . GLU A 1 335 ? -27.487 11.082 26.883 1.00 95.06 335 GLU A O 1
ATOM 2605 N N . ASP A 1 336 ? -27.335 12.690 28.431 1.00 93.00 336 ASP A N 1
ATOM 2606 C CA . ASP A 1 336 ? -27.418 13.771 27.440 1.00 93.00 336 ASP A CA 1
ATOM 2607 C C . ASP A 1 336 ? -26.070 13.956 26.728 1.00 93.00 336 ASP A C 1
ATOM 2609 O O . ASP A 1 336 ? -25.159 14.624 27.235 1.00 93.00 336 ASP A O 1
ATOM 2613 N N . ASN A 1 337 ? -25.983 13.364 25.538 1.00 93.81 337 ASN A N 1
ATOM 2614 C CA . ASN A 1 337 ? -24.832 13.410 24.639 1.00 93.81 337 ASN A CA 1
ATOM 2615 C C . ASN A 1 337 ? -24.891 14.583 23.636 1.00 93.81 337 ASN A C 1
ATOM 2617 O O . ASN A 1 337 ? -23.946 14.802 22.879 1.00 93.81 337 ASN A O 1
ATOM 2621 N N . SER A 1 338 ? -25.983 15.358 23.605 1.00 88.62 338 SER A N 1
ATOM 2622 C CA . SER A 1 338 ? -26.267 16.328 22.531 1.00 88.62 338 SER A CA 1
ATOM 2623 C C . SER A 1 338 ? -25.294 17.508 22.474 1.00 88.62 338 SER A C 1
ATOM 2625 O O . SER A 1 338 ? -25.084 18.096 21.412 1.00 88.62 338 SER A O 1
ATOM 2627 N N . LYS A 1 339 ? -24.680 17.859 23.607 1.00 87.62 339 LYS A N 1
ATOM 2628 C CA . LYS A 1 339 ? -23.726 18.972 23.729 1.00 87.62 339 LYS A CA 1
ATOM 2629 C C . LYS A 1 339 ? -22.269 18.537 23.637 1.00 87.62 339 LYS A C 1
ATOM 2631 O O . LYS A 1 339 ? -21.392 19.393 23.708 1.00 87.62 339 LYS A O 1
ATOM 2636 N N . ASP A 1 340 ? -22.005 17.243 23.460 1.00 91.31 340 ASP A N 1
ATOM 2637 C CA . ASP A 1 340 ? -20.635 16.754 23.426 1.00 91.31 340 ASP A CA 1
ATOM 2638 C C . ASP A 1 340 ? -19.865 17.362 22.234 1.00 91.31 340 ASP A C 1
ATOM 2640 O O . ASP A 1 340 ? -20.346 17.333 21.091 1.00 91.31 340 ASP A O 1
ATOM 2644 N N . PRO A 1 341 ? -18.682 17.955 22.468 1.00 87.06 341 PRO A N 1
ATOM 2645 C CA . PRO A 1 341 ? -17.944 18.666 21.431 1.00 87.06 341 PRO A CA 1
ATOM 2646 C C . PRO A 1 341 ? -17.380 17.745 20.345 1.00 87.06 341 PRO A C 1
ATOM 2648 O O . PRO A 1 341 ? -17.161 18.222 19.229 1.00 87.06 341 PRO A O 1
ATOM 2651 N N . LEU A 1 342 ? -17.131 16.463 20.639 1.00 87.06 342 LEU A N 1
ATOM 2652 C CA . LEU A 1 342 ? -16.635 15.502 19.655 1.00 87.06 342 LEU A CA 1
ATOM 2653 C C . LEU A 1 342 ? -17.791 14.975 18.810 1.00 87.06 342 LEU A C 1
ATOM 2655 O O . LEU A 1 342 ? -17.721 15.043 17.582 1.00 87.06 342 LEU A O 1
ATOM 2659 N N . LEU A 1 343 ? -18.887 14.542 19.442 1.00 89.75 343 LEU A N 1
ATOM 2660 C CA . LEU A 1 343 ? -20.060 14.043 18.713 1.00 89.75 343 LEU A CA 1
ATOM 2661 C C . LEU A 1 343 ? -20.648 15.097 17.765 1.00 89.75 343 LEU A C 1
ATOM 2663 O O . LEU A 1 343 ? -21.091 14.770 16.663 1.00 89.75 343 LEU A O 1
ATOM 2667 N N . ASN A 1 344 ? -20.603 16.377 18.146 1.00 87.94 344 ASN A N 1
ATOM 2668 C CA . ASN A 1 344 ? -21.095 17.471 17.308 1.00 87.94 344 ASN A CA 1
ATOM 2669 C C . ASN A 1 344 ? -20.239 17.790 16.079 1.00 87.94 344 ASN A C 1
ATOM 2671 O O . ASN A 1 344 ? -20.727 18.471 15.178 1.00 87.94 344 ASN A O 1
ATOM 2675 N N . ARG A 1 345 ? -19.002 17.289 16.010 1.00 83.75 345 ARG A N 1
ATOM 2676 C CA . ARG A 1 345 ? -18.132 17.431 14.831 1.00 83.75 345 ARG A CA 1
ATOM 2677 C C . ARG A 1 345 ? -18.286 16.288 13.832 1.00 83.75 345 ARG A C 1
ATOM 2679 O O . ARG A 1 345 ? -17.779 16.393 12.720 1.00 83.75 345 ARG A O 1
ATOM 2686 N N . ILE A 1 346 ? -18.969 15.206 14.204 1.00 79.88 346 ILE A N 1
ATOM 2687 C CA . ILE A 1 346 ? -19.219 14.084 13.301 1.00 79.88 346 ILE A CA 1
ATOM 2688 C C . ILE A 1 346 ? -20.322 14.494 12.316 1.00 79.88 346 ILE A C 1
ATOM 2690 O O . ILE A 1 346 ? -21.507 14.483 12.647 1.00 79.88 346 ILE A O 1
ATOM 2694 N N . GLU A 1 347 ? -19.932 14.843 11.087 1.00 74.94 347 GLU A N 1
ATOM 2695 C CA . GLU A 1 347 ? -20.866 15.217 10.011 1.00 74.94 347 GLU A CA 1
ATOM 2696 C C . GLU A 1 347 ? -21.818 14.066 9.650 1.00 74.94 347 GLU A C 1
ATOM 2698 O O . GLU A 1 347 ? -23.011 14.258 9.413 1.00 74.94 347 GLU A O 1
ATOM 2703 N N . GLN A 1 348 ? -21.298 12.836 9.661 1.00 71.75 348 GLN A N 1
ATOM 2704 C CA . GLN A 1 348 ? -22.042 11.619 9.349 1.00 71.75 348 GLN A CA 1
ATOM 2705 C C . GLN A 1 348 ? -22.838 11.159 10.572 1.00 71.75 348 GLN A C 1
ATOM 2707 O O . GLN A 1 348 ? -22.417 10.259 11.291 1.00 71.75 348 GLN A O 1
ATOM 2712 N N . ARG A 1 349 ? -23.996 11.783 10.816 1.00 80.56 349 ARG A N 1
ATOM 2713 C CA . ARG A 1 349 ? -24.780 11.594 12.052 1.00 80.56 349 ARG A CA 1
ATOM 2714 C C . ARG A 1 349 ? -25.118 10.141 12.398 1.00 80.56 349 ARG A C 1
ATOM 2716 O O . ARG A 1 349 ? -25.098 9.805 13.573 1.00 80.56 349 ARG A O 1
ATOM 2723 N N . HIS A 1 350 ? -25.314 9.264 11.414 1.00 72.75 350 HIS A N 1
ATOM 2724 C CA . HIS A 1 350 ? -25.523 7.829 11.664 1.00 72.75 350 HIS A CA 1
ATOM 2725 C C . HIS A 1 350 ? -24.330 7.150 12.374 1.00 72.75 350 HIS A C 1
ATOM 2727 O O . HIS A 1 350 ? -24.518 6.169 13.081 1.00 72.75 350 HIS A O 1
ATOM 2733 N N . ARG A 1 351 ? -23.101 7.678 12.245 1.00 74.31 351 ARG A N 1
ATOM 2734 C CA . ARG A 1 351 ? -21.920 7.182 12.980 1.00 74.31 351 ARG A CA 1
ATOM 2735 C C . ARG A 1 351 ? -21.909 7.585 14.451 1.00 74.31 351 ARG A C 1
ATOM 2737 O O . ARG A 1 351 ? -21.196 6.976 15.238 1.00 74.31 351 ARG A O 1
ATOM 2744 N N . VAL A 1 352 ? -22.678 8.600 14.845 1.00 85.88 352 VAL A N 1
ATOM 2745 C CA . VAL A 1 352 ? -22.819 8.949 16.267 1.00 85.88 352 VAL A CA 1
ATOM 2746 C C . VAL A 1 352 ? -23.487 7.794 17.006 1.00 85.88 352 VAL A C 1
ATOM 2748 O O . VAL A 1 352 ? -23.039 7.424 18.083 1.00 85.88 352 VAL A O 1
ATOM 2751 N N . GLU A 1 353 ? -24.492 7.162 16.396 1.00 85.75 353 GLU A N 1
ATOM 2752 C CA . GLU A 1 353 ? -25.206 6.029 16.994 1.00 85.75 353 GLU A CA 1
ATOM 2753 C C . GLU A 1 353 ? -24.292 4.824 17.239 1.00 85.75 353 GLU A C 1
ATOM 2755 O O . GLU A 1 353 ? -24.471 4.117 18.226 1.00 85.75 353 GLU A O 1
ATOM 2760 N N . THR A 1 354 ? -23.262 4.632 16.407 1.00 87.38 354 THR A N 1
ATOM 2761 C CA . THR A 1 354 ? -22.277 3.553 16.589 1.00 87.38 354 THR A CA 1
ATOM 2762 C C . THR A 1 354 ? -21.301 3.802 17.741 1.00 87.38 354 THR A C 1
ATOM 2764 O O . THR A 1 354 ? -20.565 2.897 18.113 1.00 87.38 354 THR A O 1
ATOM 2767 N N . LEU A 1 355 ? -21.276 5.013 18.310 1.00 93.31 355 LEU A N 1
ATOM 2768 C CA . LEU A 1 355 ? -20.475 5.357 19.490 1.00 93.31 355 LEU A CA 1
ATOM 2769 C C . LEU A 1 355 ? -21.292 5.298 20.791 1.00 93.31 355 LEU A C 1
ATOM 2771 O O . LEU A 1 355 ? -20.735 5.522 21.862 1.00 93.31 355 LEU A O 1
ATOM 2775 N N . VAL A 1 356 ? -22.596 5.010 20.723 1.00 96.06 356 VAL A N 1
ATOM 2776 C CA . VAL A 1 356 ? -23.498 5.007 21.882 1.00 96.06 356 VAL A CA 1
ATOM 2777 C C . VAL A 1 356 ? -23.828 3.572 22.293 1.00 96.06 356 VAL A C 1
ATOM 2779 O O . VAL A 1 356 ? -24.512 2.845 21.573 1.00 96.06 356 VAL A O 1
ATOM 2782 N N . ALA A 1 357 ? -23.382 3.179 23.483 1.00 97.19 357 ALA A N 1
ATOM 2783 C CA . ALA A 1 357 ? -23.711 1.907 24.106 1.00 97.19 357 ALA A CA 1
ATOM 2784 C C . ALA A 1 357 ? -25.194 1.855 24.491 1.00 97.19 357 ALA A C 1
ATOM 2786 O O . ALA A 1 357 ? -25.703 2.734 25.191 1.00 97.19 357 ALA A O 1
ATOM 2787 N N . LYS A 1 358 ? -25.875 0.798 24.047 1.00 97.19 358 LYS A N 1
ATOM 2788 C CA . LYS A 1 358 ? -27.313 0.586 24.224 1.00 97.19 358 LYS A CA 1
ATOM 2789 C C . LYS A 1 358 ? -27.620 0.005 25.587 1.00 97.19 358 LYS A C 1
ATOM 2791 O O . LYS A 1 358 ? -26.994 -0.972 25.985 1.00 97.19 358 LYS A O 1
ATOM 2796 N N . LYS A 1 359 ? -28.587 0.571 26.302 1.00 96.81 359 LYS A N 1
ATOM 2797 C CA . LYS A 1 359 ? -28.952 0.088 27.636 1.00 96.81 359 LYS A CA 1
ATOM 2798 C C . LYS A 1 359 ? -29.744 -1.213 27.516 1.00 96.81 359 LYS A C 1
ATOM 2800 O O . LYS A 1 359 ? -30.784 -1.258 26.868 1.00 96.81 359 LYS A O 1
ATOM 2805 N N . THR A 1 360 ? -29.261 -2.275 28.152 1.00 96.38 360 THR A N 1
ATOM 2806 C CA . THR A 1 360 ? -29.897 -3.606 28.135 1.00 96.38 360 THR A CA 1
ATOM 2807 C C . THR A 1 360 ? -30.546 -3.967 29.470 1.00 96.38 360 THR A C 1
ATOM 2809 O O . THR A 1 360 ? -31.361 -4.884 29.535 1.00 96.38 360 THR A O 1
ATOM 2812 N N . GLY A 1 361 ? -30.225 -3.231 30.535 1.00 93.62 361 GLY A N 1
ATOM 2813 C CA . GLY A 1 361 ? -30.800 -3.390 31.867 1.00 93.62 361 GLY A CA 1
ATOM 2814 C C . GLY A 1 361 ? -30.290 -2.323 32.834 1.00 93.62 361 GLY A C 1
ATOM 2815 O O . GLY A 1 361 ? -29.561 -1.406 32.451 1.00 93.62 361 GLY A O 1
ATOM 2816 N N . GLU A 1 362 ? -30.670 -2.427 34.105 1.00 94.00 362 GLU A N 1
ATOM 2817 C CA . GLU A 1 362 ? -30.128 -1.560 35.154 1.00 94.00 362 GLU A CA 1
ATOM 2818 C C . GLU A 1 362 ? -28.618 -1.798 35.303 1.00 94.00 362 GLU A C 1
ATOM 2820 O O . GLU A 1 362 ? -28.181 -2.924 35.533 1.00 94.00 362 GLU A O 1
ATOM 2825 N N . GLY A 1 363 ? -27.819 -0.749 35.081 1.00 93.88 363 GLY A N 1
ATOM 2826 C CA . GLY A 1 363 ? -26.355 -0.828 35.094 1.00 93.88 363 GLY A CA 1
ATOM 2827 C C . GLY A 1 363 ? -25.728 -1.650 33.959 1.00 93.88 363 GLY A C 1
ATOM 2828 O O . GLY A 1 363 ? -24.527 -1.892 34.007 1.00 93.88 363 GLY A O 1
ATOM 2829 N N . LYS A 1 364 ? -26.491 -2.079 32.944 1.00 97.69 364 LYS A N 1
ATOM 2830 C CA . LYS A 1 364 ? -26.000 -2.958 31.867 1.00 97.69 364 LYS A CA 1
ATOM 2831 C C . LYS A 1 364 ? -26.152 -2.335 30.487 1.00 97.69 364 LYS A C 1
ATOM 2833 O O . LYS A 1 364 ? -27.223 -1.820 30.152 1.00 97.69 364 LYS A O 1
ATOM 2838 N N . TYR A 1 365 ? -25.100 -2.437 29.679 1.00 98.19 365 TYR A N 1
ATOM 2839 C CA . TYR A 1 365 ? -25.044 -1.875 28.333 1.00 98.19 365 TYR A CA 1
ATOM 2840 C C . TYR A 1 365 ? -24.454 -2.860 27.323 1.00 98.19 365 TYR A C 1
ATOM 2842 O O . TYR A 1 365 ? -23.628 -3.705 27.668 1.00 98.19 365 TYR A O 1
ATOM 2850 N N . ARG A 1 366 ? -24.852 -2.713 26.057 1.00 97.19 366 ARG A N 1
ATOM 2851 C CA . ARG A 1 366 ? -24.243 -3.379 24.907 1.00 97.19 366 ARG A CA 1
ATOM 2852 C C . ARG A 1 366 ? -23.527 -2.372 24.012 1.00 97.19 366 ARG A C 1
ATOM 2854 O O . ARG A 1 366 ? -24.126 -1.368 23.628 1.00 97.19 366 ARG A O 1
ATOM 2861 N N . PHE A 1 367 ? -22.276 -2.647 23.656 1.00 97.19 367 PHE A N 1
ATOM 2862 C CA . PHE A 1 367 ? -21.488 -1.804 22.756 1.00 97.19 367 PHE A CA 1
ATOM 2863 C C . PHE A 1 367 ? -20.682 -2.640 21.767 1.00 97.19 367 PHE A C 1
ATOM 2865 O O . PHE A 1 367 ? -19.644 -3.194 22.109 1.00 97.19 367 PHE A O 1
ATOM 2872 N N . ASP A 1 368 ? -21.154 -2.712 20.528 1.00 93.75 368 ASP A N 1
ATOM 2873 C CA . ASP A 1 368 ? -20.474 -3.445 19.466 1.00 93.75 368 ASP A CA 1
ATOM 2874 C C . ASP A 1 368 ? -19.557 -2.505 18.666 1.00 93.75 368 ASP A C 1
ATOM 2876 O O . ASP A 1 368 ? -19.989 -1.464 18.168 1.00 93.75 368 ASP A O 1
ATOM 2880 N N . ILE A 1 369 ? -18.289 -2.887 18.513 1.00 91.19 369 ILE A N 1
ATOM 2881 C CA . ILE A 1 369 ? -17.280 -2.135 17.761 1.00 91.19 369 ILE A CA 1
ATOM 2882 C C . ILE A 1 369 ? -17.220 -2.713 16.354 1.00 91.19 369 ILE A C 1
ATOM 2884 O O . ILE A 1 369 ? -16.909 -3.885 16.179 1.00 91.19 369 ILE A O 1
ATOM 2888 N N . ARG A 1 370 ? -17.481 -1.904 15.329 1.00 84.19 370 ARG A N 1
ATOM 2889 C CA . ARG A 1 370 ? -17.375 -2.335 13.928 1.00 84.19 370 ARG A CA 1
ATOM 2890 C C . ARG A 1 370 ? -16.161 -1.681 13.291 1.00 84.19 370 ARG A C 1
ATOM 2892 O O . ARG A 1 370 ? -16.137 -0.464 13.120 1.00 84.19 370 ARG A O 1
ATOM 2899 N N . LEU A 1 371 ? -15.153 -2.483 12.960 1.00 77.06 371 LEU A N 1
ATOM 2900 C CA . LEU A 1 371 ? -13.923 -2.002 12.330 1.00 77.06 371 LEU A CA 1
ATOM 2901 C C . LEU A 1 371 ? -14.192 -1.564 10.892 1.00 77.06 371 LEU A C 1
ATOM 2903 O O . LEU A 1 371 ? -13.682 -0.538 10.446 1.00 77.06 371 LEU A O 1
ATOM 2907 N N . GLN A 1 372 ? -15.007 -2.353 10.188 1.00 63.47 372 GLN A N 1
ATOM 2908 C CA . GLN A 1 372 ? -15.491 -2.150 8.823 1.00 63.47 372 GLN A CA 1
ATOM 2909 C C . GLN A 1 372 ? -16.871 -2.847 8.689 1.00 63.47 372 GLN A C 1
ATOM 2911 O O . GLN A 1 372 ? -17.306 -3.521 9.618 1.00 63.47 372 GLN A O 1
ATOM 2916 N N . GLY A 1 373 ? -17.580 -2.694 7.565 1.00 56.03 373 GLY A N 1
ATOM 2917 C CA . GLY A 1 373 ? -18.817 -3.453 7.287 1.00 56.03 373 GLY A CA 1
ATOM 2918 C C . GLY A 1 373 ? -20.150 -2.737 7.578 1.00 56.03 373 GLY A C 1
ATOM 2919 O O . GLY A 1 373 ? -20.165 -1.623 8.096 1.00 56.03 373 GLY A O 1
ATOM 2920 N N . GLU A 1 374 ? -21.240 -3.388 7.135 1.00 44.84 374 GLU A N 1
ATOM 2921 C CA . GLU A 1 374 ? -22.713 -3.142 7.104 1.00 44.84 374 GLU A CA 1
ATOM 2922 C C . GLU A 1 374 ? -23.354 -1.771 7.409 1.00 44.84 374 GLU A C 1
ATOM 2924 O O . GLU A 1 374 ? -24.432 -1.486 6.895 1.00 44.84 374 GLU A O 1
ATOM 2929 N N . GLY A 1 375 ? -22.706 -0.848 8.113 1.00 49.47 375 GLY A N 1
ATOM 2930 C CA . GLY A 1 375 ? -23.084 0.567 8.087 1.00 49.47 375 GLY A CA 1
ATOM 2931 C C . GLY A 1 375 ? -22.705 1.277 6.778 1.00 49.47 375 GLY A C 1
ATOM 2932 O O . GLY A 1 375 ? -23.063 2.440 6.596 1.00 49.47 375 GLY A O 1
ATOM 2933 N N . VAL A 1 376 ? -21.948 0.628 5.871 1.00 46.47 376 VAL A N 1
ATOM 2934 C CA . VAL A 1 376 ? -21.221 1.344 4.802 1.00 46.47 376 VAL A CA 1
ATOM 2935 C C . VAL A 1 376 ? -21.058 0.668 3.423 1.00 46.47 376 VAL A C 1
ATOM 2937 O O . VAL A 1 376 ? -20.579 1.347 2.518 1.00 46.47 376 VAL A O 1
ATOM 2940 N N . GLY A 1 377 ? -21.553 -0.556 3.187 1.00 52.72 377 GLY A N 1
ATOM 2941 C CA . GLY A 1 377 ? -21.570 -1.219 1.857 1.00 52.72 377 GLY A CA 1
ATOM 2942 C C . GLY A 1 377 ? -22.831 -0.940 1.009 1.00 52.72 377 GLY A C 1
ATOM 2943 O O . GLY A 1 377 ? -23.772 -0.315 1.505 1.00 52.72 377 GLY A O 1
ATOM 2944 N N . LEU A 1 378 ? -22.855 -1.351 -0.271 1.00 63.41 378 LEU A N 1
ATOM 2945 C CA . LEU A 1 378 ? -24.066 -1.330 -1.130 1.00 63.41 378 LEU A CA 1
ATOM 2946 C C . LEU A 1 378 ? -24.934 -2.595 -0.986 1.00 63.41 378 LEU A C 1
ATOM 2948 O O . LEU A 1 378 ? -26.129 -2.528 -1.261 1.00 63.41 378 LEU A O 1
ATOM 2952 N N . PHE A 1 379 ? -24.336 -3.700 -0.540 1.00 71.94 379 PHE A N 1
ATOM 2953 C CA . PHE A 1 379 ? -24.956 -5.007 -0.317 1.00 71.94 379 PHE A CA 1
ATOM 2954 C C . PHE A 1 379 ? -24.486 -5.564 1.034 1.00 71.94 379 PHE A C 1
ATOM 2956 O O . PHE A 1 379 ? -23.470 -5.095 1.559 1.00 71.94 379 PHE A O 1
ATOM 2963 N N . ASP A 1 380 ? -25.222 -6.521 1.596 1.00 73.56 380 ASP A N 1
ATOM 2964 C CA . ASP A 1 380 ? -24.779 -7.308 2.750 1.00 73.56 380 ASP A CA 1
ATOM 2965 C C . ASP A 1 380 ? -23.598 -8.225 2.380 1.00 73.56 380 ASP A C 1
ATOM 2967 O O . ASP A 1 380 ? -23.369 -8.527 1.204 1.00 73.56 380 ASP A O 1
ATOM 2971 N N . ALA A 1 381 ? -22.814 -8.615 3.389 1.00 66.69 381 ALA A N 1
ATOM 2972 C CA . ALA A 1 381 ? -21.550 -9.326 3.192 1.00 66.69 381 ALA A CA 1
ATOM 2973 C C . ALA A 1 381 ? -21.752 -10.720 2.582 1.00 66.69 381 ALA A C 1
ATOM 2975 O O . ALA A 1 381 ? -21.069 -11.055 1.619 1.00 66.69 381 ALA A O 1
ATOM 2976 N N . ASP A 1 382 ? -22.727 -11.486 3.075 1.00 75.56 382 ASP A N 1
ATOM 2977 C CA . ASP A 1 382 ? -23.010 -12.842 2.590 1.00 75.56 382 ASP A CA 1
ATOM 2978 C C . ASP A 1 382 ? -23.413 -12.834 1.110 1.00 75.56 382 ASP A C 1
ATOM 2980 O O . ASP A 1 382 ? -22.931 -13.640 0.309 1.00 75.56 382 ASP A O 1
ATOM 2984 N N . THR A 1 383 ? -24.259 -11.879 0.720 1.00 79.62 383 THR A N 1
ATOM 2985 C CA . THR A 1 383 ? -24.673 -11.692 -0.673 1.00 79.62 383 THR A CA 1
ATOM 2986 C C . THR A 1 383 ? -23.503 -11.275 -1.569 1.00 79.62 383 THR A C 1
ATOM 2988 O O . THR A 1 383 ? -23.406 -11.741 -2.707 1.00 79.62 383 THR A O 1
ATOM 2991 N N . ALA A 1 384 ? -22.603 -10.416 -1.078 1.00 77.56 384 ALA A N 1
ATOM 2992 C CA . ALA A 1 384 ? -21.413 -10.004 -1.818 1.00 77.56 384 ALA A CA 1
ATOM 2993 C C . ALA A 1 384 ? -20.406 -11.155 -1.991 1.00 77.56 384 ALA A C 1
ATOM 2995 O O . ALA A 1 384 ? -19.899 -11.338 -3.097 1.00 77.56 384 ALA A O 1
ATOM 2996 N N . GLU A 1 385 ? -20.164 -11.944 -0.942 1.00 80.94 385 GLU A N 1
ATOM 2997 C CA . GLU A 1 385 ? -19.249 -13.092 -0.969 1.00 80.94 385 GLU A CA 1
ATOM 2998 C C . GLU A 1 385 ? -19.769 -14.184 -1.906 1.00 80.94 385 GLU A C 1
ATOM 3000 O O . GLU A 1 385 ? -19.064 -14.618 -2.812 1.00 80.94 385 GLU A O 1
ATOM 3005 N N . THR A 1 386 ? -21.056 -14.528 -1.791 1.00 85.62 386 THR A N 1
ATOM 3006 C CA . THR A 1 386 ? -21.707 -15.497 -2.688 1.00 85.62 386 THR A CA 1
ATOM 3007 C C . THR A 1 386 ? -21.591 -15.063 -4.153 1.00 85.62 386 THR A C 1
ATOM 3009 O O . THR A 1 386 ? -21.377 -15.881 -5.047 1.00 85.62 386 THR A O 1
ATOM 3012 N N . ALA A 1 387 ? -21.731 -13.762 -4.427 1.00 85.94 387 ALA A N 1
ATOM 3013 C CA . ALA A 1 387 ? -21.557 -13.230 -5.772 1.00 85.94 387 ALA A CA 1
ATOM 3014 C C . ALA A 1 387 ? -20.103 -13.302 -6.252 1.00 85.94 387 ALA A C 1
ATOM 3016 O O . ALA A 1 387 ? -19.877 -13.609 -7.421 1.00 85.94 387 ALA A O 1
ATOM 3017 N N . ALA A 1 388 ? -19.133 -13.021 -5.380 1.00 85.38 388 ALA A N 1
ATOM 3018 C CA . ALA A 1 388 ? -17.714 -13.102 -5.704 1.00 85.38 388 ALA A CA 1
ATOM 3019 C C . ALA A 1 388 ? -17.304 -14.542 -6.045 1.00 85.38 388 ALA A C 1
ATOM 3021 O O . ALA A 1 388 ? -16.756 -14.767 -7.123 1.00 85.38 388 ALA A O 1
ATOM 3022 N N . GLU A 1 389 ? -17.670 -15.518 -5.208 1.00 89.06 389 GLU A N 1
ATOM 3023 C CA . GLU A 1 389 ? -17.413 -16.945 -5.450 1.00 89.06 389 GLU A CA 1
ATOM 3024 C C . GLU A 1 389 ? -18.035 -17.424 -6.775 1.00 89.06 389 GLU A C 1
ATOM 3026 O O . GLU A 1 389 ? -17.397 -18.129 -7.564 1.00 89.06 389 GLU A O 1
ATOM 3031 N N . ALA A 1 390 ? -19.272 -17.000 -7.061 1.00 90.62 390 ALA A N 1
ATOM 3032 C CA . ALA A 1 390 ? -19.951 -17.328 -8.312 1.00 90.62 390 ALA A CA 1
ATOM 3033 C C . ALA A 1 390 ? -19.260 -16.711 -9.539 1.00 90.62 390 ALA A C 1
ATOM 3035 O O . ALA A 1 390 ? -19.173 -17.357 -10.580 1.00 90.62 390 ALA A O 1
ATOM 3036 N N . ILE A 1 391 ? -18.754 -15.477 -9.432 1.00 89.31 391 ILE A N 1
ATOM 3037 C CA . ILE A 1 391 ? -18.014 -14.812 -10.515 1.00 89.31 391 ILE A CA 1
ATOM 3038 C C . ILE A 1 391 ? -16.655 -15.487 -10.745 1.00 89.31 391 ILE A C 1
ATOM 3040 O O . ILE A 1 391 ? -16.270 -15.683 -11.896 1.00 89.31 391 ILE A O 1
ATOM 3044 N N . GLU A 1 392 ? -15.931 -15.851 -9.683 1.00 90.12 392 GLU A N 1
ATOM 3045 C CA . GLU A 1 392 ? -14.607 -16.485 -9.782 1.00 90.12 392 GLU A CA 1
ATOM 3046 C C . GLU A 1 392 ? -14.655 -17.878 -10.416 1.00 90.12 392 GLU A C 1
ATOM 3048 O O . GLU A 1 392 ? -13.718 -18.283 -11.104 1.00 90.12 392 GLU A O 1
ATOM 3053 N N . THR A 1 393 ? -15.752 -18.605 -10.203 1.00 91.62 393 THR A N 1
ATOM 3054 C CA . THR A 1 393 ? -15.939 -19.974 -10.706 1.00 91.62 393 THR A CA 1
ATOM 3055 C C . THR A 1 393 ? -16.761 -20.053 -11.995 1.00 91.62 393 THR A C 1
ATOM 3057 O O . THR A 1 393 ? -16.958 -21.148 -12.523 1.00 91.62 393 THR A O 1
ATOM 3060 N N . ALA A 1 394 ? -17.224 -18.916 -12.525 1.00 93.25 394 ALA A N 1
ATOM 3061 C CA . ALA A 1 394 ? -18.063 -18.871 -13.716 1.00 93.25 394 ALA A CA 1
ATOM 3062 C C . ALA A 1 394 ? -17.332 -19.397 -14.963 1.00 93.25 394 ALA A C 1
ATOM 3064 O O . ALA A 1 394 ? -16.269 -18.904 -15.349 1.00 93.25 394 ALA A O 1
ATOM 3065 N N . GLU A 1 395 ? -17.953 -20.350 -15.659 1.00 95.00 395 GLU A N 1
ATOM 3066 C CA . GLU A 1 395 ? -17.538 -20.742 -17.005 1.00 95.00 395 GLU A CA 1
ATOM 3067 C C . GLU A 1 395 ? -18.097 -19.742 -18.024 1.00 95.00 395 GLU A C 1
ATOM 3069 O O . GLU A 1 395 ? -19.309 -19.631 -18.208 1.00 95.00 395 GLU A O 1
ATOM 3074 N N . ILE A 1 396 ? -17.204 -18.996 -18.678 1.00 96.06 396 ILE A N 1
ATOM 3075 C CA . ILE A 1 396 ? -17.573 -17.940 -19.626 1.00 96.06 396 ILE A CA 1
ATOM 3076 C C . ILE A 1 396 ? -17.525 -18.464 -21.066 1.00 96.06 396 ILE A C 1
ATOM 3078 O O . ILE A 1 396 ? -16.468 -18.868 -21.557 1.00 96.06 396 ILE A O 1
ATOM 3082 N N . ASP A 1 397 ? -18.654 -18.386 -21.774 1.00 96.75 397 ASP A N 1
ATOM 3083 C CA . ASP A 1 397 ? -18.746 -18.687 -23.206 1.00 96.75 397 ASP A CA 1
ATOM 3084 C C . ASP A 1 397 ? -18.281 -17.471 -24.023 1.00 96.75 397 ASP A C 1
ATOM 3086 O O . ASP A 1 397 ? -19.026 -16.513 -24.268 1.00 96.75 397 ASP A O 1
ATOM 3090 N N . LEU A 1 398 ? -17.016 -17.519 -24.449 1.00 95.88 398 LEU A N 1
ATOM 3091 C CA . LEU A 1 398 ? -16.400 -16.484 -25.278 1.00 95.88 398 LEU A CA 1
ATOM 3092 C C . LEU A 1 398 ? -17.015 -16.399 -26.683 1.00 95.88 398 LEU A C 1
ATOM 3094 O O . LEU A 1 398 ? -17.051 -15.306 -27.255 1.00 95.88 398 LEU A O 1
ATOM 3098 N N . ASP A 1 399 ? -17.521 -17.506 -27.236 1.00 95.88 399 ASP A N 1
ATOM 3099 C CA . ASP A 1 399 ? -18.163 -17.502 -28.553 1.00 95.88 399 ASP A CA 1
ATOM 3100 C C . ASP A 1 399 ? -19.524 -16.798 -28.484 1.00 95.88 399 ASP A C 1
ATOM 3102 O O . ASP A 1 399 ? -19.912 -16.092 -29.419 1.00 95.88 399 ASP A O 1
ATOM 3106 N N . ASP A 1 400 ? -20.250 -16.951 -27.376 1.00 95.88 400 ASP A N 1
ATOM 3107 C CA . ASP A 1 400 ? -21.485 -16.209 -27.120 1.00 95.88 400 ASP A CA 1
ATOM 3108 C C . ASP A 1 400 ? -21.243 -14.708 -26.962 1.00 95.88 400 ASP A C 1
ATOM 3110 O O . ASP A 1 400 ? -21.927 -13.901 -27.599 1.00 95.88 400 ASP A O 1
ATOM 3114 N N . ILE A 1 401 ? -20.205 -14.326 -26.214 1.00 95.88 401 ILE A N 1
ATOM 3115 C CA . ILE A 1 401 ? -19.784 -12.924 -26.112 1.00 95.88 401 ILE A CA 1
ATOM 3116 C C . ILE A 1 401 ? -19.442 -12.365 -27.499 1.00 95.88 401 ILE A C 1
ATOM 3118 O O . ILE A 1 401 ? -19.904 -11.278 -27.853 1.00 95.88 401 ILE A O 1
ATOM 3122 N N . ALA A 1 402 ? -18.684 -13.108 -28.313 1.00 92.94 402 ALA A N 1
ATOM 3123 C CA . ALA A 1 402 ? -18.321 -12.691 -29.665 1.00 92.94 402 ALA A CA 1
ATOM 3124 C C . ALA A 1 402 ? -19.550 -12.513 -30.575 1.00 92.94 402 ALA A C 1
ATOM 3126 O O . ALA A 1 402 ? -19.633 -11.529 -31.316 1.00 92.94 402 ALA A O 1
ATOM 3127 N N . ARG A 1 403 ? -20.539 -13.417 -30.495 1.00 93.75 403 ARG A N 1
ATOM 3128 C CA . ARG A 1 403 ? -21.812 -13.279 -31.224 1.00 93.75 403 ARG A CA 1
ATOM 3129 C C . ARG A 1 403 ? -22.589 -12.049 -30.763 1.00 93.75 403 ARG A C 1
ATOM 3131 O O . ARG A 1 403 ? -23.008 -11.256 -31.607 1.00 93.75 403 ARG A O 1
ATOM 3138 N N . GLY A 1 404 ? -22.758 -11.855 -29.456 1.00 92.25 404 GLY A N 1
ATOM 3139 C CA . GLY A 1 404 ? -23.502 -10.714 -28.917 1.00 92.25 404 GLY A CA 1
ATOM 3140 C C . GLY A 1 404 ? -22.834 -9.369 -29.185 1.00 92.25 404 GLY A C 1
ATOM 3141 O O . GLY A 1 404 ? -23.524 -8.387 -29.438 1.00 92.25 404 GLY A O 1
ATOM 3142 N N . MET A 1 405 ? -21.503 -9.325 -29.266 1.00 90.62 405 MET A N 1
ATOM 3143 C CA . MET A 1 405 ? -20.771 -8.107 -29.617 1.00 90.62 405 MET A CA 1
ATOM 3144 C C . MET A 1 405 ? -21.191 -7.538 -30.984 1.00 90.62 405 MET A C 1
ATOM 3146 O O . MET A 1 405 ? -21.211 -6.320 -31.151 1.00 90.62 405 MET A O 1
ATOM 3150 N N . SER A 1 406 ? -21.588 -8.385 -31.944 1.00 86.75 406 SER A N 1
ATOM 3151 C CA . SER A 1 406 ? -22.105 -7.927 -33.246 1.00 86.75 406 SER A CA 1
ATOM 3152 C C . SER A 1 406 ? -23.432 -7.162 -33.147 1.00 86.75 406 SER A C 1
ATOM 3154 O O . SER A 1 406 ? -23.728 -6.328 -34.002 1.00 86.75 406 SER A O 1
ATOM 3156 N N . GLN A 1 407 ? -24.211 -7.429 -32.098 1.00 88.81 407 GLN A N 1
ATOM 3157 C CA . GLN A 1 407 ? -25.490 -6.788 -31.816 1.00 88.81 407 GLN A CA 1
ATOM 3158 C C . GLN A 1 407 ? -25.315 -5.560 -30.914 1.00 88.81 407 GLN A C 1
ATOM 3160 O O . GLN A 1 407 ? -25.858 -4.498 -31.211 1.00 88.81 407 GLN A O 1
ATOM 3165 N N . ASP A 1 408 ? -24.555 -5.706 -29.829 1.00 88.38 408 ASP A N 1
ATOM 3166 C CA . ASP A 1 408 ? -24.490 -4.722 -28.744 1.00 88.38 408 ASP A CA 1
ATOM 3167 C C . ASP A 1 408 ? -23.331 -3.722 -28.900 1.00 88.38 408 ASP A C 1
ATOM 3169 O O . ASP A 1 408 ? -23.281 -2.702 -28.212 1.00 88.38 408 ASP A O 1
ATOM 3173 N N . GLY A 1 409 ? -22.370 -4.005 -29.787 1.00 88.81 409 GLY A N 1
ATOM 3174 C CA . GLY A 1 409 ? -21.177 -3.182 -30.023 1.00 88.81 409 GLY A CA 1
ATOM 3175 C C . GLY A 1 409 ? -20.133 -3.226 -28.897 1.00 88.81 409 GLY A C 1
ATOM 3176 O O . GLY A 1 409 ? -19.069 -2.624 -29.022 1.00 88.81 409 GLY A O 1
ATOM 3177 N N . VAL A 1 410 ? -20.413 -3.945 -27.808 1.00 93.69 410 VAL A N 1
ATOM 3178 C CA . VAL A 1 410 ? -19.553 -4.132 -26.631 1.00 93.69 410 VAL A CA 1
ATOM 3179 C C . VAL A 1 410 ? -19.712 -5.565 -26.097 1.00 93.69 410 VAL A C 1
ATOM 3181 O O . VAL A 1 410 ? -20.795 -6.133 -26.220 1.00 93.69 410 VAL A O 1
ATOM 3184 N N . PRO A 1 411 ? -18.686 -6.159 -25.461 1.00 93.44 411 PRO A N 1
ATOM 3185 C CA . PRO A 1 411 ? -18.772 -7.534 -24.948 1.00 93.44 411 PRO A CA 1
ATOM 3186 C C . PRO A 1 411 ? -19.505 -7.655 -23.598 1.00 93.44 411 PRO A C 1
ATOM 3188 O O . PRO A 1 411 ? -19.936 -8.737 -23.206 1.00 93.44 411 PRO A O 1
ATOM 3191 N N . VAL A 1 412 ? -19.638 -6.549 -22.858 1.00 95.56 412 VAL A N 1
ATOM 3192 C CA . VAL A 1 412 ? -20.077 -6.567 -21.452 1.00 95.56 412 VAL A CA 1
ATOM 3193 C C . VAL A 1 412 ? -21.520 -7.040 -21.236 1.00 95.56 412 VAL A C 1
ATOM 3195 O O . VAL A 1 412 ? -21.727 -7.742 -20.254 1.00 95.56 412 VAL A O 1
ATOM 3198 N N . PRO A 1 413 ? -22.521 -6.715 -22.080 1.00 95.50 413 PRO A N 1
ATOM 3199 C CA . PRO A 1 413 ? -23.891 -7.186 -21.870 1.00 95.50 413 PRO A CA 1
ATOM 3200 C C . PRO A 1 413 ? -23.993 -8.711 -21.773 1.00 95.50 413 PRO A C 1
ATOM 3202 O O . PRO A 1 413 ? -24.500 -9.213 -20.775 1.00 95.50 413 PRO A O 1
ATOM 3205 N N . ARG A 1 414 ? -23.407 -9.449 -22.728 1.00 95.38 414 ARG A N 1
ATOM 3206 C CA . ARG A 1 414 ? -23.393 -10.923 -22.691 1.00 95.38 414 ARG A CA 1
ATOM 3207 C C . ARG A 1 414 ? -22.600 -11.480 -21.522 1.00 95.38 414 ARG A C 1
ATOM 3209 O O . ARG A 1 414 ? -23.060 -12.416 -20.880 1.00 95.38 414 ARG A O 1
ATOM 3216 N N . LEU A 1 415 ? -21.459 -10.871 -21.196 1.00 95.56 415 LEU A N 1
ATOM 3217 C CA . LEU A 1 415 ? -20.705 -11.240 -19.999 1.00 95.56 415 LEU A CA 1
ATOM 3218 C C . LEU A 1 415 ? -21.565 -11.090 -18.734 1.00 95.56 415 LEU A C 1
ATOM 3220 O O . LEU A 1 415 ? -21.615 -11.990 -17.906 1.00 95.56 415 LEU A O 1
ATOM 3224 N N . VAL A 1 416 ? -22.269 -9.966 -18.585 1.00 94.88 416 VAL A N 1
ATOM 3225 C CA . VAL A 1 416 ? -23.128 -9.704 -17.424 1.00 94.88 416 VAL A CA 1
ATOM 3226 C C . VAL A 1 416 ? -24.315 -10.663 -17.379 1.00 94.88 416 VAL A C 1
ATOM 3228 O O . VAL A 1 416 ? -24.667 -11.102 -16.288 1.00 94.88 416 VAL A O 1
ATOM 3231 N N . ASP A 1 417 ? -24.910 -11.010 -18.520 1.00 94.44 417 ASP A N 1
ATOM 3232 C CA . ASP A 1 417 ? -25.989 -12.002 -18.586 1.00 94.44 417 ASP A CA 1
ATOM 3233 C C . ASP A 1 417 ? -25.509 -13.381 -18.111 1.00 94.44 417 ASP A C 1
ATOM 3235 O O . ASP A 1 417 ? -26.176 -14.008 -17.287 1.00 94.44 417 ASP A O 1
ATOM 3239 N N . GLN A 1 418 ? -24.327 -13.821 -18.560 1.00 95.50 418 GLN A N 1
ATOM 3240 C CA . GLN A 1 418 ? -23.723 -15.082 -18.115 1.00 95.50 418 GLN A CA 1
ATOM 3241 C C . GLN A 1 418 ? -23.408 -15.062 -16.610 1.00 95.50 418 GLN A C 1
ATOM 3243 O O . GLN A 1 418 ? -23.729 -16.013 -15.903 1.00 95.50 418 GLN A O 1
ATOM 3248 N N . LEU A 1 419 ? -22.866 -13.957 -16.085 1.00 95.06 419 LEU A N 1
ATOM 3249 C CA . LEU A 1 419 ? -22.566 -13.822 -14.654 1.00 95.06 419 LEU A CA 1
ATOM 3250 C C . LEU A 1 419 ? -23.831 -13.767 -13.781 1.00 95.06 419 LEU A C 1
ATOM 3252 O O . LEU A 1 419 ? -23.868 -14.352 -12.702 1.00 95.06 419 LEU A O 1
ATOM 3256 N N . LYS A 1 420 ? -24.894 -13.097 -14.237 1.00 93.44 420 LYS A N 1
ATOM 3257 C CA . LYS A 1 420 ? -26.183 -13.065 -13.524 1.00 93.44 420 LYS A CA 1
ATOM 3258 C C . LYS A 1 420 ? -26.889 -14.417 -13.502 1.00 93.44 420 LYS A C 1
ATOM 3260 O O . LYS A 1 420 ? -27.707 -14.641 -12.621 1.00 93.44 420 LYS A O 1
ATOM 3265 N N . ALA A 1 421 ? -26.592 -15.308 -14.447 1.00 93.81 421 ALA A N 1
ATOM 3266 C CA . ALA A 1 421 ? -27.153 -16.655 -14.446 1.00 93.81 421 ALA A CA 1
ATOM 3267 C C . ALA A 1 421 ? -26.600 -17.532 -13.307 1.00 93.81 421 ALA A C 1
ATOM 3269 O O . ALA A 1 421 ? -27.229 -18.532 -12.963 1.00 93.81 421 ALA A O 1
ATOM 3270 N N . VAL A 1 422 ? -25.445 -17.168 -12.732 1.00 93.06 422 VAL A N 1
ATOM 3271 C CA . VAL A 1 422 ? -24.752 -17.956 -11.697 1.00 93.06 422 VAL A CA 1
ATOM 3272 C C . VAL A 1 422 ? -24.626 -17.242 -10.347 1.00 93.06 422 VAL A C 1
ATOM 3274 O O . VAL A 1 422 ? -24.455 -17.908 -9.331 1.00 93.06 422 VAL A O 1
ATOM 3277 N N . ALA A 1 423 ? -24.733 -15.912 -10.309 1.00 91.50 423 ALA A N 1
ATOM 3278 C CA . ALA A 1 423 ? -24.616 -15.104 -9.094 1.00 91.50 423 ALA A CA 1
ATOM 3279 C C . ALA A 1 423 ? -25.987 -14.633 -8.555 1.00 91.50 423 ALA A C 1
ATOM 3281 O O . ALA A 1 423 ? -26.962 -14.599 -9.308 1.00 91.50 423 ALA A O 1
ATOM 3282 N N . PRO A 1 424 ? -26.082 -14.213 -7.274 1.00 84.25 424 PRO A N 1
ATOM 3283 C CA . PRO A 1 424 ? -27.308 -13.658 -6.701 1.00 84.25 424 PRO A CA 1
ATOM 3284 C C . PRO A 1 424 ? -27.906 -12.502 -7.517 1.00 84.25 424 PRO A C 1
ATOM 3286 O O . PRO A 1 424 ? -27.202 -11.645 -8.058 1.00 84.25 424 PRO A O 1
ATOM 3289 N N . ASP A 1 425 ? -29.235 -12.447 -7.573 1.00 70.62 425 ASP A N 1
ATOM 3290 C CA . ASP A 1 425 ? -29.952 -11.452 -8.367 1.00 70.62 425 ASP A CA 1
ATOM 3291 C C . ASP A 1 425 ? -29.705 -10.016 -7.860 1.00 70.62 425 ASP A C 1
ATOM 3293 O O . ASP A 1 425 ? -29.717 -9.737 -6.663 1.00 70.62 425 ASP A O 1
ATOM 3297 N N . ASN A 1 426 ? -29.557 -9.064 -8.791 1.00 75.81 426 ASN A N 1
ATOM 3298 C CA . ASN A 1 426 ? -29.385 -7.615 -8.556 1.00 75.81 426 ASN A CA 1
ATOM 3299 C C . ASN A 1 426 ? -28.039 -7.113 -7.991 1.00 75.81 426 ASN A C 1
ATOM 3301 O O . ASN A 1 426 ? -27.926 -5.904 -7.750 1.00 75.81 426 ASN A O 1
ATOM 3305 N N . VAL A 1 427 ? -27.018 -7.964 -7.847 1.00 83.38 427 VAL A N 1
ATOM 3306 C CA . VAL A 1 427 ? -25.688 -7.545 -7.344 1.00 83.38 427 VAL A CA 1
ATOM 3307 C C . VAL A 1 427 ? -24.679 -7.293 -8.462 1.00 83.38 427 VAL A C 1
ATOM 3309 O O . VAL A 1 427 ? -23.955 -6.295 -8.454 1.00 83.38 427 VAL A O 1
ATOM 3312 N N . VAL A 1 428 ? -24.683 -8.155 -9.482 1.00 89.94 428 VAL A N 1
ATOM 3313 C CA . VAL A 1 428 ? -23.750 -8.080 -10.606 1.00 89.94 428 VAL A CA 1
ATOM 3314 C C . VAL A 1 428 ? -24.043 -6.838 -11.439 1.00 89.94 428 VAL A C 1
ATOM 3316 O O . VAL A 1 428 ? -25.175 -6.599 -11.871 1.00 89.94 428 VAL A O 1
ATOM 3319 N N . HIS A 1 429 ? -22.991 -6.058 -11.701 1.00 90.75 429 HIS A N 1
ATOM 3320 C CA . HIS A 1 429 ? -23.037 -4.859 -12.540 1.00 90.75 429 HIS A CA 1
ATOM 3321 C C . HIS A 1 429 ? -23.947 -3.734 -12.003 1.00 90.75 429 HIS A C 1
ATOM 3323 O O . HIS A 1 429 ? -24.352 -2.837 -12.748 1.00 90.75 429 HIS A O 1
ATOM 3329 N N . LYS A 1 430 ? -24.284 -3.741 -10.704 1.00 87.88 430 LYS A N 1
ATOM 3330 C CA . LYS A 1 430 ? -25.153 -2.713 -10.119 1.00 87.88 430 LYS A CA 1
ATOM 3331 C C . LYS A 1 430 ? -24.516 -1.328 -10.201 1.00 87.88 430 LYS A C 1
ATOM 3333 O O . LYS A 1 430 ? -23.465 -1.067 -9.629 1.00 87.88 430 LYS A O 1
ATOM 3338 N N . GLY A 1 431 ? -25.206 -0.415 -10.883 1.00 86.44 431 GLY A N 1
ATOM 3339 C CA . GLY A 1 431 ? -24.806 0.989 -10.992 1.00 86.44 431 GLY A CA 1
ATOM 3340 C C . GLY A 1 431 ? -23.596 1.252 -11.891 1.00 86.44 431 GLY A C 1
ATOM 3341 O O . GLY A 1 431 ? -23.224 2.413 -12.053 1.00 86.44 431 GLY A O 1
ATOM 3342 N N . ALA A 1 432 ? -23.036 0.210 -12.506 1.00 92.19 432 ALA A N 1
ATOM 3343 C CA . ALA A 1 432 ? -21.984 0.298 -13.508 1.00 92.19 432 ALA A CA 1
ATOM 3344 C C . ALA A 1 432 ? -22.570 0.358 -14.931 1.00 92.19 432 ALA A C 1
ATOM 3346 O O . ALA A 1 432 ? -23.770 0.199 -15.157 1.00 92.19 432 ALA A O 1
ATOM 3347 N N . THR A 1 433 ? -21.701 0.614 -15.904 1.00 95.12 433 THR A N 1
ATOM 3348 C CA . THR A 1 433 ? -21.993 0.558 -17.345 1.00 95.12 433 THR A CA 1
ATOM 3349 C C . THR A 1 433 ? -20.920 -0.260 -18.062 1.00 95.12 433 THR A C 1
ATOM 3351 O O . THR A 1 433 ? -19.849 -0.499 -17.507 1.00 95.12 433 THR A O 1
ATOM 3354 N N . SER A 1 434 ? -21.152 -0.660 -19.314 1.00 95.94 434 SER A N 1
ATOM 3355 C CA . SER A 1 434 ? -20.191 -1.449 -20.099 1.00 95.94 434 SER A CA 1
ATOM 3356 C C . SER A 1 434 ? -18.796 -0.820 -20.163 1.00 95.94 434 SER A C 1
ATOM 3358 O O . SER A 1 434 ? -17.794 -1.517 -20.034 1.00 95.94 434 SER A O 1
ATOM 3360 N N . GLN A 1 435 ? -18.716 0.504 -20.302 1.00 96.94 435 GLN A N 1
ATOM 3361 C CA . GLN A 1 435 ? -17.430 1.199 -20.348 1.00 96.94 435 GLN A CA 1
ATOM 3362 C C . GLN A 1 435 ? -16.680 1.176 -19.009 1.00 96.94 435 GLN A C 1
ATOM 3364 O O . GLN A 1 435 ? -15.456 1.141 -19.021 1.00 96.94 435 GLN A O 1
ATOM 3369 N N . ASP A 1 436 ? -17.381 1.121 -17.870 1.00 97.62 436 ASP A N 1
ATOM 3370 C CA . ASP A 1 436 ? -16.732 1.015 -16.556 1.00 97.62 436 ASP A CA 1
ATOM 3371 C C . ASP A 1 436 ? -15.910 -0.270 -16.435 1.00 97.62 436 ASP A C 1
ATOM 3373 O O . ASP A 1 436 ? -14.762 -0.244 -15.994 1.00 97.62 436 ASP A O 1
ATOM 3377 N N . VAL A 1 437 ? -16.470 -1.385 -16.909 1.00 96.56 437 VAL A N 1
ATOM 3378 C CA . VAL A 1 437 ? -15.785 -2.683 -16.929 1.00 96.56 437 VAL A CA 1
ATOM 3379 C C . VAL A 1 437 ? -14.616 -2.659 -17.916 1.00 96.56 437 VAL A C 1
ATOM 3381 O O . VAL A 1 437 ? -13.492 -2.990 -17.549 1.00 96.56 437 VAL A O 1
ATOM 3384 N N . MET A 1 438 ? -14.865 -2.229 -19.154 1.00 96.44 438 MET A N 1
ATOM 3385 C CA . MET A 1 438 ? -13.872 -2.243 -20.233 1.00 96.44 438 MET A CA 1
ATOM 3386 C C . MET A 1 438 ? -12.655 -1.355 -19.945 1.00 96.44 438 MET A C 1
ATOM 3388 O O . MET A 1 438 ? -11.521 -1.804 -20.082 1.00 96.44 438 MET A O 1
ATOM 3392 N N . ASP A 1 439 ? -12.869 -0.107 -19.529 1.00 97.81 439 ASP A N 1
ATOM 3393 C CA . ASP A 1 439 ? -11.770 0.835 -19.294 1.00 97.81 439 ASP A CA 1
ATOM 3394 C C . ASP A 1 439 ? -11.025 0.528 -17.982 1.00 97.81 439 ASP A C 1
ATOM 3396 O O . ASP A 1 439 ? -9.814 0.729 -17.904 1.00 97.81 439 ASP A O 1
ATOM 3400 N N . THR A 1 440 ? -11.701 -0.030 -16.968 1.00 98.31 440 THR A N 1
ATOM 3401 C CA . THR A 1 440 ? -11.015 -0.539 -15.768 1.00 98.31 440 THR A CA 1
ATOM 3402 C C . THR A 1 440 ? -10.158 -1.764 -16.105 1.00 98.31 440 THR A C 1
ATOM 3404 O O . THR A 1 440 ? -9.015 -1.851 -15.655 1.00 98.31 440 THR A O 1
ATOM 3407 N N . ALA A 1 441 ? -10.650 -2.678 -16.949 1.00 97.19 441 ALA A N 1
ATOM 3408 C CA . ALA A 1 441 ? -9.866 -3.811 -17.445 1.00 97.19 441 ALA A CA 1
ATOM 3409 C C . ALA A 1 441 ? -8.670 -3.358 -18.302 1.00 97.19 441 ALA A C 1
ATOM 3411 O O . ALA A 1 441 ? -7.568 -3.898 -18.168 1.00 97.19 441 ALA A O 1
ATOM 3412 N N . LEU A 1 442 ? -8.848 -2.319 -19.125 1.00 97.19 442 LEU A N 1
ATOM 3413 C CA . LEU A 1 442 ? -7.751 -1.674 -19.844 1.00 97.19 442 LEU A CA 1
ATOM 3414 C C . LEU A 1 442 ? -6.705 -1.123 -18.867 1.00 97.19 442 LEU A C 1
ATOM 3416 O O . LEU A 1 442 ? -5.527 -1.421 -19.029 1.00 97.19 442 LEU A O 1
ATOM 3420 N N . ALA A 1 443 ? -7.109 -0.374 -17.837 1.00 98.31 443 ALA A N 1
ATOM 3421 C CA . ALA A 1 443 ? -6.185 0.183 -16.846 1.00 98.31 443 ALA A CA 1
ATOM 3422 C C . ALA A 1 443 ? -5.393 -0.907 -16.096 1.00 98.31 443 ALA A C 1
ATOM 3424 O O . ALA A 1 443 ? -4.183 -0.764 -15.906 1.00 98.31 443 ALA A O 1
ATOM 3425 N N . LEU A 1 444 ? -6.042 -2.019 -15.727 1.00 98.31 444 LEU A N 1
ATOM 3426 C CA . LEU A 1 444 ? -5.376 -3.195 -15.147 1.00 98.31 444 LEU A CA 1
ATOM 3427 C C . LEU A 1 444 ? -4.340 -3.794 -16.107 1.00 98.31 444 LEU A C 1
ATOM 3429 O O . LEU A 1 444 ? -3.199 -4.036 -15.714 1.00 98.31 444 LEU A O 1
ATOM 3433 N N . THR A 1 445 ? -4.720 -3.961 -17.375 1.00 97.56 445 THR A N 1
ATOM 3434 C CA . THR A 1 445 ? -3.840 -4.493 -18.425 1.00 97.56 445 THR A CA 1
ATOM 3435 C C . THR A 1 445 ? -2.638 -3.579 -18.657 1.00 97.56 445 THR A C 1
ATOM 3437 O O . THR A 1 445 ? -1.504 -4.046 -18.742 1.00 97.56 445 THR A O 1
ATOM 3440 N N . LEU A 1 446 ? -2.864 -2.263 -18.730 1.00 97.69 446 LEU A N 1
ATOM 3441 C CA . LEU A 1 446 ? -1.802 -1.277 -18.902 1.00 97.69 446 LEU A CA 1
ATOM 3442 C C . LEU A 1 446 ? -0.847 -1.274 -17.712 1.00 97.69 446 LEU A C 1
ATOM 3444 O O . LEU A 1 446 ? 0.354 -1.197 -17.936 1.00 97.69 446 LEU A O 1
ATOM 3448 N N . ARG A 1 447 ? -1.337 -1.431 -16.477 1.00 97.81 447 ARG A N 1
ATOM 3449 C CA . ARG A 1 447 ? -0.474 -1.545 -15.293 1.00 97.81 447 ARG A CA 1
ATOM 3450 C C . ARG A 1 447 ? 0.477 -2.734 -15.386 1.00 97.81 447 ARG A C 1
ATOM 3452 O O . ARG A 1 447 ? 1.681 -2.573 -15.200 1.00 97.81 447 ARG A O 1
ATOM 3459 N N . GLU A 1 448 ? -0.049 -3.915 -15.690 1.00 97.25 448 GLU A N 1
ATOM 3460 C CA . GLU A 1 448 ? 0.771 -5.125 -15.831 1.00 97.25 448 GLU A CA 1
ATOM 3461 C C . GLU A 1 448 ? 1.759 -5.004 -16.995 1.00 97.25 448 GLU A C 1
ATOM 3463 O O . GLU A 1 448 ? 2.933 -5.369 -16.878 1.00 97.25 448 GLU A O 1
ATOM 3468 N N . ALA A 1 449 ? 1.318 -4.412 -18.105 1.00 97.12 449 ALA A N 1
ATOM 3469 C CA . ALA A 1 449 ? 2.179 -4.132 -19.239 1.00 97.12 449 ALA A CA 1
ATOM 3470 C C . ALA A 1 449 ? 3.282 -3.113 -18.901 1.00 97.12 449 ALA A C 1
ATOM 3472 O O . ALA A 1 449 ? 4.429 -3.315 -19.297 1.00 97.12 449 ALA A O 1
ATOM 3473 N N . SER A 1 450 ? 2.977 -2.056 -18.143 1.00 97.94 450 SER A N 1
ATOM 3474 C CA . SER A 1 450 ? 3.945 -1.067 -17.654 1.00 97.94 450 SER A CA 1
ATOM 3475 C C . SER A 1 450 ? 5.025 -1.720 -16.794 1.00 97.94 450 SER A C 1
ATOM 3477 O O . SER A 1 450 ? 6.210 -1.438 -16.982 1.00 97.94 450 SER A O 1
ATOM 3479 N N . ASP A 1 451 ? 4.641 -2.617 -15.883 1.00 96.56 451 ASP A N 1
ATOM 3480 C CA . ASP A 1 451 ? 5.592 -3.355 -15.046 1.00 96.56 451 ASP A CA 1
ATOM 3481 C C . ASP A 1 451 ? 6.529 -4.211 -15.909 1.00 96.56 451 ASP A C 1
ATOM 3483 O O . ASP A 1 451 ? 7.754 -4.156 -15.752 1.00 96.56 451 ASP A O 1
ATOM 3487 N N . LEU A 1 452 ? 5.973 -4.933 -16.885 1.00 97.00 452 LEU A N 1
ATOM 3488 C CA . LEU A 1 452 ? 6.748 -5.756 -17.810 1.00 97.00 452 LEU A CA 1
ATOM 3489 C C . LEU A 1 452 ? 7.686 -4.918 -18.694 1.00 97.00 452 LEU A C 1
ATOM 3491 O O . LEU A 1 452 ? 8.850 -5.279 -18.883 1.00 97.00 452 LEU A O 1
ATOM 3495 N N . LEU A 1 453 ? 7.204 -3.802 -19.243 1.00 97.75 453 LEU A N 1
ATOM 3496 C CA . LEU A 1 453 ? 8.007 -2.897 -20.065 1.00 97.75 453 LEU A CA 1
ATOM 3497 C C . LEU A 1 453 ? 9.143 -2.274 -19.253 1.00 97.75 453 LEU A C 1
ATOM 3499 O O . LEU A 1 453 ? 10.275 -2.265 -19.728 1.00 97.75 453 LEU A O 1
ATOM 3503 N N . SER A 1 454 ? 8.872 -1.825 -18.026 1.00 97.81 454 SER A N 1
ATOM 3504 C CA . SER A 1 454 ? 9.884 -1.274 -17.119 1.00 97.81 454 SER A CA 1
ATOM 3505 C C . SER A 1 454 ? 11.008 -2.280 -16.853 1.00 97.81 454 SER A C 1
ATOM 3507 O O . SER A 1 454 ? 12.182 -1.982 -17.082 1.00 97.81 454 SER A O 1
ATOM 3509 N N . GLN A 1 455 ? 10.657 -3.518 -16.483 1.00 97.38 455 GLN A N 1
ATOM 3510 C CA . GLN A 1 455 ? 11.634 -4.589 -16.257 1.00 97.38 455 GLN A CA 1
ATOM 3511 C C . GLN A 1 455 ? 12.486 -4.866 -17.503 1.00 97.38 455 GLN A C 1
ATOM 3513 O O . GLN A 1 455 ? 13.711 -4.983 -17.417 1.00 97.38 455 GLN A O 1
ATOM 3518 N N . ARG A 1 456 ? 11.855 -4.929 -18.681 1.00 98.12 456 ARG A N 1
ATOM 3519 C CA . ARG A 1 456 ? 12.555 -5.178 -19.950 1.00 98.12 456 ARG A CA 1
ATOM 3520 C C . ARG A 1 456 ? 13.440 -4.007 -20.377 1.00 98.12 456 ARG A C 1
ATOM 3522 O O . ARG A 1 456 ? 14.519 -4.241 -20.913 1.00 98.12 456 ARG A O 1
ATOM 3529 N N . LEU A 1 457 ? 13.031 -2.765 -20.125 1.00 98.38 457 LEU A N 1
ATOM 3530 C CA . LEU A 1 457 ? 13.846 -1.576 -20.389 1.00 98.38 457 LEU A CA 1
ATOM 3531 C C . LEU A 1 457 ? 15.085 -1.533 -19.492 1.00 98.38 457 LEU A C 1
ATOM 3533 O O . LEU A 1 457 ? 16.172 -1.244 -19.986 1.00 98.38 457 LEU A O 1
ATOM 3537 N N . VAL A 1 458 ? 14.953 -1.891 -18.211 1.00 98.00 458 VAL A N 1
ATOM 3538 C CA . VAL A 1 458 ? 16.100 -2.035 -17.297 1.00 98.00 458 VAL A CA 1
ATOM 3539 C C . VAL A 1 458 ? 17.054 -3.131 -17.779 1.00 98.00 458 VAL A C 1
ATOM 3541 O O . VAL A 1 458 ? 18.270 -2.937 -17.776 1.00 98.00 458 VAL A O 1
ATOM 3544 N N . ALA A 1 459 ? 16.528 -4.273 -18.230 1.00 97.25 459 ALA A N 1
ATOM 3545 C CA . ALA A 1 459 ? 17.352 -5.340 -18.796 1.00 97.25 459 ALA A CA 1
ATOM 3546 C C . ALA A 1 459 ? 18.095 -4.877 -20.063 1.00 97.25 459 ALA A C 1
ATOM 3548 O O . ALA A 1 459 ? 19.301 -5.086 -20.177 1.00 97.25 459 ALA A O 1
ATOM 3549 N N . LEU A 1 460 ? 17.409 -4.185 -20.977 1.00 98.56 460 LEU A N 1
ATOM 3550 C CA . LEU A 1 460 ? 18.020 -3.633 -22.187 1.00 98.56 460 LEU A CA 1
ATOM 3551 C C . LEU A 1 460 ? 19.082 -2.569 -21.873 1.00 98.56 460 LEU A C 1
ATOM 3553 O O . LEU A 1 460 ? 20.132 -2.541 -22.513 1.00 98.56 460 LEU A O 1
ATOM 3557 N N . TYR A 1 461 ? 18.840 -1.720 -20.875 1.00 98.19 461 TYR A N 1
ATOM 3558 C CA . TYR A 1 461 ? 19.822 -0.746 -20.408 1.00 98.19 461 TYR A CA 1
ATOM 3559 C C . TYR A 1 461 ? 21.126 -1.434 -19.985 1.00 98.19 461 TYR A C 1
ATOM 3561 O O . TYR A 1 461 ? 22.200 -1.028 -20.429 1.00 98.19 461 TYR A O 1
ATOM 3569 N N . ARG A 1 462 ? 21.033 -2.530 -19.216 1.00 97.94 462 ARG A N 1
ATOM 3570 C CA . ARG A 1 462 ? 22.196 -3.346 -18.825 1.00 97.94 462 ARG A CA 1
ATOM 3571 C C . ARG A 1 462 ? 22.886 -3.996 -20.022 1.00 97.94 462 ARG A C 1
ATOM 3573 O O . ARG A 1 462 ? 24.109 -4.072 -20.041 1.00 97.94 462 ARG A O 1
ATOM 3580 N N . SER A 1 463 ? 22.140 -4.427 -21.039 1.00 98.31 463 SER A N 1
ATOM 3581 C CA . SER A 1 463 ? 22.743 -4.942 -22.276 1.00 98.31 463 SER A CA 1
ATOM 3582 C C . SER A 1 463 ? 23.570 -3.885 -22.999 1.00 98.31 463 SER A C 1
ATOM 3584 O O . SER A 1 463 ? 24.648 -4.193 -23.494 1.00 98.31 463 SER A O 1
ATOM 3586 N N . PHE A 1 464 ? 23.115 -2.631 -23.039 1.00 98.56 464 PHE A N 1
ATOM 3587 C CA . PHE A 1 464 ? 23.933 -1.551 -23.591 1.00 98.56 464 PHE A CA 1
ATOM 3588 C C . PHE A 1 464 ? 25.169 -1.251 -22.733 1.00 98.56 464 PHE A C 1
ATOM 3590 O O . PHE A 1 464 ? 26.229 -0.970 -23.290 1.00 98.56 464 PHE A O 1
ATOM 3597 N N . GLU A 1 465 ? 25.074 -1.351 -21.403 1.00 97.94 465 GLU A N 1
ATOM 3598 C CA . GLU A 1 465 ? 26.251 -1.246 -20.527 1.00 97.94 465 GLU A CA 1
ATOM 3599 C C . GLU A 1 465 ? 27.266 -2.364 -20.785 1.00 97.94 465 GLU A C 1
ATOM 3601 O O . GLU A 1 465 ? 28.467 -2.102 -20.780 1.00 97.94 465 GLU A O 1
ATOM 3606 N N . ASP A 1 466 ? 26.812 -3.589 -21.059 1.00 97.88 466 ASP A N 1
ATOM 3607 C CA . ASP A 1 466 ? 27.704 -4.688 -21.437 1.00 97.88 466 ASP A CA 1
ATOM 3608 C C . ASP A 1 466 ? 28.417 -4.413 -22.771 1.00 97.88 466 ASP A C 1
ATOM 3610 O O . ASP A 1 466 ? 29.634 -4.574 -22.868 1.00 97.88 466 ASP A O 1
ATOM 3614 N N . VAL A 1 467 ? 27.703 -3.887 -23.773 1.00 98.12 467 VAL A N 1
ATOM 3615 C CA . VAL A 1 467 ? 28.315 -3.454 -25.042 1.00 98.12 467 VAL A CA 1
ATOM 3616 C C . VAL A 1 467 ? 29.363 -2.355 -24.803 1.00 98.12 467 VAL A C 1
ATOM 3618 O O . VAL A 1 467 ? 30.467 -2.431 -25.348 1.00 98.12 467 VAL A O 1
ATOM 3621 N N . GLU A 1 468 ? 29.075 -1.362 -23.953 1.00 97.75 468 GLU A N 1
ATOM 3622 C CA . GLU A 1 468 ? 30.056 -0.337 -23.557 1.00 97.75 468 GLU A CA 1
ATOM 3623 C C . GLU A 1 468 ? 31.254 -0.935 -22.818 1.00 97.75 468 GLU A C 1
ATOM 3625 O O . GLU A 1 468 ? 32.387 -0.518 -23.045 1.00 97.75 468 GLU A O 1
ATOM 3630 N N . LYS A 1 469 ? 31.041 -1.928 -21.956 1.00 97.94 469 LYS A N 1
ATOM 3631 C CA . LYS A 1 469 ? 32.124 -2.599 -21.237 1.00 97.94 469 LYS A CA 1
ATOM 3632 C C . LYS A 1 469 ? 33.035 -3.378 -22.185 1.00 97.94 469 LYS A C 1
ATOM 3634 O O . LYS A 1 469 ? 34.248 -3.378 -21.994 1.00 97.94 469 LYS A O 1
ATOM 3639 N N . ARG A 1 470 ? 32.456 -4.045 -23.185 1.00 97.00 470 ARG A N 1
ATOM 3640 C CA . ARG A 1 470 ? 33.186 -4.881 -24.146 1.00 97.00 470 ARG A CA 1
ATOM 3641 C C . ARG A 1 470 ? 33.976 -4.061 -25.160 1.00 97.00 470 ARG A C 1
ATOM 3643 O O . ARG A 1 470 ? 35.078 -4.462 -25.513 1.00 97.00 470 ARG A O 1
ATOM 3650 N N . PHE A 1 471 ? 33.430 -2.935 -25.618 1.00 97.81 471 PHE A N 1
ATOM 3651 C CA . PHE A 1 471 ? 33.972 -2.227 -26.784 1.00 97.81 471 PHE A CA 1
ATOM 3652 C C . PHE A 1 471 ? 34.090 -0.712 -26.612 1.00 97.81 471 PHE A C 1
ATOM 3654 O O . PHE A 1 471 ? 34.517 -0.014 -27.522 1.00 97.81 471 PHE A O 1
ATOM 3661 N N . GLY A 1 472 ? 33.688 -0.156 -25.472 1.00 97.19 472 GLY A N 1
ATOM 3662 C CA . GLY A 1 472 ? 33.433 1.276 -25.328 1.00 97.19 472 GLY A CA 1
ATOM 3663 C C . GLY A 1 472 ? 34.642 2.194 -25.502 1.00 97.19 472 GLY A C 1
ATOM 3664 O O . GLY A 1 472 ? 34.434 3.387 -25.711 1.00 97.19 472 GLY A O 1
ATOM 3665 N N . ASP A 1 473 ? 35.875 1.694 -25.403 1.00 97.62 473 ASP A N 1
ATOM 3666 C CA . ASP A 1 473 ? 37.097 2.470 -25.664 1.00 97.62 473 ASP A CA 1
ATOM 3667 C C . ASP A 1 473 ? 37.622 2.354 -27.097 1.00 97.62 473 ASP A C 1
ATOM 3669 O O . ASP A 1 473 ? 38.521 3.114 -27.464 1.00 97.62 473 ASP A O 1
ATOM 3673 N N . GLU A 1 474 ? 37.034 1.476 -27.913 1.00 97.44 474 GLU A N 1
ATOM 3674 C CA . GLU A 1 474 ? 37.411 1.335 -29.314 1.00 97.44 474 GLU A CA 1
ATOM 3675 C C . GLU A 1 474 ? 37.129 2.636 -30.084 1.00 97.44 474 GLU A C 1
ATOM 3677 O O . GLU A 1 474 ? 36.092 3.289 -29.870 1.00 97.44 474 GLU A O 1
ATOM 3682 N N . PRO A 1 475 ? 38.041 3.052 -30.984 1.00 96.94 475 PRO A N 1
ATOM 3683 C CA . PRO A 1 475 ? 37.815 4.207 -31.834 1.00 96.94 475 PRO A CA 1
ATOM 3684 C C . PRO A 1 475 ? 36.694 3.902 -32.828 1.00 96.94 475 PRO A C 1
ATOM 3686 O O . PRO A 1 475 ? 36.612 2.811 -33.379 1.00 96.94 475 PRO A O 1
ATOM 3689 N N . LEU A 1 476 ? 35.856 4.893 -33.109 1.00 97.19 476 LEU A N 1
ATOM 3690 C CA . LEU A 1 476 ? 34.779 4.807 -34.086 1.00 97.19 476 LEU A CA 1
ATOM 3691 C C . LEU A 1 476 ? 34.739 6.097 -34.908 1.00 97.19 476 LEU A C 1
ATOM 3693 O O . LEU A 1 476 ? 34.901 7.200 -34.378 1.00 97.19 476 LEU A O 1
ATOM 3697 N N . MET A 1 477 ? 34.502 5.992 -36.214 1.00 96.31 477 MET A N 1
ATOM 3698 C CA . MET A 1 477 ? 34.359 7.180 -37.049 1.00 96.31 477 MET A CA 1
ATOM 3699 C C . MET A 1 477 ? 33.011 7.860 -36.765 1.00 96.31 477 MET A C 1
ATOM 3701 O O . MET A 1 477 ? 31.931 7.324 -37.041 1.00 96.31 477 MET A O 1
ATOM 3705 N N . GLY A 1 478 ? 33.064 9.070 -36.203 1.00 95.88 478 GLY A N 1
ATOM 3706 C CA . GLY A 1 478 ? 31.886 9.911 -36.035 1.00 95.88 478 GLY A CA 1
ATOM 3707 C C . GLY A 1 478 ? 31.303 10.281 -37.396 1.00 95.88 478 GLY A C 1
ATOM 3708 O O . GLY A 1 478 ? 32.047 10.514 -38.349 1.00 95.88 478 GLY A O 1
ATOM 3709 N N . ARG A 1 479 ? 29.970 10.329 -37.503 1.00 96.19 479 ARG A N 1
ATOM 3710 C CA . ARG A 1 479 ? 29.288 10.747 -38.733 1.00 96.19 479 ARG A CA 1
ATOM 3711 C C . ARG A 1 479 ? 28.271 11.836 -38.461 1.00 96.19 479 ARG A C 1
ATOM 3713 O O . ARG A 1 479 ? 27.391 11.671 -37.621 1.00 96.19 479 ARG A O 1
ATOM 3720 N N . THR A 1 480 ? 28.370 12.931 -39.206 1.00 96.12 480 THR A N 1
ATOM 3721 C CA . THR A 1 480 ? 27.410 14.038 -39.174 1.00 96.12 480 THR A CA 1
ATOM 3722 C C . THR A 1 480 ? 26.861 14.231 -40.581 1.00 96.12 480 THR A C 1
ATOM 3724 O O . THR A 1 480 ? 27.607 14.262 -41.556 1.00 96.12 480 THR A O 1
ATOM 3727 N N . ARG A 1 481 ? 25.528 14.272 -40.723 1.00 94.31 481 ARG A N 1
ATOM 3728 C CA . ARG A 1 481 ? 24.852 14.310 -42.040 1.00 94.31 481 ARG A CA 1
ATOM 3729 C C . ARG A 1 481 ? 25.363 13.227 -43.015 1.00 94.31 481 ARG A C 1
ATOM 3731 O O . ARG A 1 481 ? 25.561 13.495 -44.196 1.00 94.31 481 ARG A O 1
ATOM 3738 N N . MET A 1 482 ? 25.591 12.012 -42.505 1.00 93.44 482 MET A N 1
ATOM 3739 C CA . MET A 1 482 ? 26.156 10.856 -43.228 1.00 93.44 482 MET A CA 1
ATOM 3740 C C . MET A 1 482 ? 27.609 11.009 -43.720 1.00 93.44 482 MET A C 1
ATOM 3742 O O . MET A 1 482 ? 28.103 10.127 -44.413 1.00 93.44 482 MET A O 1
ATOM 3746 N N . GLN A 1 483 ? 28.313 12.085 -43.362 1.00 96.00 483 GLN A N 1
ATOM 3747 C CA . GLN A 1 483 ? 29.716 12.307 -43.725 1.00 96.00 483 GLN A CA 1
ATOM 3748 C C . GLN A 1 483 ? 30.645 11.973 -42.559 1.00 96.00 483 GLN A C 1
ATOM 3750 O O . GLN A 1 483 ? 30.272 12.170 -41.401 1.00 96.00 483 GLN A O 1
ATOM 3755 N N . ALA A 1 484 ? 31.853 11.489 -42.860 1.00 94.56 484 ALA A N 1
ATOM 3756 C CA . ALA A 1 484 ? 32.895 11.278 -41.858 1.00 94.56 484 ALA A CA 1
ATOM 3757 C C . ALA A 1 484 ? 33.247 12.603 -41.156 1.00 94.56 484 ALA A C 1
ATOM 3759 O O . ALA A 1 484 ? 33.423 13.634 -41.804 1.00 94.56 484 ALA A O 1
ATOM 3760 N N . ALA A 1 485 ? 33.331 12.565 -39.829 1.00 95.06 485 ALA A N 1
ATOM 3761 C CA . ALA A 1 485 ? 33.606 13.708 -38.968 1.00 95.06 485 ALA A CA 1
ATOM 3762 C C . ALA A 1 485 ? 34.802 13.401 -38.045 1.00 95.06 485 ALA A C 1
ATOM 3764 O O . ALA A 1 485 ? 35.694 12.628 -38.393 1.00 95.06 485 ALA A O 1
ATOM 3765 N N . THR A 1 486 ? 34.857 14.012 -36.862 1.00 95.44 486 THR A N 1
ATOM 3766 C CA . THR A 1 486 ? 35.871 13.673 -35.857 1.00 95.44 486 THR A CA 1
ATOM 3767 C C . THR A 1 486 ? 35.658 12.258 -35.320 1.00 95.44 486 THR A C 1
ATOM 3769 O O . THR A 1 486 ? 34.519 11.819 -35.134 1.00 95.44 486 THR A O 1
ATOM 3772 N N . LYS A 1 487 ? 36.756 11.543 -35.040 1.00 96.25 487 LYS A N 1
ATOM 3773 C CA . LYS A 1 487 ? 36.700 10.237 -34.369 1.00 96.25 487 LYS A CA 1
ATOM 3774 C C . LYS A 1 487 ? 36.084 10.392 -32.978 1.00 96.25 487 LYS A C 1
ATOM 3776 O O . LYS A 1 487 ? 36.395 11.342 -32.263 1.00 96.25 487 LYS A O 1
ATOM 3781 N N . ILE A 1 488 ? 35.232 9.443 -32.628 1.00 97.56 488 ILE A N 1
ATOM 3782 C CA . ILE A 1 488 ? 34.616 9.287 -31.312 1.00 97.56 488 ILE A CA 1
ATOM 3783 C C . ILE A 1 488 ? 35.035 7.932 -30.741 1.00 97.56 488 ILE A C 1
ATOM 3785 O O . ILE A 1 488 ? 35.690 7.140 -31.422 1.00 97.56 488 ILE A O 1
ATOM 3789 N N . LYS A 1 489 ? 34.650 7.640 -29.506 1.00 98.25 489 LYS A N 1
ATOM 3790 C CA . LYS A 1 489 ? 34.683 6.281 -28.973 1.00 98.25 489 LYS A CA 1
ATOM 3791 C C . LYS A 1 489 ? 33.358 5.575 -29.238 1.00 98.25 489 LYS A C 1
ATOM 3793 O O . LYS A 1 489 ? 32.313 6.218 -29.352 1.00 98.25 489 LYS A O 1
ATOM 3798 N N . VAL A 1 490 ? 33.368 4.245 -29.262 1.00 98.44 490 VAL A N 1
ATOM 3799 C CA . VAL A 1 490 ? 32.131 3.447 -29.320 1.00 98.44 490 VAL A CA 1
ATOM 3800 C C . VAL A 1 490 ? 31.156 3.845 -28.211 1.00 98.44 490 VAL A C 1
ATOM 3802 O O . VAL A 1 490 ? 29.967 4.009 -28.489 1.00 98.44 490 VAL A O 1
ATOM 3805 N N . ARG A 1 491 ? 31.637 4.077 -26.980 1.00 98.44 491 ARG A N 1
ATOM 3806 C CA . ARG A 1 491 ? 30.771 4.504 -25.865 1.00 98.44 491 ARG A CA 1
ATOM 3807 C C . ARG A 1 491 ? 29.985 5.777 -26.174 1.00 98.44 491 ARG A C 1
ATOM 3809 O O . ARG A 1 491 ? 28.815 5.854 -25.820 1.00 98.44 491 ARG A O 1
ATOM 3816 N N . ASP A 1 492 ? 30.581 6.726 -26.897 1.00 98.19 492 ASP A N 1
ATOM 3817 C CA . ASP A 1 492 ? 29.924 7.991 -27.235 1.00 98.19 492 ASP A CA 1
ATOM 3818 C C . ASP A 1 492 ? 28.715 7.735 -28.146 1.00 98.19 492 ASP A C 1
ATOM 3820 O O . ASP A 1 492 ? 27.699 8.420 -28.052 1.00 98.19 492 ASP A O 1
ATOM 3824 N N . ARG A 1 493 ? 28.784 6.706 -29.006 1.00 97.81 493 ARG A N 1
ATOM 3825 C CA . ARG A 1 493 ? 27.648 6.256 -29.818 1.00 97.81 493 ARG A CA 1
ATOM 3826 C C . ARG A 1 493 ? 26.634 5.483 -28.979 1.00 97.81 493 ARG A C 1
ATOM 3828 O O . ARG A 1 493 ? 25.452 5.814 -29.035 1.00 97.81 493 ARG A O 1
ATOM 3835 N N . VAL A 1 494 ? 27.071 4.487 -28.210 1.00 98.31 494 VAL A N 1
ATOM 3836 C CA . VAL A 1 494 ? 26.167 3.609 -27.442 1.00 98.31 494 VAL A CA 1
ATOM 3837 C C . VAL A 1 494 ? 25.364 4.396 -26.403 1.00 98.31 494 VAL A C 1
ATOM 3839 O O . VAL A 1 494 ? 24.166 4.164 -26.246 1.00 98.31 494 VAL A O 1
ATOM 3842 N N . GLN A 1 495 ? 25.959 5.412 -25.775 1.00 98.25 495 GLN A N 1
ATOM 3843 C CA . GLN A 1 495 ? 25.263 6.289 -24.829 1.00 98.25 495 GLN A CA 1
ATOM 3844 C C . GLN A 1 495 ? 24.055 7.000 -25.451 1.00 98.25 495 GLN A C 1
ATOM 3846 O O . GLN A 1 495 ? 23.042 7.182 -24.779 1.00 98.25 495 GLN A O 1
ATOM 3851 N N . THR A 1 496 ? 24.097 7.324 -26.748 1.00 97.81 496 THR A N 1
ATOM 3852 C CA . THR A 1 496 ? 22.940 7.912 -27.452 1.00 97.81 496 THR A CA 1
ATOM 3853 C C . THR A 1 496 ? 21.779 6.931 -27.646 1.00 97.81 496 THR A C 1
ATOM 3855 O O . THR A 1 496 ? 20.667 7.361 -27.947 1.00 97.81 496 THR A O 1
ATOM 3858 N N . TRP A 1 497 ? 22.018 5.625 -27.493 1.00 98.25 497 TRP A N 1
ATOM 3859 C CA . TRP A 1 497 ? 20.986 4.583 -27.472 1.00 98.25 497 TRP A CA 1
ATOM 3860 C C . TRP A 1 497 ? 20.518 4.298 -26.042 1.00 98.25 497 TRP A C 1
ATOM 3862 O O . TRP A 1 497 ? 19.322 4.145 -25.804 1.00 98.25 497 TRP A O 1
ATOM 3872 N N . ARG A 1 498 ? 21.462 4.255 -25.091 1.00 98.25 498 ARG A N 1
ATOM 3873 C CA . ARG A 1 498 ? 21.222 3.841 -23.704 1.00 98.25 498 ARG A CA 1
ATOM 3874 C C . ARG A 1 498 ? 20.575 4.917 -22.836 1.00 98.25 498 ARG A C 1
ATOM 3876 O O . ARG A 1 498 ? 19.610 4.620 -22.138 1.00 98.25 498 ARG A O 1
ATOM 3883 N N . LEU A 1 499 ? 21.104 6.142 -22.840 1.00 97.19 499 LEU A N 1
ATOM 3884 C CA . LEU A 1 499 ? 20.681 7.188 -21.898 1.00 97.19 499 LEU A CA 1
ATOM 3885 C C . LEU A 1 499 ? 19.179 7.523 -21.985 1.00 97.19 499 LEU A C 1
ATOM 3887 O O . LEU A 1 499 ? 18.555 7.606 -20.926 1.00 97.19 499 LEU A O 1
ATOM 3891 N N . PRO A 1 500 ? 18.549 7.605 -23.180 1.00 98.44 500 PRO A N 1
ATOM 3892 C CA . PRO A 1 500 ? 17.112 7.867 -23.265 1.00 98.44 500 PRO A CA 1
ATOM 3893 C C . PRO A 1 500 ? 16.231 6.801 -22.596 1.00 98.44 500 PRO A C 1
ATOM 3895 O O . PRO A 1 500 ? 15.084 7.097 -22.273 1.00 98.44 500 PRO A O 1
ATOM 3898 N N . LEU A 1 501 ? 16.729 5.576 -22.360 1.00 98.12 501 LEU A N 1
ATOM 3899 C CA . LEU A 1 501 ? 15.955 4.540 -21.664 1.00 98.12 501 LEU A CA 1
ATOM 3900 C C . LEU A 1 501 ? 15.665 4.919 -20.205 1.00 98.12 501 LEU A C 1
ATOM 3902 O O . LEU A 1 501 ? 14.573 4.631 -19.722 1.00 98.12 501 LEU A O 1
ATOM 3906 N N . ASN A 1 502 ? 16.591 5.606 -19.523 1.00 96.81 502 ASN A N 1
ATOM 3907 C CA . ASN A 1 502 ? 16.354 6.112 -18.165 1.00 96.81 502 ASN A CA 1
ATOM 3908 C C . ASN A 1 502 ? 15.279 7.199 -18.164 1.00 96.81 502 ASN A C 1
ATOM 3910 O O . ASN A 1 502 ? 14.381 7.176 -17.325 1.00 96.81 502 ASN A O 1
ATOM 3914 N N . ASP A 1 503 ? 15.319 8.100 -19.146 1.00 97.31 503 ASP A N 1
ATOM 3915 C CA . ASP A 1 503 ? 14.280 9.115 -19.298 1.00 97.31 503 ASP A CA 1
ATOM 3916 C C . ASP A 1 503 ? 12.918 8.468 -19.585 1.00 97.31 503 ASP A C 1
ATOM 3918 O O . ASP A 1 503 ? 11.896 8.932 -19.095 1.00 97.31 503 ASP A O 1
ATOM 3922 N N . HIS A 1 504 ? 12.876 7.380 -20.361 1.00 98.44 504 HIS A N 1
ATOM 3923 C CA . HIS A 1 504 ? 11.640 6.631 -20.605 1.00 98.44 504 HIS A CA 1
ATOM 3924 C C . HIS A 1 504 ? 11.128 5.924 -19.348 1.00 98.44 504 HIS A C 1
ATOM 3926 O O . HIS A 1 504 ? 9.921 5.902 -19.126 1.00 98.44 504 HIS A O 1
ATOM 3932 N N . LEU A 1 505 ? 12.008 5.383 -18.503 1.00 98.00 505 LEU A N 1
ATOM 3933 C CA . LEU A 1 505 ? 11.620 4.829 -17.201 1.00 98.00 505 LEU A CA 1
ATOM 3934 C C . LEU A 1 505 ? 11.034 5.913 -16.283 1.00 98.00 505 LEU A C 1
ATOM 3936 O O . LEU A 1 505 ? 10.003 5.680 -15.651 1.00 98.00 505 LEU A O 1
ATOM 3940 N N . ALA A 1 506 ? 11.637 7.106 -16.261 1.00 97.19 506 ALA A N 1
ATOM 3941 C CA . ALA A 1 506 ? 11.114 8.255 -15.524 1.00 97.19 506 ALA A CA 1
ATOM 3942 C C . ALA A 1 506 ? 9.748 8.705 -16.070 1.00 97.19 506 ALA A C 1
ATOM 3944 O O . ALA A 1 506 ? 8.785 8.777 -15.310 1.00 97.19 506 ALA A O 1
ATOM 3945 N N . ARG A 1 507 ? 9.623 8.884 -17.395 1.00 98.25 507 ARG A N 1
ATOM 3946 C CA . ARG A 1 507 ? 8.351 9.212 -18.067 1.00 98.25 507 ARG A CA 1
ATOM 3947 C C . ARG A 1 507 ? 7.260 8.203 -17.738 1.00 98.25 507 ARG A C 1
ATOM 3949 O O . ARG A 1 507 ? 6.138 8.602 -17.444 1.00 98.25 507 ARG A O 1
ATOM 3956 N N . LEU A 1 508 ? 7.585 6.907 -17.765 1.00 97.88 508 LEU A N 1
ATOM 3957 C CA . LEU A 1 508 ? 6.640 5.864 -17.389 1.00 97.88 508 LEU A CA 1
ATOM 3958 C C . LEU A 1 508 ? 6.207 6.051 -15.932 1.00 97.88 508 LEU A C 1
ATOM 3960 O O . LEU A 1 508 ? 5.019 6.158 -15.664 1.00 97.88 508 LEU A O 1
ATOM 3964 N N . SER A 1 509 ? 7.144 6.175 -14.991 1.00 95.88 509 SER A N 1
ATOM 3965 C CA . SER A 1 509 ? 6.806 6.403 -13.579 1.00 95.88 509 SER A CA 1
ATOM 3966 C C . SER A 1 509 ? 5.904 7.626 -13.371 1.00 95.88 509 SER A C 1
ATOM 3968 O O . SER A 1 509 ? 4.994 7.583 -12.545 1.00 95.88 509 SER A O 1
ATOM 3970 N N . GLU A 1 510 ? 6.143 8.706 -14.112 1.00 96.94 510 GLU A N 1
ATOM 3971 C CA . GLU A 1 510 ? 5.371 9.943 -14.025 1.00 96.94 510 GLU A CA 1
ATOM 3972 C C . GLU A 1 510 ? 3.968 9.819 -14.629 1.00 96.94 510 GLU A C 1
ATOM 3974 O O . GLU A 1 510 ? 3.035 10.413 -14.088 1.00 96.94 510 GLU A O 1
ATOM 3979 N N . LEU A 1 511 ? 3.797 9.085 -15.737 1.00 96.94 511 LEU A N 1
ATOM 3980 C CA . LEU A 1 511 ? 2.509 8.960 -16.435 1.00 96.94 511 LEU A CA 1
ATOM 3981 C C . LEU A 1 511 ? 1.572 7.930 -15.807 1.00 96.94 511 LEU A C 1
ATOM 3983 O O . LEU A 1 511 ? 0.355 8.076 -15.918 1.00 96.94 511 LEU A O 1
ATOM 3987 N N . ARG A 1 512 ? 2.109 6.906 -15.125 1.00 96.12 512 ARG A N 1
ATOM 3988 C CA . ARG A 1 512 ? 1.315 5.792 -14.574 1.00 96.12 512 ARG A CA 1
ATOM 3989 C C . ARG A 1 512 ? 0.082 6.253 -13.785 1.00 96.12 512 ARG A C 1
ATOM 3991 O O . ARG A 1 512 ? -1.009 5.814 -14.138 1.00 96.12 512 ARG A O 1
ATOM 3998 N N . PRO A 1 513 ? 0.163 7.204 -12.831 1.00 92.81 513 PRO A N 1
ATOM 3999 C CA . PRO A 1 513 ? -1.015 7.647 -12.076 1.00 92.81 513 PRO A CA 1
ATOM 4000 C C . PRO A 1 513 ? -2.127 8.291 -12.923 1.00 92.81 513 PRO A C 1
ATOM 4002 O O . PRO A 1 513 ? -3.269 8.359 -12.477 1.00 92.81 513 PRO A O 1
ATOM 4005 N N . ARG A 1 514 ? -1.819 8.786 -14.133 1.00 95.00 514 ARG A N 1
ATOM 4006 C CA . ARG A 1 514 ? -2.788 9.461 -15.017 1.00 95.00 514 ARG A CA 1
ATOM 4007 C C . ARG A 1 514 ? -3.583 8.504 -15.905 1.00 95.00 514 ARG A C 1
ATOM 4009 O O . ARG A 1 514 ? -4.654 8.893 -16.382 1.00 95.00 514 ARG A O 1
ATOM 4016 N N . VAL A 1 515 ? -3.096 7.278 -16.097 1.00 96.50 515 VAL A N 1
ATOM 4017 C CA . VAL A 1 515 ? -3.708 6.259 -16.968 1.00 96.50 515 VAL A CA 1
ATOM 4018 C C . VAL A 1 515 ? -4.068 4.967 -16.225 1.00 96.50 515 VAL A C 1
ATOM 4020 O O . VAL A 1 515 ? -5.065 4.334 -16.553 1.00 96.50 515 VAL A O 1
ATOM 4023 N N . GLU A 1 516 ? -3.335 4.606 -15.169 1.00 97.69 516 GLU A N 1
ATOM 4024 C CA . GLU A 1 516 ? -3.601 3.442 -14.308 1.00 97.69 516 GLU A CA 1
ATOM 4025 C C . GLU A 1 516 ? -4.621 3.806 -13.217 1.00 97.69 516 GLU A C 1
ATOM 4027 O O . GLU A 1 516 ? -4.353 3.722 -12.017 1.00 97.69 516 GLU A O 1
ATOM 4032 N N . LYS A 1 517 ? -5.803 4.261 -13.645 1.00 97.12 517 LYS A N 1
ATOM 4033 C CA . LYS A 1 517 ? -6.876 4.764 -12.778 1.00 97.12 517 LYS A CA 1
ATOM 4034 C C . LYS A 1 517 ? -8.191 4.034 -13.028 1.00 97.12 517 LYS A C 1
ATOM 4036 O O . LYS A 1 517 ? -8.472 3.607 -14.144 1.00 97.12 517 LYS A O 1
ATOM 4041 N N . VAL A 1 518 ? -9.005 3.887 -11.987 1.00 97.12 518 VAL A N 1
ATOM 4042 C CA . VAL A 1 518 ? -10.280 3.161 -12.070 1.00 97.12 518 VAL A CA 1
ATOM 4043 C C . VAL A 1 518 ? -11.301 3.925 -12.926 1.00 97.12 518 VAL A C 1
ATOM 4045 O O . VAL A 1 518 ? -11.374 5.158 -12.862 1.00 97.12 518 VAL A O 1
ATOM 4048 N N . GLN A 1 519 ? -12.126 3.218 -13.701 1.00 97.50 519 GLN A N 1
ATOM 4049 C CA . GLN A 1 519 ? -13.248 3.799 -14.442 1.00 97.50 519 GLN A CA 1
ATOM 4050 C C . GLN A 1 519 ? -14.573 3.329 -13.841 1.00 97.50 519 GLN A C 1
ATOM 4052 O O . GLN A 1 519 ? -15.044 2.239 -14.135 1.00 97.50 519 GLN A O 1
ATOM 4057 N N . ILE A 1 520 ? -15.189 4.176 -13.011 1.00 95.81 520 ILE A N 1
ATOM 4058 C CA . ILE A 1 520 ? -16.545 3.974 -12.484 1.00 95.81 520 ILE A CA 1
ATOM 4059 C C . ILE A 1 520 ? -17.332 5.274 -12.648 1.00 95.81 520 ILE A C 1
ATOM 4061 O O . ILE A 1 520 ? -16.993 6.309 -12.061 1.00 95.81 520 ILE A O 1
ATOM 4065 N N . GLY A 1 521 ? -18.384 5.227 -13.459 1.00 93.06 521 GLY A N 1
ATOM 4066 C CA . GLY A 1 521 ? -19.189 6.385 -13.826 1.00 93.06 521 GLY A CA 1
ATOM 4067 C C . GLY A 1 521 ? -20.682 6.115 -13.956 1.00 93.06 521 GLY A C 1
ATOM 4068 O O . GLY A 1 521 ? -21.462 7.065 -13.902 1.00 93.06 521 GLY A O 1
ATOM 4069 N N . GLY A 1 522 ? -21.101 4.859 -14.108 1.00 91.94 522 GLY A N 1
ATOM 4070 C CA . GLY A 1 522 ? -22.486 4.530 -14.434 1.00 91.94 522 GLY A CA 1
ATOM 4071 C C . GLY A 1 522 ? -22.875 5.017 -15.833 1.00 91.94 522 GLY A C 1
ATOM 4072 O O . GLY A 1 522 ? -22.021 5.384 -16.634 1.00 91.94 522 GLY A O 1
ATOM 4073 N N . ALA A 1 523 ? -24.169 5.016 -16.156 1.00 90.38 523 ALA A N 1
ATOM 4074 C CA . ALA A 1 523 ? -24.658 5.199 -17.529 1.00 90.38 523 ALA A CA 1
ATOM 4075 C C . ALA A 1 523 ? -24.101 6.437 -18.267 1.00 90.38 523 ALA A C 1
ATOM 4077 O O . ALA A 1 523 ? -23.768 6.329 -19.444 1.00 90.38 523 ALA A O 1
ATOM 4078 N N . SER A 1 524 ? -23.972 7.575 -17.577 1.00 92.38 524 SER A N 1
ATOM 4079 C CA . SER A 1 524 ? -23.543 8.864 -18.148 1.00 92.38 524 SER A CA 1
ATOM 4080 C C . SER A 1 524 ? -22.420 9.543 -17.351 1.00 92.38 524 SER A C 1
ATOM 4082 O O . SER A 1 524 ? -22.266 10.762 -17.393 1.00 92.38 524 SER A O 1
ATOM 4084 N N . GLY A 1 525 ? -21.666 8.785 -16.550 1.00 93.75 525 GLY A N 1
ATOM 4085 C CA . GLY A 1 525 ? -20.548 9.336 -15.774 1.00 93.75 525 GLY A CA 1
ATOM 4086 C C . GLY A 1 525 ? -20.949 10.151 -14.533 1.00 93.75 525 GLY A C 1
ATOM 4087 O O . GLY A 1 525 ? -20.110 10.861 -13.969 1.00 93.75 525 GLY A O 1
ATOM 4088 N N . ASP A 1 526 ? -22.215 10.102 -14.105 1.00 92.06 526 ASP A N 1
ATOM 4089 C CA . ASP A 1 526 ? -22.746 10.839 -12.947 1.00 92.06 526 ASP A CA 1
ATOM 4090 C C . ASP A 1 526 ? -22.746 10.035 -11.636 1.00 92.06 526 ASP A C 1
ATOM 4092 O O . ASP A 1 526 ? -23.002 10.603 -10.576 1.00 92.06 526 ASP A O 1
ATOM 4096 N N . ARG A 1 527 ? -22.455 8.726 -11.701 1.00 92.50 527 ARG A N 1
ATOM 4097 C CA . ARG A 1 527 ? -22.472 7.777 -10.573 1.00 92.50 527 ARG A CA 1
ATOM 4098 C C . ARG A 1 527 ? -23.789 7.763 -9.784 1.00 92.50 527 ARG A C 1
ATOM 4100 O O . ARG A 1 527 ? -23.832 7.233 -8.674 1.00 92.50 527 ARG A O 1
ATOM 4107 N N . LYS A 1 528 ? -24.893 8.281 -10.337 1.00 89.81 528 LYS A N 1
ATOM 4108 C CA . LYS A 1 528 ? -26.152 8.479 -9.597 1.00 89.81 528 LYS A CA 1
ATOM 4109 C C . LYS A 1 528 ? -26.734 7.173 -9.065 1.00 89.81 528 LYS A C 1
ATOM 4111 O O . LYS A 1 528 ? -27.306 7.146 -7.978 1.00 89.81 528 LYS A O 1
ATOM 4116 N N . ALA A 1 529 ? -26.545 6.081 -9.802 1.00 85.50 529 ALA A N 1
ATOM 4117 C CA . ALA A 1 529 ? -26.989 4.750 -9.403 1.00 85.50 529 ALA A CA 1
ATOM 4118 C C . ALA A 1 529 ? -26.271 4.198 -8.152 1.00 85.50 529 ALA A C 1
ATOM 4120 O O . ALA A 1 529 ? -26.790 3.277 -7.527 1.00 85.50 529 ALA A O 1
ATOM 4121 N N . LEU A 1 530 ? -25.121 4.770 -7.769 1.00 84.19 530 LEU A N 1
ATOM 4122 C CA . LEU A 1 530 ? -24.378 4.436 -6.545 1.00 84.19 530 LEU A CA 1
ATOM 4123 C C . LEU A 1 530 ? -24.772 5.331 -5.350 1.00 84.19 530 LEU A C 1
ATOM 4125 O O . LEU A 1 530 ? -24.320 5.115 -4.224 1.00 84.19 530 LEU A O 1
ATOM 4129 N N . GLY A 1 531 ? -25.633 6.331 -5.575 1.00 85.75 531 GLY A N 1
ATOM 4130 C CA . GLY A 1 531 ? -26.143 7.234 -4.545 1.00 85.75 531 GLY A CA 1
ATOM 4131 C C . GLY A 1 531 ? -25.049 8.041 -3.838 1.00 85.75 531 GLY A C 1
ATOM 4132 O O . GLY A 1 531 ? -24.001 8.344 -4.399 1.00 85.75 531 GLY A O 1
ATOM 4133 N N . GLN A 1 532 ? -25.285 8.376 -2.567 1.00 81.81 532 GLN A N 1
ATOM 4134 C CA . GLN A 1 532 ? -24.357 9.174 -1.746 1.00 81.81 532 GLN A CA 1
ATOM 4135 C C . GLN A 1 532 ? -23.029 8.459 -1.437 1.00 81.81 532 GLN A C 1
ATOM 4137 O O . GLN A 1 532 ? -22.098 9.084 -0.941 1.00 81.81 532 GLN A O 1
ATOM 4142 N N . LYS A 1 533 ? -22.935 7.151 -1.713 1.00 77.00 533 LYS A N 1
ATOM 4143 C CA . LYS A 1 533 ? -21.737 6.335 -1.466 1.00 77.00 533 LYS A CA 1
ATOM 4144 C C . LYS A 1 533 ? -20.789 6.289 -2.672 1.00 77.00 533 LYS A C 1
ATOM 4146 O O . LYS A 1 533 ? -19.747 5.652 -2.572 1.00 77.00 533 LYS A O 1
ATOM 4151 N N . ALA A 1 534 ? -21.124 6.954 -3.781 1.00 85.50 534 ALA A N 1
ATOM 4152 C CA . ALA A 1 534 ? -20.392 6.888 -5.046 1.00 85.50 534 ALA A CA 1
ATOM 4153 C C . ALA A 1 534 ? -18.870 7.062 -4.898 1.00 85.50 534 ALA A C 1
ATOM 4155 O O . ALA A 1 534 ? -18.123 6.165 -5.278 1.00 85.50 534 ALA A O 1
ATOM 4156 N N . ASP A 1 535 ? -18.406 8.165 -4.307 1.00 85.50 535 ASP A N 1
ATOM 4157 C CA . ASP A 1 535 ? -16.967 8.461 -4.217 1.00 85.50 535 ASP A CA 1
ATOM 4158 C C . ASP A 1 535 ? -16.216 7.450 -3.353 1.00 85.50 535 ASP A C 1
ATOM 4160 O O . ASP A 1 535 ? -15.101 7.043 -3.678 1.00 85.50 535 ASP A O 1
ATOM 4164 N N . ARG A 1 536 ? -16.864 6.971 -2.288 1.00 81.56 536 ARG A N 1
ATOM 4165 C CA . ARG A 1 536 ? -16.318 5.914 -1.441 1.00 81.56 536 ARG A CA 1
ATOM 4166 C C . ARG A 1 536 ? -16.201 4.595 -2.202 1.00 81.56 536 ARG A C 1
ATOM 4168 O O . ARG A 1 536 ? -15.149 3.974 -2.143 1.00 81.56 536 ARG A O 1
ATOM 4175 N N . VAL A 1 537 ? -17.246 4.192 -2.926 1.00 84.44 537 VAL A N 1
ATOM 4176 C CA . VAL A 1 537 ? -17.236 2.966 -3.742 1.00 84.44 537 VAL A CA 1
ATOM 4177 C C . VAL A 1 537 ? -16.116 3.033 -4.780 1.00 84.44 537 VAL A C 1
ATOM 4179 O O . VAL A 1 537 ? -15.373 2.072 -4.941 1.00 84.44 537 VAL A O 1
ATOM 4182 N N . VAL A 1 538 ? -15.929 4.181 -5.436 1.00 89.69 538 VAL A N 1
ATOM 4183 C CA . VAL A 1 538 ? -14.822 4.370 -6.385 1.00 89.69 538 VAL A CA 1
ATOM 4184 C C . VAL A 1 538 ? -13.461 4.265 -5.699 1.00 89.69 538 VAL A C 1
ATOM 4186 O O . VAL A 1 538 ? -12.578 3.594 -6.228 1.00 89.69 538 VAL A O 1
ATOM 4189 N N . ALA A 1 539 ? -13.282 4.886 -4.531 1.00 86.75 539 ALA A N 1
ATOM 4190 C CA . ALA A 1 539 ? -12.032 4.809 -3.780 1.00 86.75 539 ALA A CA 1
ATOM 4191 C C . ALA A 1 539 ? -11.714 3.381 -3.303 1.00 86.75 539 ALA A C 1
ATOM 4193 O O . ALA A 1 539 ? -10.568 2.946 -3.400 1.00 86.75 539 ALA A O 1
ATOM 4194 N N . GLU A 1 540 ? -12.717 2.635 -2.833 1.00 83.50 540 GLU A N 1
ATOM 4195 C CA . GLU A 1 540 ? -12.555 1.248 -2.382 1.00 83.50 540 GLU A CA 1
ATOM 4196 C C . GLU A 1 540 ? -12.262 0.299 -3.551 1.00 83.50 540 GLU A C 1
ATOM 4198 O O . GLU A 1 540 ? -11.327 -0.495 -3.459 1.00 83.50 540 GLU A O 1
ATOM 4203 N N . ILE A 1 541 ? -12.968 0.431 -4.682 1.00 87.69 541 ILE A N 1
ATOM 4204 C CA . ILE A 1 541 ? -12.668 -0.342 -5.899 1.00 87.69 541 ILE A CA 1
ATOM 4205 C C . ILE A 1 541 ? -11.257 -0.014 -6.401 1.00 87.69 541 ILE A C 1
ATOM 4207 O O . ILE A 1 541 ? -10.502 -0.921 -6.745 1.00 87.69 541 ILE A O 1
ATOM 4211 N N . ALA A 1 542 ? -10.869 1.265 -6.421 1.00 89.31 542 ALA A N 1
ATOM 4212 C CA . ALA A 1 542 ? -9.524 1.677 -6.816 1.00 89.31 542 ALA A CA 1
ATOM 4213 C C . ALA A 1 542 ? -8.451 1.032 -5.925 1.00 89.31 542 ALA A C 1
ATOM 4215 O O . ALA A 1 542 ? -7.484 0.465 -6.436 1.00 89.31 542 ALA A O 1
ATOM 4216 N N . ALA A 1 543 ? -8.646 1.059 -4.603 1.00 84.88 543 ALA A N 1
ATOM 4217 C CA . ALA A 1 543 ? -7.738 0.437 -3.647 1.00 84.88 543 ALA A CA 1
ATOM 4218 C C . ALA A 1 543 ? -7.649 -1.086 -3.838 1.00 84.88 543 ALA A C 1
ATOM 4220 O O . ALA A 1 543 ? -6.541 -1.615 -3.953 1.00 84.88 543 ALA A O 1
ATOM 4221 N N . ALA A 1 544 ? -8.791 -1.775 -3.942 1.00 84.56 544 ALA A N 1
ATOM 4222 C CA . ALA A 1 544 ? -8.854 -3.223 -4.150 1.00 84.56 544 ALA A CA 1
ATOM 4223 C C . ALA A 1 544 ? -8.152 -3.643 -5.449 1.00 84.56 544 ALA A C 1
ATOM 4225 O O . ALA A 1 544 ? -7.373 -4.596 -5.477 1.00 84.56 544 ALA A O 1
ATOM 4226 N N . LEU A 1 545 ? -8.357 -2.874 -6.519 1.00 90.00 545 LEU A N 1
ATOM 4227 C CA . LEU A 1 545 ? -7.744 -3.129 -7.816 1.00 90.00 545 LEU A CA 1
ATOM 4228 C C . LEU A 1 545 ? -6.317 -2.595 -7.936 1.00 90.00 545 LEU A C 1
ATOM 4230 O O . LEU A 1 545 ? -5.698 -2.842 -8.966 1.00 90.00 545 LEU A O 1
ATOM 4234 N N . ARG A 1 546 ? -5.769 -1.902 -6.926 1.00 91.69 546 ARG A N 1
ATOM 4235 C CA . ARG A 1 546 ? -4.474 -1.192 -6.976 1.00 91.69 546 ARG A CA 1
ATOM 4236 C C . ARG A 1 546 ? -4.366 -0.279 -8.208 1.00 91.69 546 ARG A C 1
ATOM 4238 O O . ARG A 1 546 ? -3.414 -0.379 -8.987 1.00 91.69 546 ARG A O 1
ATOM 4245 N N . LEU A 1 547 ? -5.375 0.567 -8.386 1.00 94.06 547 LEU A N 1
ATOM 4246 C CA . LEU A 1 547 ? -5.451 1.636 -9.381 1.00 94.06 547 LEU A CA 1
ATOM 4247 C C . LEU A 1 547 ? -5.639 2.983 -8.670 1.00 94.06 547 LEU A C 1
ATOM 4249 O O . LEU A 1 547 ? -6.061 3.035 -7.515 1.00 94.06 547 LEU A O 1
ATOM 4253 N N . ALA A 1 548 ? -5.349 4.089 -9.352 1.00 92.94 548 ALA A N 1
ATOM 4254 C CA . ALA A 1 548 ? -5.645 5.415 -8.821 1.00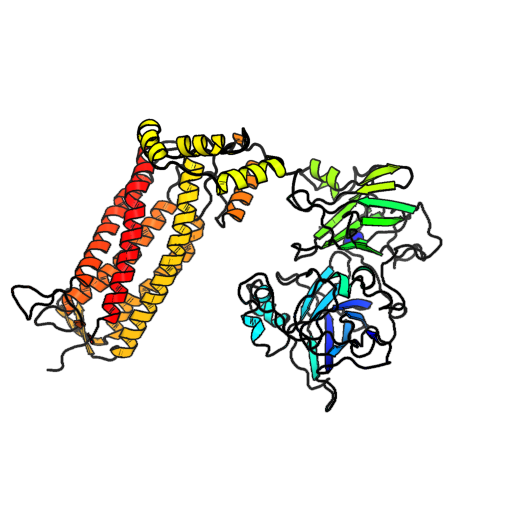 92.94 548 ALA A CA 1
ATOM 4255 C C . ALA A 1 548 ? -7.172 5.674 -8.783 1.00 92.94 548 ALA A C 1
ATOM 4257 O O . ALA A 1 548 ? -7.882 5.302 -9.727 1.00 92.94 548 ALA A O 1
ATOM 4258 N N . PRO A 1 549 ? -7.702 6.308 -7.719 1.00 90.56 549 PRO A N 1
ATOM 4259 C CA . PRO A 1 549 ? -9.098 6.731 -7.674 1.00 90.56 549 PRO A CA 1
ATOM 4260 C C . PRO A 1 549 ? -9.345 7.889 -8.647 1.00 90.56 549 PRO A C 1
ATOM 4262 O O . PRO A 1 549 ? -8.413 8.568 -9.082 1.00 90.56 549 PRO A O 1
ATOM 4265 N N . THR A 1 550 ? -10.612 8.124 -8.988 1.00 92.69 550 THR A N 1
ATOM 4266 C CA . THR A 1 550 ? -10.997 9.203 -9.904 1.00 92.69 550 THR A CA 1
ATOM 4267 C C . THR A 1 550 ? -12.071 10.099 -9.308 1.00 92.69 550 THR A C 1
ATOM 4269 O O . THR A 1 550 ? -13.128 9.626 -8.887 1.00 92.69 550 THR A O 1
ATOM 4272 N N . ASP A 1 551 ? -11.840 11.411 -9.348 1.00 87.00 551 ASP A N 1
ATOM 4273 C CA . ASP A 1 551 ? -12.831 12.406 -8.916 1.00 87.00 551 ASP A CA 1
ATOM 4274 C C . ASP A 1 551 ? -14.053 12.411 -9.846 1.00 87.00 551 ASP A C 1
ATOM 4276 O O . ASP A 1 551 ? -15.190 12.593 -9.418 1.00 87.00 551 ASP A O 1
ATOM 4280 N N . LYS A 1 552 ? -13.831 12.141 -11.138 1.00 90.69 552 LYS A N 1
ATOM 4281 C CA . LYS A 1 552 ? -14.865 12.062 -12.171 1.00 90.69 552 LYS A CA 1
ATOM 4282 C C . LYS A 1 552 ? -14.600 10.885 -13.106 1.00 90.69 552 LYS A C 1
ATOM 4284 O O . LYS A 1 552 ? -13.453 10.522 -13.356 1.00 90.69 552 LYS A O 1
ATOM 4289 N N . ALA A 1 553 ? -15.675 10.300 -13.632 1.00 93.94 553 ALA A N 1
ATOM 4290 C CA . ALA A 1 553 ? -15.588 9.323 -14.711 1.00 93.94 553 ALA A CA 1
ATOM 4291 C C . ALA A 1 553 ? -14.880 9.930 -15.932 1.00 93.94 553 ALA A C 1
ATOM 4293 O O . ALA A 1 553 ? -15.178 11.054 -16.327 1.00 93.94 553 ALA A O 1
ATOM 4294 N N . TRP A 1 554 ? -13.981 9.164 -16.538 1.00 96.56 554 TRP A N 1
ATOM 4295 C CA . TRP A 1 554 ? -13.149 9.554 -17.671 1.00 96.56 554 TRP A CA 1
ATOM 4296 C C . TRP A 1 554 ? -13.571 8.866 -18.981 1.00 96.56 554 TRP A C 1
ATOM 4298 O O . TRP A 1 554 ? -12.753 8.632 -19.873 1.00 96.56 554 TRP A O 1
ATOM 4308 N N . HIS A 1 555 ? -14.877 8.595 -19.129 1.00 96.44 555 HIS A N 1
ATOM 4309 C CA . HIS A 1 555 ? -15.465 7.962 -20.319 1.00 96.44 555 HIS A CA 1
ATOM 4310 C C . HIS A 1 555 ? -15.045 8.653 -21.624 1.00 96.44 555 HIS A C 1
ATOM 4312 O O . HIS A 1 555 ? -14.664 7.974 -22.573 1.00 96.44 555 HIS A O 1
ATOM 4318 N N . ALA A 1 556 ? -15.053 9.989 -21.638 1.00 96.19 556 ALA A N 1
ATOM 4319 C CA . ALA A 1 556 ? -14.710 10.818 -22.795 1.00 96.19 556 ALA A CA 1
ATOM 4320 C C . ALA A 1 556 ? -13.383 11.594 -22.634 1.00 96.19 556 ALA A C 1
ATOM 4322 O O . ALA A 1 556 ? -12.935 12.252 -23.569 1.00 96.19 556 ALA A O 1
ATOM 4323 N N . THR A 1 557 ? -12.720 11.528 -21.471 1.00 95.75 557 THR A N 1
ATOM 4324 C CA . THR A 1 557 ? -11.431 12.210 -21.225 1.00 95.75 557 THR A CA 1
ATOM 4325 C C . THR A 1 557 ? -10.278 11.222 -21.406 1.00 95.75 557 THR A C 1
ATOM 4327 O O . THR A 1 557 ? -9.903 10.502 -20.477 1.00 95.75 557 THR A O 1
ATOM 4330 N N . ARG A 1 558 ? -9.764 11.136 -22.639 1.00 96.75 558 ARG A N 1
ATOM 4331 C CA . ARG A 1 558 ? -8.813 10.091 -23.078 1.00 96.75 558 ARG A CA 1
ATOM 4332 C C . ARG A 1 558 ? -7.360 10.557 -23.154 1.00 96.75 558 ARG A C 1
ATOM 4334 O O . ARG A 1 558 ? -6.520 9.883 -23.746 1.00 96.75 558 ARG A O 1
ATOM 4341 N N . ASP A 1 559 ? -7.054 11.701 -22.553 1.00 96.44 559 ASP A N 1
ATOM 4342 C CA . ASP A 1 559 ? -5.726 12.317 -22.533 1.00 96.44 559 ASP A CA 1
ATOM 4343 C C . ASP A 1 559 ? -4.651 11.366 -21.984 1.00 96.44 559 ASP A C 1
ATOM 4345 O O . ASP A 1 559 ? -3.628 11.177 -22.636 1.00 96.44 559 ASP A O 1
ATOM 4349 N N . GLY A 1 560 ? -4.911 10.674 -20.869 1.00 96.69 560 GLY A N 1
ATOM 4350 C CA . GLY A 1 560 ? -3.968 9.696 -20.309 1.00 96.69 560 GLY A CA 1
ATOM 4351 C C . GLY A 1 560 ? -3.714 8.481 -21.216 1.00 96.69 560 GLY A C 1
ATOM 4352 O O . GLY A 1 560 ? -2.597 7.969 -21.272 1.00 96.69 560 GLY A O 1
ATOM 4353 N N . VAL A 1 561 ? -4.722 8.037 -21.975 1.00 97.88 561 VAL A N 1
ATOM 4354 C CA . VAL A 1 561 ? -4.582 6.920 -22.928 1.00 97.88 561 VAL A CA 1
ATOM 4355 C C . VAL A 1 561 ? -3.731 7.349 -24.129 1.00 97.88 561 VAL A C 1
ATOM 4357 O O . VAL A 1 561 ? -2.840 6.615 -24.563 1.00 97.88 561 VAL A O 1
ATOM 4360 N N . ALA A 1 562 ? -3.954 8.564 -24.635 1.00 98.19 562 ALA A N 1
ATOM 4361 C CA . ALA A 1 562 ? -3.139 9.145 -25.697 1.00 98.19 562 ALA A CA 1
ATOM 4362 C C . ALA A 1 562 ? -1.695 9.425 -25.238 1.00 98.19 562 ALA A C 1
ATOM 4364 O O . ALA A 1 562 ? -0.753 9.152 -25.984 1.00 98.19 562 ALA A O 1
ATOM 4365 N N . GLU A 1 563 ? -1.499 9.890 -23.999 1.00 98.44 563 GLU A N 1
ATOM 4366 C CA . GLU A 1 563 ? -0.174 10.072 -23.391 1.00 98.44 563 GLU A CA 1
ATOM 4367 C C . GLU A 1 563 ? 0.600 8.743 -23.343 1.00 98.44 563 GLU A C 1
ATOM 4369 O O . GLU A 1 563 ? 1.764 8.689 -23.753 1.00 98.44 563 GLU A O 1
ATOM 4374 N N . TYR A 1 564 ? -0.056 7.646 -22.940 1.00 98.69 564 TYR A N 1
ATOM 4375 C CA . TYR A 1 564 ? 0.546 6.308 -22.943 1.00 98.69 564 TYR A CA 1
ATOM 4376 C C . TYR A 1 564 ? 0.959 5.859 -24.353 1.00 98.69 564 TYR A C 1
ATOM 4378 O O . TYR A 1 564 ? 2.059 5.340 -24.550 1.00 98.69 564 TYR A O 1
ATOM 4386 N N . ALA A 1 565 ? 0.122 6.101 -25.366 1.00 98.62 565 ALA A N 1
ATOM 4387 C CA . ALA A 1 565 ? 0.470 5.818 -26.758 1.00 98.62 565 ALA A CA 1
ATOM 4388 C C . ALA A 1 565 ? 1.686 6.635 -27.237 1.00 98.62 565 ALA A C 1
ATOM 4390 O O . ALA A 1 565 ? 2.575 6.101 -27.909 1.00 98.62 565 ALA A O 1
ATOM 4391 N N . GLY A 1 566 ? 1.765 7.910 -26.845 1.00 98.75 566 GLY A N 1
ATOM 4392 C CA . GLY A 1 566 ? 2.931 8.759 -27.085 1.00 98.75 566 GLY A CA 1
ATOM 4393 C C . GLY A 1 566 ? 4.201 8.183 -26.456 1.00 98.75 566 GLY A C 1
ATOM 4394 O O . GLY A 1 566 ? 5.231 8.080 -27.125 1.00 98.75 566 GLY A O 1
ATOM 4395 N N . TYR A 1 567 ? 4.117 7.716 -25.209 1.00 98.75 567 TYR A N 1
ATOM 4396 C CA . TYR A 1 567 ? 5.214 7.022 -24.531 1.00 98.75 567 TYR A CA 1
ATOM 4397 C C . TYR A 1 567 ? 5.694 5.781 -25.306 1.00 98.75 567 TYR A C 1
ATOM 4399 O O . TYR A 1 567 ? 6.894 5.640 -25.558 1.00 98.75 567 TYR A O 1
ATOM 4407 N N . LEU A 1 568 ? 4.779 4.919 -25.764 1.00 98.88 568 LEU A N 1
ATOM 4408 C CA . LEU A 1 568 ? 5.122 3.739 -26.570 1.00 98.88 568 LEU A CA 1
ATOM 4409 C C . LEU A 1 568 ? 5.861 4.122 -27.863 1.00 98.88 568 LEU A C 1
ATOM 4411 O O . LEU A 1 568 ? 6.853 3.484 -28.238 1.00 98.88 568 LEU A O 1
ATOM 4415 N N . SER A 1 569 ? 5.422 5.194 -28.528 1.00 98.81 569 SER A N 1
ATOM 4416 C CA . SER A 1 569 ? 6.093 5.727 -29.716 1.00 98.81 569 SER A CA 1
ATOM 4417 C C . SER A 1 569 ? 7.484 6.283 -29.414 1.00 98.81 569 SER A C 1
ATOM 4419 O O . SER A 1 569 ? 8.389 6.111 -30.227 1.00 98.81 569 SER A O 1
ATOM 4421 N N . LEU A 1 570 ? 7.687 6.927 -28.264 1.00 98.88 570 LEU A N 1
ATOM 4422 C CA . LEU A 1 570 ? 8.998 7.444 -27.863 1.00 98.88 570 LEU A CA 1
ATOM 4423 C C . LEU A 1 570 ? 9.995 6.311 -27.589 1.00 98.88 570 LEU A C 1
ATOM 4425 O O . LEU A 1 570 ? 11.126 6.362 -28.075 1.00 98.88 570 LEU A O 1
ATOM 4429 N N . VAL A 1 571 ? 9.569 5.265 -26.872 1.00 98.88 571 VAL A N 1
ATOM 4430 C CA . VAL A 1 571 ? 10.407 4.087 -26.597 1.00 98.88 571 VAL A CA 1
ATOM 4431 C C . VAL A 1 571 ? 10.800 3.399 -27.900 1.00 98.88 571 VAL A C 1
ATOM 4433 O O . VAL A 1 571 ? 11.986 3.239 -28.189 1.00 98.88 571 VAL A O 1
ATOM 4436 N N . SER A 1 572 ? 9.812 3.025 -28.715 1.00 98.81 572 SER A N 1
ATOM 4437 C CA . SER A 1 572 ? 10.064 2.371 -30.003 1.00 98.81 572 SER A CA 1
ATOM 4438 C C . SER A 1 572 ? 10.883 3.257 -30.951 1.00 98.81 572 SER A C 1
ATOM 4440 O O . SER A 1 572 ? 11.781 2.745 -31.611 1.00 98.81 572 SER A O 1
ATOM 4442 N N . GLY A 1 573 ? 10.686 4.579 -30.945 1.00 98.75 573 GLY A N 1
ATOM 4443 C CA . GLY A 1 573 ? 11.497 5.550 -31.688 1.00 98.75 573 GLY A CA 1
ATOM 4444 C C . GLY A 1 573 ? 12.982 5.547 -31.308 1.00 98.75 573 GLY A C 1
ATOM 4445 O O . GLY A 1 573 ? 13.844 5.497 -32.189 1.00 98.75 573 GLY A O 1
ATOM 4446 N N . THR A 1 574 ? 13.304 5.530 -30.009 1.00 98.75 574 THR A N 1
ATOM 4447 C CA . THR A 1 574 ? 14.692 5.378 -29.529 1.00 98.75 574 THR A CA 1
ATOM 4448 C C . THR A 1 574 ? 15.320 4.080 -30.039 1.00 98.75 574 THR A C 1
ATOM 4450 O O . THR A 1 574 ? 16.466 4.082 -30.493 1.00 98.75 574 THR A O 1
ATOM 4453 N N . LEU A 1 575 ? 14.566 2.979 -30.026 1.00 98.81 575 LEU A N 1
ATOM 4454 C CA . LEU A 1 575 ? 15.048 1.689 -30.527 1.00 98.81 575 LEU A CA 1
ATOM 4455 C C . LEU A 1 575 ? 15.164 1.661 -32.055 1.00 98.81 575 LEU A C 1
ATOM 4457 O O . LEU A 1 575 ? 16.090 1.053 -32.584 1.00 98.81 575 LEU A O 1
ATOM 4461 N N . GLY A 1 576 ? 14.297 2.376 -32.772 1.00 98.81 576 GLY A N 1
ATOM 4462 C CA . GLY A 1 576 ? 14.411 2.582 -34.214 1.00 98.81 576 GLY A CA 1
ATOM 4463 C C . GLY A 1 576 ? 15.697 3.312 -34.592 1.00 98.81 576 GLY A C 1
ATOM 4464 O O . GLY A 1 576 ? 16.366 2.914 -35.540 1.00 98.81 576 GLY A O 1
ATOM 4465 N N . LYS A 1 577 ? 16.111 4.321 -33.813 1.00 98.56 577 LYS A N 1
ATOM 4466 C CA . LYS A 1 577 ? 17.411 4.989 -33.990 1.00 98.56 577 LYS A CA 1
ATOM 4467 C C . LYS A 1 577 ? 18.574 4.013 -33.807 1.00 98.56 577 LYS A C 1
ATOM 4469 O O . LYS A 1 577 ? 19.490 4.007 -34.626 1.00 98.56 577 LYS A O 1
ATOM 4474 N N . PHE A 1 578 ? 18.536 3.181 -32.764 1.00 98.75 578 PHE A N 1
ATOM 4475 C CA . PHE A 1 578 ? 19.525 2.115 -32.568 1.00 98.75 578 PHE A CA 1
ATOM 4476 C C . PHE A 1 578 ? 19.571 1.160 -33.772 1.00 98.75 578 PHE A C 1
ATOM 4478 O O . PHE A 1 578 ? 20.641 0.938 -34.333 1.00 98.75 578 PHE A O 1
ATOM 4485 N N . GLY A 1 579 ? 18.414 0.676 -34.233 1.00 98.44 579 GLY A N 1
ATOM 4486 C CA . GLY A 1 579 ? 18.314 -0.155 -35.435 1.00 98.44 579 GLY A CA 1
ATOM 4487 C C . GLY A 1 579 ? 18.884 0.523 -36.683 1.00 98.44 579 GLY A C 1
ATOM 4488 O O . GLY A 1 579 ? 19.657 -0.084 -37.418 1.00 98.44 579 GLY A O 1
ATOM 4489 N N . GLN A 1 580 ? 18.580 1.801 -36.904 1.00 98.56 580 GLN A N 1
ATOM 4490 C CA . GLN A 1 580 ? 19.086 2.554 -38.052 1.00 98.56 580 GLN A CA 1
ATOM 4491 C C . GLN A 1 580 ? 20.615 2.677 -38.045 1.00 98.56 580 GLN A C 1
ATOM 4493 O O . GLN A 1 580 ? 21.245 2.533 -39.096 1.00 98.56 580 GLN A O 1
ATOM 4498 N N . ASP A 1 581 ? 21.209 2.925 -36.878 1.00 98.25 581 ASP A N 1
ATOM 4499 C CA . ASP A 1 581 ? 22.663 2.977 -36.733 1.00 98.25 581 ASP A CA 1
ATOM 4500 C C . ASP A 1 581 ? 23.294 1.612 -37.010 1.00 98.25 581 ASP A C 1
ATOM 4502 O O . ASP A 1 581 ? 24.242 1.536 -37.788 1.00 98.25 581 ASP A O 1
ATOM 4506 N N . VAL A 1 582 ? 22.753 0.535 -36.428 1.00 97.44 582 VAL A N 1
ATOM 4507 C CA . VAL A 1 582 ? 23.250 -0.830 -36.659 1.00 97.44 582 VAL A CA 1
ATOM 4508 C C . VAL A 1 582 ? 23.164 -1.188 -38.142 1.00 97.44 582 VAL A C 1
ATOM 4510 O O . VAL A 1 582 ? 24.151 -1.648 -38.708 1.00 97.44 582 VAL A O 1
ATOM 4513 N N . ALA A 1 583 ? 22.038 -0.909 -38.803 1.00 95.75 583 ALA A N 1
ATOM 4514 C CA . ALA A 1 583 ? 21.867 -1.180 -40.229 1.00 95.75 583 ALA A CA 1
ATOM 4515 C C . ALA A 1 583 ? 22.947 -0.487 -41.083 1.00 95.75 583 ALA A C 1
ATOM 4517 O O . ALA A 1 583 ? 23.565 -1.129 -41.932 1.00 95.75 583 ALA A O 1
ATOM 4518 N N . LEU A 1 584 ? 23.236 0.792 -40.817 1.00 96.25 584 LEU A N 1
ATOM 4519 C CA . LEU A 1 584 ? 24.286 1.536 -41.524 1.00 96.25 584 LEU A CA 1
ATOM 4520 C C . LEU A 1 584 ? 25.690 1.017 -41.198 1.00 96.25 584 LEU A C 1
ATOM 4522 O O . LEU A 1 584 ? 26.526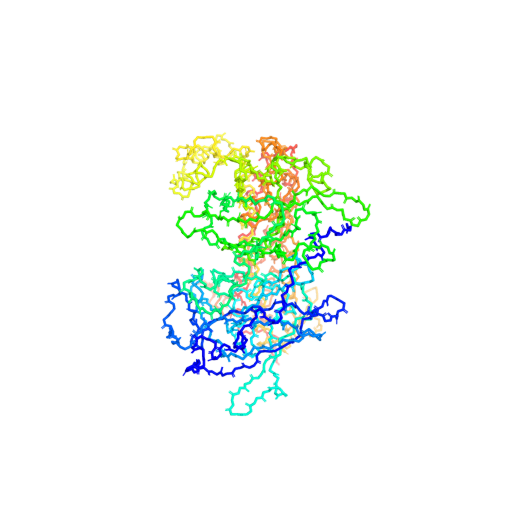 0.897 -42.089 1.00 96.25 584 LEU A O 1
ATOM 4526 N N . MET A 1 585 ? 25.960 0.692 -39.935 1.00 95.50 585 MET A N 1
ATOM 4527 C CA . MET A 1 585 ? 27.275 0.215 -39.502 1.00 95.50 585 MET A CA 1
ATOM 4528 C C . MET A 1 585 ? 27.589 -1.190 -40.035 1.00 95.50 585 MET A C 1
ATOM 4530 O O . MET A 1 585 ? 28.759 -1.502 -40.239 1.00 95.50 585 MET A O 1
ATOM 4534 N N . THR A 1 586 ? 26.571 -2.017 -40.308 1.00 93.00 586 THR A N 1
ATOM 4535 C CA . THR A 1 586 ? 26.740 -3.337 -40.951 1.00 93.00 586 THR A CA 1
ATOM 4536 C C . THR A 1 586 ? 26.958 -3.272 -42.465 1.00 93.00 586 THR A C 1
ATOM 4538 O O . THR A 1 586 ? 27.213 -4.300 -43.090 1.00 93.00 586 THR A O 1
ATOM 4541 N N . GLN A 1 587 ? 26.830 -2.095 -43.087 1.00 92.06 587 GLN A N 1
ATOM 4542 C CA . GLN A 1 587 ? 26.958 -1.956 -44.535 1.00 92.06 587 GLN A CA 1
ATOM 4543 C C . GLN A 1 587 ? 28.357 -2.379 -45.008 1.00 92.06 587 GLN A C 1
ATOM 4545 O O . GLN A 1 587 ? 29.365 -1.963 -44.437 1.00 92.06 587 GLN A O 1
ATOM 4550 N N . GLN A 1 588 ? 28.416 -3.163 -46.090 1.00 87.38 588 GLN A N 1
ATOM 4551 C CA . GLN A 1 588 ? 29.672 -3.550 -46.741 1.00 87.38 588 GLN A CA 1
ATOM 4552 C C . GLN A 1 588 ? 30.483 -2.306 -47.135 1.00 87.38 588 GLN A C 1
ATOM 4554 O O . GLN A 1 588 ? 29.936 -1.375 -47.731 1.00 87.38 588 GLN A O 1
ATOM 4559 N N . GLY A 1 589 ? 31.776 -2.287 -46.800 1.00 85.38 589 GLY A N 1
ATOM 4560 C CA . GLY A 1 589 ? 32.645 -1.119 -46.979 1.00 85.38 589 GLY A CA 1
ATOM 4561 C C . GLY A 1 589 ? 32.616 -0.108 -45.823 1.00 85.38 589 GLY A C 1
ATOM 4562 O O . GLY A 1 589 ? 33.429 0.814 -45.824 1.00 85.38 589 GLY A O 1
ATOM 4563 N N . ILE A 1 590 ? 31.718 -0.272 -44.842 1.00 89.81 590 ILE A N 1
ATOM 4564 C CA . ILE A 1 590 ? 31.764 0.420 -43.543 1.00 89.81 590 ILE A CA 1
ATOM 4565 C C . ILE A 1 590 ? 32.175 -0.577 -42.457 1.00 89.81 590 ILE A C 1
ATOM 4567 O O . ILE A 1 590 ? 33.206 -0.376 -41.827 1.00 89.81 590 ILE A O 1
ATOM 4571 N N . GLU A 1 591 ? 31.383 -1.639 -42.268 1.00 90.56 591 GLU A N 1
ATOM 4572 C CA . GLU A 1 591 ? 31.694 -2.799 -41.408 1.00 90.56 591 GLU A CA 1
ATOM 4573 C C . GLU A 1 591 ? 32.162 -2.434 -39.982 1.00 90.56 591 GLU A C 1
ATOM 4575 O O . GLU A 1 591 ? 32.957 -3.131 -39.359 1.00 90.56 591 GLU A O 1
ATOM 4580 N N . GLU A 1 592 ? 31.621 -1.339 -39.437 1.00 94.19 592 GLU A N 1
ATOM 4581 C CA . GLU A 1 592 ? 31.942 -0.826 -38.097 1.00 94.19 592 GLU A CA 1
ATOM 4582 C C . GLU A 1 592 ? 31.221 -1.591 -36.977 1.00 94.19 592 GLU A C 1
ATOM 4584 O O . GLU A 1 592 ? 31.482 -1.351 -35.799 1.00 94.19 592 GLU A O 1
ATOM 4589 N N . ILE A 1 593 ? 30.291 -2.487 -37.323 1.00 94.88 593 ILE A N 1
ATOM 4590 C CA . ILE A 1 593 ? 29.676 -3.452 -36.408 1.00 94.88 593 ILE A CA 1
ATOM 4591 C C . ILE A 1 593 ? 29.520 -4.803 -37.108 1.00 94.88 593 ILE A C 1
ATOM 4593 O O . ILE A 1 593 ? 29.096 -4.872 -38.262 1.00 94.88 593 ILE A O 1
ATOM 4597 N N . THR A 1 594 ? 29.837 -5.886 -36.402 1.00 91.38 594 THR A N 1
ATOM 4598 C CA . THR A 1 594 ? 29.639 -7.262 -36.875 1.00 91.38 594 THR A CA 1
ATOM 4599 C C . THR A 1 594 ? 28.725 -8.009 -35.915 1.00 91.38 594 THR A C 1
ATOM 4601 O O . THR A 1 594 ? 28.925 -7.953 -34.702 1.00 91.38 594 THR A O 1
ATOM 4604 N N . LEU A 1 595 ? 27.727 -8.705 -36.467 1.00 90.25 595 LEU A N 1
ATOM 4605 C CA . LEU A 1 595 ? 26.750 -9.484 -35.708 1.00 90.25 595 LEU A CA 1
ATOM 4606 C C . LEU A 1 595 ? 26.910 -10.991 -35.969 1.00 90.25 595 LEU A C 1
ATOM 4608 O O . LEU A 1 595 ? 27.040 -11.420 -37.128 1.00 90.25 595 LEU A O 1
ATOM 4612 N N . SER A 1 596 ? 26.823 -11.795 -34.911 1.00 82.94 596 SER A N 1
ATOM 4613 C CA . SER A 1 596 ? 26.655 -13.245 -34.984 1.00 82.94 596 SER A CA 1
ATOM 4614 C C . SER A 1 596 ? 25.191 -13.597 -35.272 1.00 82.94 596 SER A C 1
ATOM 4616 O O . SER A 1 596 ? 24.265 -12.972 -34.773 1.00 82.94 596 SER A O 1
ATOM 4618 N N . GLY A 1 597 ? 24.953 -14.602 -36.123 1.00 64.56 597 GLY A N 1
ATOM 4619 C CA . GLY A 1 597 ? 23.589 -15.058 -36.433 1.00 64.56 597 GLY A CA 1
ATOM 4620 C C . GLY A 1 597 ? 22.736 -14.042 -37.211 1.00 64.56 597 GLY A C 1
ATOM 4621 O O . GLY A 1 597 ? 21.802 -13.454 -36.677 1.00 64.56 597 GLY A O 1
ATOM 4622 N N . GLY A 1 598 ? 23.018 -13.878 -38.509 1.00 60.00 598 GLY A N 1
ATOM 4623 C CA . GLY A 1 598 ? 22.189 -13.104 -39.445 1.00 60.00 598 GLY A CA 1
ATOM 4624 C C . GLY A 1 598 ? 21.404 -13.999 -40.408 1.00 60.00 598 GLY A C 1
ATOM 4625 O O . GLY A 1 598 ? 21.819 -15.123 -40.692 1.00 60.00 598 GLY A O 1
ATOM 4626 N N . GLY A 1 599 ? 20.288 -13.496 -40.946 1.00 58.28 599 GLY A N 1
ATOM 4627 C CA . GLY A 1 599 ? 19.523 -14.195 -41.981 1.00 58.28 599 GLY A CA 1
ATOM 4628 C C . GLY A 1 599 ? 20.380 -14.405 -43.231 1.00 58.28 599 GLY A C 1
ATOM 4629 O O . GLY A 1 599 ? 20.707 -13.440 -43.925 1.00 58.28 599 GLY A O 1
ATOM 4630 N N . GLY A 1 600 ? 20.773 -15.653 -43.487 1.00 56.94 600 GLY A N 1
ATOM 4631 C CA . GLY A 1 600 ? 21.560 -16.023 -44.659 1.00 56.94 600 GLY A CA 1
ATOM 4632 C C . GLY A 1 600 ? 20.743 -15.897 -45.944 1.00 56.94 600 GLY A C 1
ATOM 4633 O O . GLY A 1 600 ? 19.550 -16.197 -45.974 1.00 56.94 600 GLY A O 1
ATOM 4634 N N . SER A 1 601 ? 21.382 -15.457 -47.027 1.00 56.84 601 SER A N 1
ATOM 4635 C CA . SER A 1 601 ? 20.774 -15.506 -48.357 1.00 56.84 601 SER A CA 1
ATOM 4636 C C . SER A 1 601 ? 20.995 -16.880 -48.985 1.00 56.84 601 SER A C 1
ATOM 4638 O O . SER A 1 601 ? 22.133 -17.324 -49.119 1.00 56.84 601 SER A O 1
ATOM 4640 N N . SER A 1 602 ? 19.921 -17.518 -49.456 1.00 59.16 602 SER A N 1
ATOM 4641 C CA . SER A 1 602 ? 19.995 -18.781 -50.209 1.00 59.16 602 SER A CA 1
ATOM 4642 C C . SER A 1 602 ? 20.776 -18.668 -51.527 1.00 59.16 602 SER A C 1
ATOM 4644 O O . SER A 1 602 ? 21.227 -19.680 -52.051 1.00 59.16 602 SER A O 1
ATOM 4646 N N . ALA A 1 603 ? 20.963 -17.451 -52.052 1.00 61.91 603 ALA A N 1
ATOM 4647 C CA . ALA A 1 603 ? 21.671 -17.188 -53.304 1.00 61.91 603 ALA A CA 1
ATOM 4648 C C . ALA A 1 603 ? 23.121 -16.703 -53.115 1.00 61.91 603 ALA A C 1
ATOM 4650 O O . ALA A 1 603 ? 23.918 -16.789 -54.046 1.00 61.91 603 ALA A O 1
ATOM 4651 N N . MET A 1 604 ? 23.479 -16.169 -51.939 1.00 61.69 604 MET A N 1
ATOM 4652 C CA . MET A 1 604 ? 24.793 -15.561 -51.686 1.00 61.69 604 MET A CA 1
ATOM 4653 C C . MET A 1 604 ? 25.304 -15.916 -50.280 1.00 61.69 604 MET A C 1
ATOM 4655 O O . MET A 1 604 ? 24.903 -15.267 -49.312 1.00 61.69 604 MET A O 1
ATOM 4659 N N . PRO A 1 605 ? 26.234 -16.885 -50.151 1.00 61.91 605 PRO A N 1
ATOM 4660 C CA . PRO A 1 605 ? 26.721 -17.377 -48.856 1.00 61.91 605 PRO A CA 1
ATOM 4661 C C . PRO A 1 605 ? 27.365 -16.317 -47.947 1.00 61.91 605 PRO A C 1
ATOM 4663 O O . PRO A 1 605 ? 27.381 -16.475 -46.732 1.00 61.91 605 PRO A O 1
ATOM 4666 N N . HIS A 1 606 ? 27.885 -15.228 -48.522 1.00 67.12 606 HIS A N 1
ATOM 4667 C CA . HIS A 1 606 ? 28.533 -14.132 -47.792 1.00 67.12 606 HIS A CA 1
ATOM 4668 C C . HIS A 1 606 ? 27.569 -12.988 -47.411 1.00 67.12 606 HIS A C 1
ATOM 4670 O O . HIS A 1 606 ? 27.974 -12.056 -46.720 1.00 67.12 606 HIS A O 1
ATOM 4676 N N . LYS A 1 607 ? 26.301 -13.024 -47.853 1.00 75.06 607 LYS A N 1
ATOM 4677 C CA . LYS A 1 607 ? 25.320 -11.959 -47.601 1.00 75.06 607 LYS A CA 1
ATOM 4678 C C . LYS A 1 607 ? 24.604 -12.190 -46.269 1.00 75.06 607 LYS A C 1
ATOM 4680 O O . LYS A 1 607 ? 23.792 -13.109 -46.153 1.00 75.06 607 LYS A O 1
ATOM 4685 N N . LYS A 1 608 ? 24.870 -11.313 -45.297 1.00 75.50 608 LYS A N 1
ATOM 4686 C CA . LYS A 1 608 ? 24.186 -11.253 -43.998 1.00 75.50 608 LYS A CA 1
ATOM 4687 C C . LYS A 1 608 ? 23.348 -9.977 -43.928 1.00 75.50 608 LYS A C 1
ATOM 4689 O O . LYS A 1 608 ? 23.906 -8.887 -43.961 1.00 75.50 608 LYS A O 1
ATOM 4694 N N . ASN A 1 609 ? 22.025 -10.110 -43.849 1.00 84.38 609 ASN A N 1
ATOM 4695 C CA . ASN A 1 609 ? 21.129 -8.953 -43.747 1.00 84.38 609 ASN A CA 1
ATOM 4696 C C . ASN A 1 609 ? 20.872 -8.602 -42.270 1.00 84.38 609 ASN A C 1
ATOM 4698 O O . ASN A 1 609 ? 20.609 -9.520 -41.482 1.00 84.38 609 ASN A O 1
ATOM 4702 N N . PRO A 1 610 ? 20.872 -7.313 -41.883 1.00 89.81 610 PRO A N 1
ATOM 4703 C CA . PRO A 1 610 ? 20.611 -6.878 -40.513 1.00 89.81 610 PRO A CA 1
ATOM 4704 C C . PRO A 1 610 ? 19.100 -6.853 -40.200 1.00 89.81 610 PRO A C 1
ATOM 4706 O O . PRO A 1 610 ? 18.551 -5.836 -39.787 1.00 89.81 610 PRO A O 1
ATOM 4709 N N . VAL A 1 611 ? 18.414 -7.990 -40.371 1.00 92.62 611 VAL A N 1
ATOM 4710 C CA . VAL A 1 611 ? 16.939 -8.103 -40.295 1.00 92.62 611 VAL A CA 1
ATOM 4711 C C . VAL A 1 611 ? 16.375 -7.593 -38.964 1.00 92.62 611 VAL A C 1
ATOM 4713 O O . VAL A 1 611 ? 15.336 -6.940 -38.933 1.00 92.62 611 VAL A O 1
ATOM 4716 N N . GLY A 1 612 ? 17.064 -7.856 -37.848 1.00 94.75 612 GLY A N 1
ATOM 4717 C CA . GLY A 1 612 ? 16.656 -7.332 -36.542 1.00 94.75 612 GLY A CA 1
ATOM 4718 C C . GLY A 1 612 ? 16.684 -5.803 -36.493 1.00 94.75 612 GLY A C 1
ATOM 4719 O O . GLY A 1 612 ? 15.765 -5.185 -35.963 1.00 94.75 612 GLY A O 1
ATOM 4720 N N . ALA A 1 613 ? 17.705 -5.188 -37.088 1.00 96.75 613 ALA A N 1
ATOM 4721 C CA . ALA A 1 613 ? 17.871 -3.741 -37.122 1.00 96.75 613 ALA A CA 1
ATOM 4722 C C . ALA A 1 613 ? 16.801 -3.072 -38.007 1.00 96.75 613 ALA A C 1
ATOM 4724 O O . ALA A 1 613 ? 16.188 -2.087 -37.599 1.00 96.75 613 ALA A O 1
ATOM 4725 N N . GLU A 1 614 ? 16.506 -3.664 -39.169 1.00 97.31 614 GLU A N 1
ATOM 4726 C CA . GLU A 1 614 ? 15.407 -3.251 -40.055 1.00 97.31 614 GLU A CA 1
ATOM 4727 C C . GLU A 1 614 ? 14.041 -3.359 -39.357 1.00 97.31 614 GLU A C 1
ATOM 4729 O O . GLU A 1 614 ? 13.196 -2.465 -39.469 1.00 97.31 614 GLU A O 1
ATOM 4734 N N . LEU A 1 615 ? 13.833 -4.427 -38.578 1.00 98.19 615 LEU A N 1
ATOM 4735 C CA . LEU A 1 615 ? 12.612 -4.619 -37.802 1.00 98.19 615 LEU A CA 1
ATOM 4736 C C . LEU A 1 615 ? 12.440 -3.535 -36.727 1.00 98.19 615 LEU A C 1
ATOM 4738 O O . LEU A 1 615 ? 11.330 -3.037 -36.560 1.00 98.19 615 LEU A O 1
ATOM 4742 N N . LEU A 1 616 ? 13.507 -3.121 -36.032 1.00 98.75 616 LEU A N 1
ATOM 4743 C CA . LEU A 1 616 ? 13.426 -2.016 -35.065 1.00 98.75 616 LEU A CA 1
ATOM 4744 C C . LEU A 1 616 ? 12.971 -0.707 -35.721 1.00 98.75 616 LEU A C 1
ATOM 4746 O O . LEU A 1 616 ? 12.108 -0.021 -35.175 1.00 98.75 616 LEU A O 1
ATOM 4750 N N . VAL A 1 617 ? 13.504 -0.382 -36.904 1.00 98.81 617 VAL A N 1
ATOM 4751 C CA . VAL A 1 617 ? 13.084 0.803 -37.674 1.00 98.81 617 VAL A CA 1
ATOM 4752 C C . VAL A 1 617 ? 11.617 0.684 -38.093 1.00 98.81 617 VAL A C 1
ATOM 4754 O O . VAL A 1 617 ? 10.851 1.634 -37.935 1.00 98.81 617 VAL A O 1
ATOM 4757 N N . THR A 1 618 ? 11.206 -0.498 -38.556 1.00 98.81 618 THR A N 1
ATOM 4758 C CA . THR A 1 618 ? 9.823 -0.772 -38.975 1.00 98.81 618 THR A CA 1
ATOM 4759 C C . THR A 1 618 ? 8.835 -0.579 -37.821 1.00 98.81 618 THR A C 1
ATOM 4761 O O . THR A 1 618 ? 7.832 0.115 -37.975 1.00 98.81 618 THR A O 1
ATOM 4764 N N . LEU A 1 619 ? 9.124 -1.145 -36.644 1.00 98.81 619 LEU A N 1
ATOM 4765 C CA . LEU A 1 619 ? 8.259 -1.036 -35.462 1.00 98.81 619 LEU A CA 1
ATOM 4766 C C . LEU A 1 619 ? 8.186 0.402 -34.928 1.00 98.81 619 LEU A C 1
ATOM 4768 O O . LEU A 1 619 ? 7.119 0.847 -34.507 1.00 98.81 619 LEU A O 1
ATOM 4772 N N . ALA A 1 620 ? 9.295 1.143 -34.987 1.00 98.81 620 ALA A N 1
ATOM 4773 C CA . ALA A 1 620 ? 9.327 2.559 -34.630 1.00 98.81 620 ALA A CA 1
ATOM 4774 C C . ALA A 1 620 ? 8.426 3.404 -35.543 1.00 98.81 620 ALA A C 1
ATOM 4776 O O . ALA A 1 620 ? 7.638 4.218 -35.064 1.00 98.81 620 ALA A O 1
ATOM 4777 N N . GLN A 1 621 ? 8.513 3.189 -36.859 1.00 98.69 621 GLN A N 1
ATOM 4778 C CA . GLN A 1 621 ? 7.682 3.888 -37.841 1.00 98.69 621 GLN A CA 1
ATOM 4779 C C . GLN A 1 621 ? 6.206 3.512 -37.710 1.00 98.69 621 GLN A C 1
ATOM 4781 O O . GLN A 1 621 ? 5.353 4.395 -37.771 1.00 98.69 621 GLN A O 1
ATOM 4786 N N . PHE A 1 622 ? 5.906 2.230 -37.473 1.00 98.75 622 PHE A N 1
ATOM 4787 C CA . PHE A 1 622 ? 4.547 1.768 -37.199 1.00 98.75 622 PHE A CA 1
ATOM 4788 C C . PHE A 1 622 ? 3.937 2.543 -36.028 1.00 98.75 622 PHE A C 1
ATOM 4790 O O . PHE A 1 622 ? 2.919 3.210 -36.202 1.00 98.75 622 PHE A O 1
ATOM 4797 N N . ASN A 1 623 ? 4.594 2.553 -34.864 1.00 98.69 623 ASN A N 1
ATOM 4798 C CA . ASN A 1 623 ? 4.076 3.270 -33.699 1.00 98.69 623 ASN A CA 1
ATOM 4799 C C . ASN A 1 623 ? 3.936 4.775 -33.939 1.00 98.69 623 ASN A C 1
ATOM 4801 O O . ASN A 1 623 ? 2.928 5.352 -33.537 1.00 98.69 623 ASN A O 1
ATOM 4805 N N . ALA A 1 624 ? 4.890 5.401 -34.633 1.00 98.56 624 ALA A N 1
ATOM 4806 C CA . ALA A 1 624 ? 4.819 6.824 -34.954 1.00 98.56 624 ALA A CA 1
ATOM 4807 C C . ALA A 1 624 ? 3.578 7.179 -35.795 1.00 98.56 624 ALA A C 1
ATOM 4809 O O . ALA A 1 624 ? 2.945 8.205 -35.551 1.00 98.56 624 ALA A O 1
ATOM 4810 N N . VAL A 1 625 ? 3.193 6.322 -36.748 1.00 98.31 625 VAL A N 1
ATOM 4811 C CA . VAL A 1 625 ? 1.957 6.497 -37.531 1.00 98.31 625 VAL A CA 1
ATOM 4812 C C . VAL A 1 625 ? 0.722 6.333 -36.641 1.00 98.31 625 VAL A C 1
ATOM 4814 O O . VAL A 1 625 ? -0.195 7.157 -36.690 1.00 98.31 625 VAL A O 1
ATOM 4817 N N . GLN A 1 626 ? 0.717 5.315 -35.778 1.00 98.44 626 GLN A N 1
ATOM 4818 C CA . GLN A 1 626 ? -0.416 5.011 -34.905 1.00 98.44 626 GLN A CA 1
ATOM 4819 C C . GLN A 1 626 ? -0.715 6.111 -33.870 1.00 98.44 626 GLN A C 1
ATOM 4821 O O . GLN A 1 626 ? -1.876 6.284 -33.497 1.00 98.44 626 GLN A O 1
ATOM 4826 N N . VAL A 1 627 ? 0.277 6.915 -33.461 1.00 98.25 627 VAL A N 1
ATOM 4827 C CA . VAL A 1 627 ? 0.055 8.082 -32.579 1.00 98.25 627 VAL A CA 1
ATOM 4828 C C . VAL A 1 627 ? -0.997 9.032 -33.152 1.00 98.25 627 VAL A C 1
ATOM 4830 O O . VAL A 1 627 ? -1.832 9.540 -32.407 1.00 98.25 627 VAL A O 1
ATOM 4833 N N . SER A 1 628 ? -1.014 9.246 -34.473 1.00 97.50 628 SER A N 1
ATOM 4834 C CA . SER A 1 628 ? -2.027 10.109 -35.091 1.00 97.50 628 SER A CA 1
ATOM 4835 C C . SER A 1 628 ? -3.438 9.553 -34.895 1.00 97.50 628 SER A C 1
ATOM 4837 O O . SER A 1 628 ? -4.359 10.318 -34.618 1.00 97.50 628 SER A O 1
ATOM 4839 N N . ALA A 1 629 ? -3.618 8.234 -35.008 1.00 97.12 629 ALA A N 1
ATOM 4840 C CA . ALA A 1 629 ? -4.910 7.596 -34.777 1.00 97.12 629 ALA A CA 1
ATOM 4841 C C . ALA A 1 629 ? -5.344 7.721 -33.307 1.00 97.12 629 ALA A C 1
ATOM 4843 O O . ALA A 1 629 ? -6.501 8.040 -33.044 1.00 97.12 629 ALA A O 1
ATOM 4844 N N . MET A 1 630 ? -4.408 7.576 -32.363 1.00 98.00 630 MET A N 1
ATOM 4845 C CA . MET A 1 630 ? -4.676 7.778 -30.933 1.00 98.00 630 MET A CA 1
ATOM 4846 C C . MET A 1 630 ? -5.019 9.232 -30.585 1.00 98.00 630 MET A C 1
ATOM 4848 O O . MET A 1 630 ? -5.851 9.479 -29.722 1.00 98.00 630 MET A O 1
ATOM 4852 N N . HIS A 1 631 ? -4.443 10.224 -31.268 1.00 97.19 631 HIS A N 1
ATOM 4853 C CA . HIS A 1 631 ? -4.869 11.615 -31.084 1.00 97.19 631 HIS A CA 1
ATOM 4854 C C . HIS A 1 631 ? -6.257 11.885 -31.673 1.00 97.19 631 HIS A C 1
ATOM 4856 O O . HIS A 1 631 ? -7.033 12.637 -31.085 1.00 97.19 631 HIS A O 1
ATOM 4862 N N . HIS A 1 632 ? -6.610 11.248 -32.793 1.00 96.31 632 HIS A N 1
ATOM 4863 C CA . HIS A 1 632 ? -7.973 11.322 -33.321 1.00 96.31 632 HIS A CA 1
ATOM 4864 C C . HIS A 1 632 ? -8.997 10.667 -32.386 1.00 96.31 632 HIS A C 1
ATOM 4866 O O . HIS A 1 632 ? -10.120 11.160 -32.293 1.00 96.31 632 HIS A O 1
ATOM 4872 N N . SER A 1 633 ? -8.617 9.614 -31.656 1.00 95.94 633 SER A N 1
ATOM 4873 C CA . SER A 1 633 ? -9.507 8.949 -30.702 1.00 95.94 633 SER A CA 1
ATOM 4874 C C . SER A 1 633 ? -9.750 9.738 -29.412 1.00 95.94 633 SER A C 1
ATOM 4876 O O . SER A 1 633 ? -10.635 9.370 -28.652 1.00 95.94 633 SER A O 1
ATOM 4878 N N . VAL A 1 634 ? -9.031 10.838 -29.154 1.00 96.75 634 VAL A N 1
ATOM 4879 C CA . VAL A 1 634 ? -9.325 11.727 -28.009 1.00 96.75 634 VAL A CA 1
ATOM 4880 C C . VAL A 1 634 ? -10.645 12.481 -28.205 1.00 96.75 634 VAL A C 1
ATOM 4882 O O . VAL A 1 634 ? -11.277 12.895 -27.236 1.00 96.75 634 VAL A O 1
ATOM 4885 N N . VAL A 1 635 ? -11.096 12.645 -29.452 1.00 95.06 635 VAL A N 1
ATOM 4886 C CA . VAL A 1 635 ? -12.312 13.396 -29.783 1.00 95.06 635 VAL A CA 1
ATOM 4887 C C . VAL A 1 635 ? -13.546 12.513 -29.596 1.00 95.06 635 VAL A C 1
ATOM 4889 O O . VAL A 1 635 ? -14.075 11.947 -30.550 1.00 95.06 635 VAL A O 1
ATOM 4892 N N . HIS A 1 636 ? -14.005 12.393 -28.352 1.00 96.94 636 HIS A N 1
ATOM 4893 C CA . HIS A 1 636 ? -15.271 11.736 -28.025 1.00 96.94 636 HIS A CA 1
ATOM 4894 C C . HIS A 1 636 ? -16.445 12.715 -28.123 1.00 96.94 636 HIS A C 1
ATOM 4896 O O . HIS A 1 636 ? -16.364 13.844 -27.637 1.00 96.94 636 HIS A O 1
ATOM 4902 N N . GLU A 1 637 ? -17.557 12.290 -28.726 1.00 95.12 637 GLU A N 1
ATOM 4903 C CA . GLU A 1 637 ? -18.820 13.022 -28.641 1.00 95.12 637 GLU A CA 1
ATOM 4904 C C . GLU A 1 637 ? -19.509 12.826 -27.277 1.00 95.12 637 GLU A C 1
ATOM 4906 O O . GLU A 1 637 ? -19.747 11.698 -26.847 1.00 95.12 637 GLU A O 1
ATOM 4911 N N . GLN A 1 638 ? -19.877 13.940 -26.629 1.00 95.19 638 GLN A N 1
ATOM 4912 C CA . GLN A 1 638 ? -20.615 13.977 -25.355 1.00 95.19 638 GLN A CA 1
ATOM 4913 C C . GLN A 1 638 ? -19.994 13.060 -24.276 1.00 95.19 638 GLN A C 1
ATOM 4915 O O . GLN A 1 638 ? -18.780 13.068 -24.087 1.00 95.19 638 GLN A O 1
ATOM 4920 N N . GLU A 1 639 ? -20.805 12.288 -23.543 1.00 95.12 639 GLU A N 1
ATOM 4921 C CA . GLU A 1 639 ? -20.345 11.442 -22.435 1.00 95.12 639 GLU A CA 1
ATOM 4922 C C . GLU A 1 639 ? -19.698 10.113 -22.873 1.00 95.12 639 GLU A C 1
ATOM 4924 O O . GLU A 1 639 ? -18.993 9.505 -22.069 1.00 95.12 639 GLU A O 1
ATOM 4929 N N . ARG A 1 640 ? -19.920 9.641 -24.111 1.00 93.38 640 ARG A N 1
ATOM 4930 C CA . ARG A 1 640 ? -19.332 8.397 -24.651 1.00 93.38 640 ARG A CA 1
ATOM 4931 C C . ARG A 1 640 ? -19.415 8.349 -26.175 1.00 93.38 640 ARG A C 1
ATOM 4933 O O . ARG A 1 640 ? -20.511 8.337 -26.734 1.00 93.38 640 ARG A O 1
ATOM 4940 N N . SER A 1 641 ? -18.272 8.153 -26.832 1.00 94.75 641 SER A N 1
ATOM 4941 C CA . SER A 1 641 ? -18.219 7.846 -28.264 1.00 94.75 641 SER A CA 1
ATOM 4942 C C . SER A 1 641 ? -18.160 6.348 -28.528 1.00 94.75 641 SER A C 1
ATOM 4944 O O . SER A 1 641 ? -17.331 5.646 -27.959 1.00 94.75 641 SER A O 1
ATOM 4946 N N . GLY A 1 642 ? -18.963 5.853 -29.471 1.00 91.56 642 GLY A N 1
ATOM 4947 C CA . GLY A 1 642 ? -18.761 4.502 -30.010 1.00 91.56 642 GLY A CA 1
ATOM 4948 C C . GLY A 1 642 ? -17.593 4.436 -30.999 1.00 91.56 642 GLY A C 1
ATOM 4949 O O . GLY A 1 642 ? -16.900 3.427 -31.091 1.00 91.56 642 GLY A O 1
ATOM 4950 N N . LYS A 1 643 ? -17.344 5.522 -31.739 1.00 94.56 643 LYS A N 1
ATOM 4951 C CA . LYS A 1 643 ? -16.384 5.548 -32.854 1.00 94.56 643 LYS A CA 1
ATOM 4952 C C . LYS A 1 643 ? -14.963 5.794 -32.366 1.00 94.56 643 LYS A C 1
ATOM 4954 O O . LYS A 1 643 ? -14.058 5.043 -32.719 1.00 94.56 643 LYS A O 1
ATOM 4959 N N . ALA A 1 644 ? -14.781 6.834 -31.553 1.00 96.06 644 ALA A N 1
ATOM 4960 C CA . ALA A 1 644 ? -13.478 7.206 -31.020 1.00 96.06 644 ALA A CA 1
ATOM 4961 C C . ALA A 1 644 ? -12.961 6.127 -30.058 1.00 96.06 644 ALA A C 1
ATOM 4963 O O . ALA A 1 644 ? -11.819 5.701 -30.178 1.00 96.06 644 ALA A O 1
ATOM 4964 N N . TRP A 1 645 ? -13.832 5.586 -29.202 1.00 96.06 645 TRP A N 1
ATOM 4965 C CA . TRP A 1 645 ? -13.476 4.502 -28.286 1.00 96.06 645 TRP A CA 1
ATOM 4966 C C . TRP A 1 645 ? -13.057 3.215 -29.010 1.00 96.06 645 TRP A C 1
ATOM 4968 O O . TRP A 1 645 ? -12.018 2.644 -28.693 1.00 96.06 645 TRP A O 1
ATOM 4978 N N . THR A 1 646 ? -13.797 2.794 -30.043 1.00 94.25 646 THR A N 1
ATOM 4979 C CA . THR A 1 646 ? -13.436 1.596 -30.826 1.00 94.25 646 THR A CA 1
ATOM 4980 C C . THR A 1 646 ? -12.098 1.768 -31.555 1.00 94.25 646 THR A C 1
ATOM 4982 O O . THR A 1 646 ? -11.338 0.808 -31.688 1.00 94.25 646 THR A O 1
ATOM 4985 N N . LEU A 1 647 ? -11.763 2.990 -31.993 1.00 96.62 647 LEU A N 1
ATOM 4986 C CA . LEU A 1 647 ? -10.461 3.276 -32.602 1.00 96.62 647 LEU A CA 1
ATOM 4987 C C . LEU A 1 647 ? -9.303 3.010 -31.622 1.00 96.62 647 LEU A C 1
ATOM 4989 O O . LEU A 1 647 ? -8.280 2.466 -32.036 1.00 96.62 647 LEU A O 1
ATOM 4993 N N . GLU A 1 648 ? -9.473 3.311 -30.329 1.00 96.88 648 GLU A N 1
ATOM 4994 C CA . GLU A 1 648 ? -8.474 2.996 -29.293 1.00 96.88 648 GLU A CA 1
ATOM 4995 C C . GLU A 1 648 ? -8.207 1.488 -29.219 1.00 96.88 648 GLU A C 1
ATOM 4997 O O . GLU A 1 648 ? -7.051 1.063 -29.186 1.00 96.88 648 GLU A O 1
ATOM 5002 N N . TRP A 1 649 ? -9.264 0.669 -29.255 1.00 94.75 649 TRP A N 1
ATOM 5003 C CA . TRP A 1 649 ? -9.160 -0.792 -29.162 1.00 94.75 649 TRP A CA 1
ATOM 5004 C C . TRP A 1 649 ? -8.390 -1.403 -30.331 1.00 94.75 649 TRP A C 1
ATOM 5006 O O . TRP A 1 649 ? -7.663 -2.379 -30.159 1.00 94.75 649 TRP A O 1
ATOM 5016 N N . MET A 1 650 ? -8.533 -0.826 -31.524 1.00 95.44 650 MET A N 1
ATOM 5017 C CA . MET A 1 650 ? -7.828 -1.293 -32.717 1.00 95.44 650 MET A CA 1
ATOM 5018 C C . MET A 1 650 ? -6.335 -0.956 -32.678 1.00 95.44 650 MET A C 1
ATOM 5020 O O . MET A 1 650 ? -5.517 -1.691 -33.233 1.00 95.44 650 MET A O 1
ATOM 5024 N N . VAL A 1 651 ? -5.980 0.174 -32.063 1.00 97.56 651 VAL A N 1
ATOM 5025 C CA . VAL A 1 651 ? -4.658 0.785 -32.222 1.00 97.56 651 VAL A CA 1
ATOM 5026 C C . VAL A 1 651 ? -3.748 0.514 -31.030 1.00 97.56 651 VAL A C 1
ATOM 5028 O O . VAL A 1 651 ? -2.624 0.041 -31.213 1.00 97.56 651 VAL A O 1
ATOM 5031 N N . LEU A 1 652 ? -4.214 0.783 -29.811 1.00 98.19 652 LEU A N 1
ATOM 5032 C CA . LEU A 1 652 ? -3.368 0.774 -28.619 1.00 98.19 652 LEU A CA 1
ATOM 5033 C C . LEU A 1 652 ? -2.735 -0.601 -28.320 1.00 98.19 652 LEU A C 1
ATOM 5035 O O . LEU A 1 652 ? -1.525 -0.640 -28.074 1.00 98.19 652 LEU A O 1
ATOM 5039 N N . P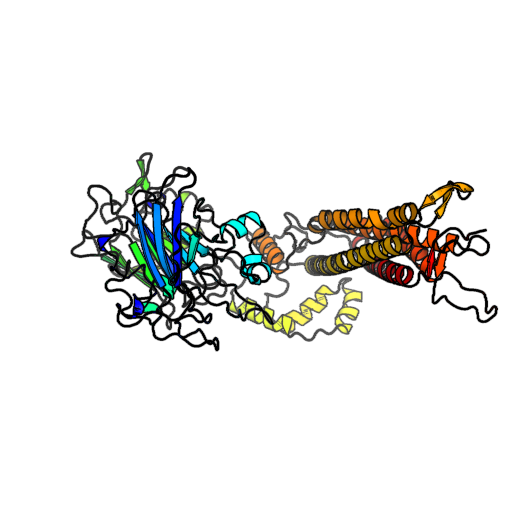RO A 1 653 ? -3.460 -1.740 -28.403 1.00 97.75 653 PRO A N 1
ATOM 5040 C CA . PRO A 1 653 ? -2.854 -3.054 -28.172 1.00 97.75 653 PRO A CA 1
ATOM 5041 C C . PRO A 1 653 ? -1.731 -3.373 -29.166 1.00 97.75 653 PRO A C 1
ATOM 5043 O O . PRO A 1 653 ? -0.698 -3.925 -28.788 1.00 97.75 653 PRO A O 1
ATOM 5046 N N . GLN A 1 654 ? -1.895 -2.980 -30.434 1.00 98.19 654 GLN A N 1
ATOM 5047 C CA . GLN A 1 654 ? -0.876 -3.184 -31.466 1.00 98.19 654 GLN A CA 1
ATOM 5048 C C . GLN A 1 654 ? 0.376 -2.355 -31.176 1.00 98.19 654 GLN A C 1
ATOM 5050 O O . GLN A 1 654 ? 1.491 -2.863 -31.301 1.00 98.19 654 GLN A O 1
ATOM 5055 N N . MET A 1 655 ? 0.204 -1.108 -30.721 1.00 98.69 655 MET A N 1
ATOM 5056 C CA . MET A 1 655 ? 1.332 -0.259 -30.333 1.00 98.69 655 MET A CA 1
ATOM 5057 C C . MET A 1 655 ? 2.123 -0.846 -29.164 1.00 98.69 655 MET A C 1
ATOM 5059 O O . MET A 1 655 ? 3.358 -0.841 -29.170 1.00 98.69 655 MET A O 1
ATOM 5063 N N . LEU A 1 656 ? 1.414 -1.385 -28.168 1.00 98.50 656 LEU A N 1
ATOM 5064 C CA . LEU A 1 656 ? 2.022 -2.029 -27.008 1.00 98.50 656 LEU A CA 1
ATOM 5065 C C . LEU A 1 656 ? 2.849 -3.253 -27.428 1.00 98.50 656 LEU A C 1
ATOM 5067 O O . LEU A 1 656 ? 4.016 -3.374 -27.046 1.00 98.50 656 LEU A O 1
ATOM 5071 N N . MET A 1 657 ? 2.273 -4.130 -28.258 1.00 98.31 657 MET A N 1
ATOM 5072 C CA . MET A 1 657 ? 2.961 -5.316 -28.779 1.00 98.31 657 MET A CA 1
ATOM 5073 C C . MET A 1 657 ? 4.186 -4.949 -29.624 1.00 98.31 657 MET A C 1
ATOM 5075 O O . MET A 1 657 ? 5.240 -5.571 -29.473 1.00 98.31 657 MET A O 1
ATOM 5079 N N . ALA A 1 658 ? 4.085 -3.914 -30.464 1.00 98.69 658 ALA A N 1
ATOM 5080 C CA . ALA A 1 658 ? 5.200 -3.419 -31.264 1.00 98.69 658 ALA A CA 1
ATOM 5081 C C . ALA A 1 658 ? 6.357 -2.917 -30.385 1.00 98.69 658 ALA A C 1
ATOM 5083 O O . ALA A 1 658 ? 7.508 -3.297 -30.607 1.00 98.69 658 ALA A O 1
ATOM 5084 N N . THR A 1 659 ? 6.065 -2.143 -29.335 1.00 98.88 659 THR A N 1
ATOM 5085 C CA . THR A 1 659 ? 7.078 -1.680 -28.370 1.00 98.88 659 THR A CA 1
ATOM 5086 C C . THR A 1 659 ? 7.717 -2.845 -27.619 1.00 98.88 659 THR A C 1
ATOM 5088 O O . THR A 1 659 ? 8.943 -2.933 -27.538 1.00 98.88 659 THR A O 1
ATOM 5091 N N . ALA A 1 660 ? 6.908 -3.780 -27.113 1.00 98.50 660 ALA A N 1
ATOM 5092 C CA . ALA A 1 660 ? 7.406 -4.955 -26.404 1.00 98.50 660 ALA A CA 1
ATOM 5093 C C . ALA A 1 660 ? 8.312 -5.821 -27.296 1.00 98.50 660 ALA A C 1
ATOM 5095 O O . ALA A 1 660 ? 9.348 -6.314 -26.835 1.00 98.50 660 ALA A O 1
ATOM 5096 N N . ARG A 1 661 ? 7.954 -5.978 -28.579 1.00 98.56 661 ARG A N 1
ATOM 5097 C CA . ARG A 1 661 ? 8.777 -6.687 -29.562 1.00 98.56 661 ARG A CA 1
ATOM 5098 C C . ARG A 1 661 ? 10.061 -5.929 -29.881 1.00 98.56 661 ARG A C 1
ATOM 5100 O O . ARG A 1 661 ? 11.107 -6.568 -29.960 1.00 98.56 661 ARG A O 1
ATOM 5107 N N . ALA A 1 662 ? 10.006 -4.605 -30.023 1.00 98.81 662 ALA A N 1
ATOM 5108 C CA . ALA A 1 662 ? 11.185 -3.784 -30.278 1.00 98.81 662 ALA A CA 1
ATOM 5109 C C . ALA A 1 662 ? 12.222 -3.921 -29.150 1.00 98.81 662 ALA A C 1
ATOM 5111 O O . ALA A 1 662 ? 13.398 -4.134 -29.431 1.00 98.81 662 ALA A O 1
ATOM 5112 N N . ILE A 1 663 ? 11.797 -3.899 -27.881 1.00 98.81 663 ILE A N 1
ATOM 5113 C CA . ILE A 1 663 ? 12.711 -4.090 -26.740 1.00 98.81 663 ILE A CA 1
ATOM 5114 C C . ILE A 1 663 ? 13.374 -5.474 -26.790 1.00 98.81 663 ILE A C 1
ATOM 5116 O O . ILE A 1 663 ? 14.590 -5.579 -26.639 1.00 98.81 663 ILE A O 1
ATOM 5120 N N . ALA A 1 664 ? 12.595 -6.529 -27.052 1.00 98.19 664 ALA A N 1
ATOM 5121 C CA . ALA A 1 664 ? 13.123 -7.891 -27.144 1.00 98.19 664 ALA A CA 1
ATOM 5122 C C . ALA A 1 664 ? 14.142 -8.047 -28.286 1.00 98.19 664 ALA A C 1
ATOM 5124 O O . ALA A 1 664 ? 15.198 -8.639 -28.096 1.00 98.19 664 ALA A O 1
ATOM 5125 N N . VAL A 1 665 ? 13.853 -7.483 -29.463 1.00 98.25 665 VAL A N 1
ATOM 5126 C CA . VAL A 1 665 ? 14.770 -7.516 -30.613 1.00 98.25 665 VAL A CA 1
ATOM 5127 C C . VAL A 1 665 ? 16.042 -6.725 -30.323 1.00 98.25 665 VAL A C 1
ATOM 5129 O O . VAL A 1 665 ? 17.127 -7.201 -30.638 1.00 98.25 665 VAL A O 1
ATOM 5132 N N . ALA A 1 666 ? 15.932 -5.551 -29.697 1.00 98.56 666 ALA A N 1
ATOM 5133 C CA . ALA A 1 666 ? 17.096 -4.751 -29.332 1.00 98.56 666 ALA A CA 1
ATOM 5134 C C . ALA A 1 666 ? 18.027 -5.510 -28.374 1.00 98.56 666 ALA A C 1
ATOM 5136 O O . ALA A 1 666 ? 19.240 -5.493 -28.568 1.00 98.56 666 ALA A O 1
ATOM 5137 N N . HIS A 1 667 ? 17.459 -6.234 -27.406 1.00 97.19 667 HIS A N 1
ATOM 5138 C CA . HIS A 1 667 ? 18.218 -7.090 -26.497 1.00 97.19 667 HIS A CA 1
ATOM 5139 C C . HIS A 1 667 ? 18.987 -8.182 -27.256 1.00 97.19 667 HIS A C 1
ATOM 5141 O O . HIS A 1 667 ? 20.203 -8.279 -27.112 1.00 97.19 667 HIS A O 1
ATOM 5147 N N . THR A 1 668 ? 18.309 -8.918 -28.145 1.00 96.56 668 THR A N 1
ATOM 5148 C CA . THR A 1 668 ? 18.946 -9.942 -28.991 1.00 96.56 668 THR A CA 1
ATOM 5149 C C . THR A 1 668 ? 20.053 -9.363 -29.874 1.00 96.56 668 THR A C 1
ATOM 5151 O O . THR A 1 668 ? 21.095 -9.994 -30.040 1.00 96.56 668 THR A O 1
ATOM 5154 N N . ILE A 1 669 ? 19.870 -8.157 -30.429 1.00 96.94 669 ILE A N 1
ATOM 5155 C CA . ILE A 1 669 ? 20.926 -7.506 -31.215 1.00 96.94 669 ILE A CA 1
ATOM 5156 C C . ILE A 1 669 ? 22.148 -7.253 -30.334 1.00 96.94 669 ILE A C 1
ATOM 5158 O O . ILE A 1 669 ? 23.239 -7.629 -30.748 1.00 96.94 669 ILE A O 1
ATOM 5162 N N . CYS A 1 670 ? 21.986 -6.682 -29.135 1.00 97.31 670 CYS A N 1
ATOM 5163 C CA . CYS A 1 670 ? 23.105 -6.435 -28.219 1.00 97.31 670 CYS A CA 1
ATOM 5164 C C . CYS A 1 670 ? 23.896 -7.713 -27.898 1.00 97.31 670 CYS A C 1
ATOM 5166 O O . CYS A 1 670 ? 25.125 -7.686 -27.929 1.00 97.31 670 CYS A O 1
ATOM 5168 N N . GLU A 1 671 ? 23.208 -8.831 -27.649 1.00 93.69 671 GLU A N 1
ATOM 5169 C CA . GLU A 1 671 ? 23.846 -10.132 -27.397 1.00 93.69 671 GLU A CA 1
ATOM 5170 C C . GLU A 1 671 ? 24.625 -10.651 -28.614 1.00 93.69 671 GLU A C 1
ATOM 5172 O O . GLU A 1 671 ? 25.682 -11.259 -28.460 1.00 93.69 671 GLU A O 1
ATOM 5177 N N . SER A 1 672 ? 24.134 -10.367 -29.822 1.00 93.88 672 SER A N 1
ATOM 5178 C CA . SER A 1 672 ? 24.750 -10.804 -31.079 1.00 93.88 672 SER A CA 1
ATOM 5179 C C . SER A 1 672 ? 25.938 -9.958 -31.549 1.00 93.88 672 SER A C 1
ATOM 5181 O O . SER A 1 672 ? 26.540 -10.281 -32.568 1.00 93.88 672 SER A O 1
ATOM 5183 N N . ILE A 1 673 ? 26.285 -8.854 -30.876 1.00 95.19 673 ILE A N 1
ATOM 5184 C CA . ILE A 1 673 ? 27.414 -8.015 -31.308 1.00 95.19 673 ILE A CA 1
ATOM 5185 C C . ILE A 1 673 ? 28.726 -8.765 -31.052 1.00 95.19 673 ILE A C 1
ATOM 5187 O O . ILE A 1 673 ? 29.131 -8.946 -29.902 1.00 95.19 673 ILE A O 1
ATOM 5191 N N . ASP A 1 674 ? 29.418 -9.147 -32.126 1.00 92.69 674 ASP A N 1
ATOM 5192 C CA . ASP A 1 674 ? 30.745 -9.774 -32.074 1.00 92.69 674 ASP A CA 1
ATOM 5193 C C . ASP A 1 674 ? 31.849 -8.710 -31.997 1.00 92.69 674 ASP A C 1
ATOM 5195 O O . ASP A 1 674 ? 32.836 -8.877 -31.280 1.00 92.69 674 ASP A O 1
ATOM 5199 N N . HIS A 1 675 ? 31.667 -7.601 -32.719 1.00 94.44 675 HIS A N 1
ATOM 5200 C CA . HIS A 1 675 ? 32.601 -6.477 -32.766 1.00 94.44 675 HIS A CA 1
ATOM 5201 C C . HIS A 1 675 ? 31.877 -5.160 -33.067 1.00 94.44 675 HIS A C 1
ATOM 5203 O O . HIS A 1 675 ? 30.917 -5.146 -33.839 1.00 94.44 675 HIS A O 1
ATOM 5209 N N . ILE A 1 676 ? 32.370 -4.054 -32.503 1.00 96.12 676 ILE A N 1
ATOM 5210 C CA . ILE A 1 676 ? 31.996 -2.680 -32.856 1.00 96.12 676 ILE A CA 1
ATOM 5211 C C . ILE A 1 676 ? 33.233 -1.771 -32.742 1.00 96.12 676 ILE A C 1
ATOM 5213 O O . ILE A 1 676 ? 33.938 -1.816 -31.735 1.00 96.12 676 ILE A O 1
ATOM 5217 N N . GLY A 1 677 ? 33.500 -0.957 -33.764 1.00 93.88 677 GLY A N 1
ATOM 5218 C CA . GLY A 1 677 ? 34.692 -0.105 -33.846 1.00 93.88 677 GLY A CA 1
ATOM 5219 C C . GLY A 1 677 ? 35.149 0.138 -35.287 1.00 93.88 677 GLY A C 1
ATOM 5220 O O . GLY A 1 677 ? 34.691 -0.508 -36.224 1.00 93.88 677 GLY A O 1
ATOM 5221 N N . SER A 1 678 ? 36.046 1.102 -35.489 1.00 87.81 678 SER A N 1
ATOM 5222 C CA . SER A 1 678 ? 36.737 1.275 -36.766 1.00 87.81 678 SER A CA 1
ATOM 5223 C C . SER A 1 678 ? 37.686 0.106 -37.008 1.00 87.81 678 SER A C 1
ATOM 5225 O O . SER A 1 678 ? 38.558 -0.158 -36.182 1.00 87.81 678 SER A O 1
ATOM 5227 N N . VAL A 1 679 ? 37.579 -0.529 -38.175 1.00 71.06 679 VAL A N 1
ATOM 5228 C CA . VAL A 1 679 ? 38.566 -1.517 -38.622 1.00 71.06 679 VAL A CA 1
ATOM 5229 C C . VAL A 1 679 ? 39.939 -0.834 -38.692 1.00 71.06 679 VAL A C 1
ATOM 5231 O O . VAL A 1 679 ? 40.083 0.208 -39.338 1.00 71.06 679 VAL A O 1
ATOM 5234 N N . GLN A 1 680 ? 40.936 -1.370 -37.978 1.00 56.22 680 GLN A N 1
ATOM 5235 C CA . GLN A 1 680 ? 42.316 -0.887 -38.077 1.00 56.22 680 GLN A CA 1
ATOM 5236 C C . GLN A 1 680 ? 42.816 -1.148 -39.501 1.00 56.22 680 GLN A C 1
ATOM 5238 O O . GLN A 1 680 ? 42.878 -2.297 -39.934 1.00 56.22 680 GLN A O 1
ATOM 5243 N N . SER A 1 681 ? 43.118 -0.069 -40.225 1.00 47.50 681 SER A N 1
ATOM 5244 C CA . SER A 1 681 ? 43.798 -0.096 -41.523 1.00 47.50 681 SER A CA 1
ATOM 5245 C C . SER A 1 681 ? 45.280 -0.391 -41.372 1.00 47.50 681 SER A C 1
ATOM 5247 O O . SER A 1 681 ? 45.882 0.298 -40.509 1.00 47.50 681 SER A O 1
#

InterPro domains:
  IPR000362 Fumarate lyase family [PR00149] (428-446)
  IPR000362 Fumarate lyase family [PR00149] (473-491)
  IPR000362 Fumarate lyase family [PR00149] (558-585)
  IPR000362 Fumarate lyase family [PR00149] (600-616)
  IPR000627 Intradiol ring-cleavage dioxygenase, C-terminal [PF00775] (9-188)
  IPR000627 Intradiol ring-cleavage dioxygenase, C-terminal [PF00775] (209-373)
  IPR000627 Intradiol ring-cleavage dioxygenase, C-terminal [PS00083] (43-71)
  IPR008948 L-Aspartase-like [SSF48557] (376-673)
  IPR012786 Protocatechuate 3,4-dioxygenase, alpha subunit [TIGR02423] (194-376)
  IPR012786 Protocatechuate 3,4-dioxygenase, alpha subunit [cd03463] (191-375)
  IPR015889 Intradiol ring-cleavage dioxygenase, core [G3DSA:2.60.130.10] (1-188)
  IPR015889 Intradiol ring-cleavage dioxygenase, core [G3DSA:2.60.130.10] (189-376)
  IPR015889 Intradiol ring-cleavage dioxygenase, core [SSF49482] (4-188)
  IPR015889 Intradiol ring-cleavage dioxygenase, core [SSF49482] (190-375)
  IPR020557 Fumarate lyase, conserved site [PS00163] (600-609)
  IPR022761 Fumarate lyase, N-terminal [PF00206] (420-619)
  IPR050770 Intradiol Ring-Cleavage Dioxygenase [PTHR33711] (3-178)